Protein AF-A0AAV8VQE3-F1 (afdb_monomer_lite)

Radius of gyration: 46.19 Å; chains: 1; bounding box: 130×56×116 Å

Structure (mmCIF, N/CA/C/O backbone):
data_AF-A0AAV8VQE3-F1
#
_entry.id   AF-A0AAV8VQE3-F1
#
loop_
_atom_site.group_PDB
_atom_site.id
_atom_site.type_symbol
_atom_site.label_atom_id
_atom_site.label_alt_id
_atom_site.label_comp_id
_atom_site.label_asym_id
_atom_site.label_entity_id
_atom_site.label_seq_id
_atom_site.pdbx_PDB_ins_code
_atom_site.Cartn_x
_atom_site.Cartn_y
_atom_site.Cartn_z
_atom_site.occupancy
_atom_site.B_iso_or_equiv
_atom_site.auth_seq_id
_atom_site.auth_comp_id
_atom_site.auth_asym_id
_atom_site.auth_atom_id
_atom_site.pdbx_PDB_model_num
ATOM 1 N N . MET A 1 1 ? -42.366 21.536 35.500 1.00 55.88 1 MET A N 1
ATOM 2 C CA . MET A 1 1 ? -41.153 21.062 34.798 1.00 55.88 1 MET A CA 1
ATOM 3 C C . MET A 1 1 ? -41.555 19.896 33.904 1.00 55.88 1 MET A C 1
ATOM 5 O O . MET A 1 1 ? -42.279 19.032 34.387 1.00 55.88 1 MET A O 1
ATOM 9 N N . PHE A 1 2 ? -41.189 19.896 32.620 1.00 70.75 2 PHE A N 1
ATOM 10 C CA . PHE A 1 2 ? -41.504 18.771 31.727 1.00 70.75 2 PHE A CA 1
ATOM 11 C C . PHE A 1 2 ? -40.604 17.559 32.038 1.00 70.75 2 PHE A C 1
ATOM 13 O O . PHE A 1 2 ? -39.452 17.772 32.425 1.00 70.75 2 PHE A O 1
ATOM 20 N N . PRO A 1 3 ? -41.083 16.311 31.865 1.00 71.50 3 PRO A N 1
ATOM 21 C CA . PRO A 1 3 ? -40.333 15.109 32.239 1.00 71.50 3 PRO A CA 1
ATOM 22 C C . PRO A 1 3 ? -38.982 14.968 31.525 1.00 71.50 3 PRO A C 1
ATOM 24 O O . PRO A 1 3 ? -38.063 14.401 32.105 1.00 71.50 3 PRO A O 1
ATOM 27 N N . GLN A 1 4 ? -38.816 15.533 30.321 1.00 72.00 4 GLN A N 1
ATOM 28 C CA . GLN A 1 4 ? -37.531 15.511 29.608 1.00 72.00 4 GLN A CA 1
ATOM 29 C C . GLN A 1 4 ? -36.402 16.318 30.280 1.00 72.00 4 GLN A C 1
ATOM 31 O O . GLN A 1 4 ? -35.246 16.158 29.906 1.00 72.00 4 GLN A O 1
ATOM 36 N N . TYR A 1 5 ? -36.716 17.177 31.257 1.00 79.00 5 TYR A N 1
ATOM 37 C CA . TYR A 1 5 ? -35.723 17.971 31.995 1.00 79.00 5 TYR A CA 1
ATOM 38 C C . TYR A 1 5 ? -35.449 17.433 33.406 1.00 79.00 5 TYR A C 1
ATOM 40 O O . TYR A 1 5 ? -34.651 18.018 34.132 1.00 79.00 5 TYR A O 1
ATOM 48 N N . ASP A 1 6 ? -36.113 16.349 33.817 1.00 86.00 6 ASP A N 1
ATOM 49 C CA . ASP A 1 6 ? -35.857 15.689 35.097 1.00 86.00 6 ASP A CA 1
ATOM 50 C C . ASP A 1 6 ? -34.790 14.595 34.890 1.00 86.00 6 ASP A C 1
ATOM 52 O O . ASP A 1 6 ? -35.073 13.593 34.223 1.00 86.00 6 ASP A O 1
ATOM 56 N N . PRO A 1 7 ? -33.572 14.738 35.450 1.00 85.94 7 PRO A N 1
ATOM 57 C CA . PRO A 1 7 ? -32.470 13.815 35.171 1.00 85.94 7 PRO A CA 1
ATOM 58 C C . PRO A 1 7 ? -32.774 12.362 35.555 1.00 85.94 7 PRO A C 1
ATOM 60 O O . PRO A 1 7 ? -32.278 11.432 34.918 1.00 85.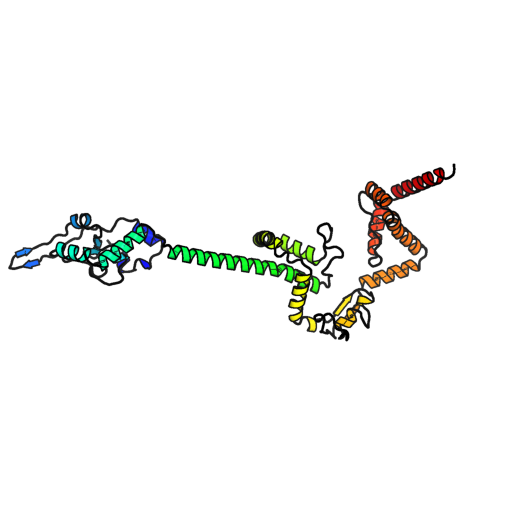94 7 PRO A O 1
ATOM 63 N N . VAL A 1 8 ? -33.619 12.146 36.570 1.00 89.69 8 VAL A N 1
ATOM 64 C CA . VAL A 1 8 ? -34.040 10.800 36.976 1.00 89.69 8 VAL A CA 1
ATOM 65 C C . VAL A 1 8 ? -34.989 10.203 35.939 1.00 89.69 8 VAL A C 1
ATOM 67 O O . VAL A 1 8 ? -34.871 9.025 35.613 1.00 89.69 8 VAL A O 1
ATOM 70 N N . CYS A 1 9 ? -35.896 11.000 35.370 1.00 89.44 9 CYS A N 1
ATOM 71 C CA . CYS A 1 9 ? -36.793 10.532 34.310 1.00 89.44 9 CYS A CA 1
ATOM 72 C C . CYS A 1 9 ? -36.021 10.136 33.045 1.00 89.44 9 CYS A C 1
ATOM 74 O O . CYS A 1 9 ? -36.326 9.102 32.449 1.00 89.44 9 CYS A O 1
ATOM 76 N N . VAL A 1 10 ? -34.991 10.903 32.673 1.00 88.62 10 VAL A N 1
ATOM 77 C CA . VAL A 1 10 ? -34.130 10.581 31.522 1.00 88.62 10 VAL A CA 1
ATOM 78 C C . VAL A 1 10 ? -33.382 9.260 31.750 1.00 88.62 10 VAL A C 1
ATOM 80 O O . VAL A 1 10 ? -33.376 8.402 30.867 1.00 88.62 10 VAL A O 1
ATOM 83 N N . LEU A 1 11 ? -32.827 9.049 32.950 1.00 88.31 11 LEU A N 1
ATOM 84 C CA . LEU A 1 11 ? -32.164 7.791 33.327 1.00 88.31 11 LEU A CA 1
ATOM 85 C C . LEU A 1 11 ? -33.104 6.577 33.318 1.00 88.31 11 LEU A C 1
ATOM 87 O O . LEU A 1 11 ? -32.688 5.477 32.957 1.00 88.31 11 LEU A O 1
ATOM 91 N N . LEU A 1 12 ? -34.365 6.763 33.716 1.00 88.94 12 LEU A N 1
ATOM 92 C CA . LEU A 1 12 ? -35.371 5.697 33.704 1.00 88.94 12 LEU A CA 1
ATOM 93 C C . LEU A 1 12 ? -35.804 5.316 32.281 1.00 88.94 12 LEU A C 1
ATOM 95 O O . LEU A 1 12 ? -36.109 4.151 32.031 1.00 88.94 12 LEU A O 1
ATOM 99 N N . GLN A 1 13 ? -35.839 6.279 31.355 1.00 88.50 13 GLN A N 1
ATOM 100 C CA . GLN A 1 13 ? -36.184 6.039 29.950 1.00 88.50 13 GLN A CA 1
ATOM 101 C C . GLN A 1 13 ? -35.036 5.380 29.184 1.00 88.50 13 GLN A C 1
ATOM 103 O O . GLN A 1 13 ? -35.244 4.400 28.466 1.00 88.50 13 GLN A O 1
ATOM 108 N N . THR A 1 14 ? -33.822 5.901 29.360 1.00 86.62 14 THR A N 1
ATOM 109 C CA . THR A 1 14 ? -32.624 5.403 28.689 1.00 86.62 14 THR A CA 1
ATOM 110 C C . THR A 1 14 ? -31.578 5.062 29.745 1.00 86.62 14 THR A C 1
ATOM 112 O O . THR A 1 14 ? -31.036 5.978 30.363 1.00 86.62 14 THR A O 1
ATOM 115 N N . PRO A 1 15 ? -31.241 3.772 29.940 1.00 86.31 15 PRO A N 1
ATOM 116 C CA . PRO A 1 15 ? -30.216 3.369 30.896 1.00 86.31 15 PRO A CA 1
ATOM 117 C C . PRO A 1 15 ? -28.890 4.092 30.652 1.00 86.31 15 PRO A C 1
ATOM 119 O O . PRO A 1 15 ? -28.464 4.221 29.502 1.00 86.31 15 PRO A O 1
ATOM 122 N N . PHE A 1 16 ? -28.209 4.487 31.730 1.00 86.62 16 PHE A N 1
ATOM 123 C CA . PHE A 1 16 ? -26.956 5.252 31.686 1.00 86.62 16 PHE A CA 1
ATOM 124 C C . PHE A 1 16 ? -25.900 4.643 30.748 1.00 86.62 16 PHE A C 1
ATOM 126 O O . PHE A 1 16 ? -25.221 5.354 30.015 1.00 86.62 16 PHE A O 1
ATOM 133 N N . THR A 1 17 ? -25.808 3.312 30.693 1.00 81.56 17 THR A N 1
ATOM 134 C CA . THR A 1 17 ? -24.862 2.576 29.835 1.00 81.56 17 THR A CA 1
ATOM 135 C C . THR A 1 17 ? -25.061 2.793 28.334 1.00 81.56 17 THR A C 1
ATOM 137 O O . THR A 1 17 ? -24.139 2.530 27.567 1.00 81.56 17 THR A O 1
ATOM 140 N N . ARG A 1 18 ? -26.238 3.261 27.904 1.00 85.00 18 ARG A N 1
ATOM 141 C CA . ARG A 1 18 ? -26.559 3.533 26.493 1.00 85.00 18 ARG A CA 1
ATOM 142 C C . ARG A 1 18 ? -26.276 4.973 26.065 1.00 85.00 18 ARG A C 1
ATOM 144 O O . ARG A 1 18 ? -26.446 5.286 24.892 1.00 85.00 18 ARG A O 1
ATOM 151 N N . TRP A 1 19 ? -25.899 5.843 26.996 1.00 84.38 19 TRP A N 1
ATOM 152 C CA . TRP A 1 19 ? -25.613 7.247 26.705 1.00 84.38 19 TRP A CA 1
ATOM 153 C C . TRP A 1 19 ? -24.250 7.389 26.023 1.00 84.38 19 TRP A C 1
ATOM 155 O O . TRP A 1 19 ? -23.397 6.500 26.124 1.00 84.38 19 TRP A O 1
ATOM 165 N N . THR A 1 20 ? -24.032 8.509 25.330 1.00 84.62 20 THR A N 1
ATOM 166 C CA . THR A 1 20 ? -22.712 8.807 24.764 1.00 84.62 20 THR A CA 1
ATOM 167 C C . THR A 1 20 ? -21.692 9.020 25.886 1.00 84.62 20 THR A C 1
ATOM 169 O O 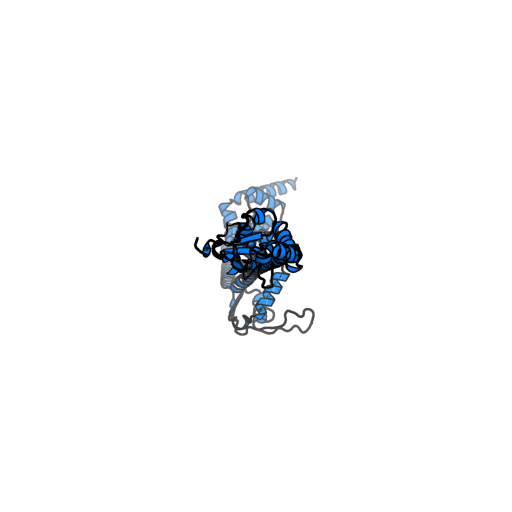. THR A 1 20 ? -22.046 9.352 27.019 1.00 84.62 20 THR A O 1
ATOM 172 N N . LYS A 1 21 ? -20.402 8.819 25.593 1.00 80.31 21 LYS A N 1
ATOM 173 C CA . LYS A 1 21 ? -19.338 8.999 26.594 1.00 80.31 21 LYS A CA 1
ATOM 174 C C . LYS A 1 21 ? -19.272 10.438 27.118 1.00 80.31 21 LYS A C 1
ATOM 176 O O . LYS A 1 21 ? -18.992 10.627 28.301 1.00 80.31 21 LYS A O 1
ATOM 181 N N . ASP A 1 22 ? -19.580 11.415 26.270 1.00 79.62 22 ASP A N 1
ATOM 182 C CA . ASP A 1 22 ? -19.608 12.829 26.643 1.00 79.62 22 ASP A CA 1
ATOM 183 C C . ASP A 1 22 ? -20.798 13.142 27.561 1.00 79.62 22 ASP A C 1
ATOM 185 O O . ASP A 1 22 ? -20.600 13.742 28.618 1.00 79.62 22 ASP A O 1
ATOM 189 N N . ASP A 1 23 ? -21.995 12.631 27.249 1.00 82.69 23 ASP A N 1
ATOM 190 C CA . ASP A 1 23 ? -23.186 12.802 28.099 1.00 82.69 23 ASP A CA 1
ATOM 191 C C . ASP A 1 23 ? -23.024 12.107 29.458 1.00 82.69 23 ASP A C 1
ATOM 193 O O . ASP A 1 23 ? -23.407 12.648 30.496 1.00 82.69 23 ASP A O 1
ATOM 197 N N . GLN A 1 24 ? -22.421 10.910 29.475 1.00 84.56 24 GLN A N 1
ATOM 198 C CA . GLN A 1 24 ? -22.086 10.202 30.714 1.00 84.56 24 GLN A CA 1
ATOM 199 C C . GLN A 1 24 ? -21.148 11.041 31.580 1.00 84.56 24 GLN A C 1
ATOM 201 O O . GLN A 1 24 ? -21.381 11.188 32.779 1.00 84.56 24 GLN A O 1
ATOM 206 N N . LYS A 1 25 ? -20.099 11.611 30.978 1.00 81.38 25 LYS A N 1
ATOM 207 C CA . LYS A 1 25 ? -19.132 12.451 31.684 1.00 81.38 25 LYS A CA 1
ATOM 208 C C . LYS A 1 25 ? -19.796 13.711 32.233 1.00 81.38 25 LYS A C 1
ATOM 210 O O . LYS A 1 25 ? -19.609 14.012 33.407 1.00 81.38 25 LYS A O 1
ATOM 215 N N . GLN A 1 26 ? -20.610 14.385 31.421 1.00 83.19 26 GLN A N 1
ATOM 216 C CA . GLN A 1 26 ? -21.336 15.591 31.813 1.00 83.19 26 GLN A CA 1
ATOM 217 C C . GLN A 1 26 ? -22.311 15.322 32.968 1.00 83.19 26 GLN A C 1
ATOM 219 O O . GLN A 1 26 ? -22.352 16.082 33.936 1.00 83.19 26 GLN A O 1
ATOM 224 N N . PHE A 1 27 ? -23.062 14.220 32.904 1.00 85.31 27 PHE A N 1
ATOM 225 C CA . PHE A 1 27 ? -23.974 13.812 33.970 1.00 85.31 27 PHE A CA 1
ATOM 226 C C . PHE A 1 27 ? -23.242 13.527 35.285 1.00 85.31 27 PHE A C 1
ATOM 228 O O . PHE A 1 27 ? -23.699 13.951 36.341 1.00 85.31 27 PHE A O 1
ATOM 235 N N . LEU A 1 28 ? -22.100 12.837 35.225 1.00 81.38 28 LEU A N 1
ATOM 236 C CA . LEU A 1 28 ? -21.298 12.511 36.407 1.00 81.38 28 LEU A CA 1
ATOM 237 C C . LEU A 1 28 ? -20.621 13.736 37.040 1.00 81.38 28 LEU A C 1
ATOM 239 O O . LEU A 1 28 ? -20.346 13.711 38.237 1.00 81.38 28 LEU A O 1
ATOM 243 N N . THR A 1 29 ? -20.354 14.793 36.266 1.00 76.38 29 THR A N 1
ATOM 244 C CA . THR A 1 29 ? -19.845 16.074 36.788 1.00 76.38 29 THR A CA 1
ATOM 245 C C . THR A 1 29 ? -20.926 16.981 37.372 1.00 76.38 29 THR A C 1
ATOM 247 O O . THR A 1 29 ? -20.598 17.869 38.154 1.00 76.38 29 THR A O 1
ATOM 250 N N . ASN A 1 30 ? -22.194 16.788 37.003 1.00 77.00 30 ASN A N 1
ATOM 251 C CA . ASN A 1 30 ? -23.292 17.607 37.508 1.00 77.00 30 ASN A CA 1
ATOM 252 C C . ASN A 1 30 ? -23.670 17.223 38.946 1.00 77.00 30 ASN A C 1
ATOM 254 O O . ASN A 1 30 ? -23.521 16.077 39.374 1.00 77.00 30 ASN A O 1
ATOM 258 N N . GLU A 1 31 ? -24.219 18.186 39.689 1.00 73.50 31 GLU A N 1
ATOM 259 C CA . GLU A 1 31 ? -24.756 17.915 41.020 1.00 73.50 31 GLU A CA 1
ATOM 260 C C . GLU A 1 31 ? -25.931 16.929 40.959 1.00 73.50 31 GLU A C 1
ATOM 262 O O . GLU A 1 31 ? -26.753 16.918 40.037 1.00 73.50 31 GLU A O 1
ATOM 267 N N . LYS A 1 32 ? -26.011 16.074 41.980 1.00 86.38 32 LYS A N 1
ATOM 268 C CA . LYS A 1 32 ? -27.067 15.072 42.124 1.00 86.38 32 LYS A CA 1
ATOM 269 C C . LYS A 1 32 ? -28.447 15.748 42.169 1.00 86.38 32 LYS A C 1
ATOM 271 O O . LYS A 1 32 ? -28.617 16.701 42.926 1.00 86.38 32 LYS A O 1
ATOM 276 N N . PRO A 1 33 ? -29.475 15.208 41.487 1.00 87.00 33 PRO A N 1
ATOM 277 C CA . PRO A 1 33 ? -30.811 15.790 41.524 1.00 87.00 33 PRO A CA 1
ATOM 278 C C . PRO A 1 33 ? -31.427 15.670 42.927 1.00 87.00 33 PRO A C 1
ATOM 280 O O . PRO A 1 33 ? -31.738 14.572 43.400 1.00 87.00 33 PRO A O 1
ATOM 283 N N . GLN A 1 34 ? -31.607 16.814 43.590 1.00 90.00 34 GLN A N 1
ATOM 284 C CA . GLN A 1 34 ? -32.147 16.928 44.950 1.00 90.00 34 GLN A CA 1
ATOM 285 C C . GLN A 1 34 ? -33.372 17.864 45.000 1.00 90.00 34 GLN A C 1
ATOM 287 O O . GLN A 1 34 ? -33.356 18.882 45.685 1.00 90.00 34 GLN A O 1
ATOM 292 N N . PRO A 1 35 ? -34.460 17.555 44.270 1.00 89.38 35 PRO A N 1
ATOM 293 C CA . PRO A 1 35 ? -35.648 18.398 44.269 1.00 89.38 35 PRO A CA 1
ATOM 294 C C . PRO A 1 35 ? -36.408 18.320 45.598 1.00 89.38 35 PRO A C 1
ATOM 296 O O . PRO A 1 35 ? -36.468 17.263 46.238 1.00 89.38 35 PRO A O 1
ATOM 299 N N . ILE A 1 36 ? -37.074 19.416 45.963 1.00 85.75 36 ILE A N 1
ATOM 300 C CA . ILE A 1 36 ? -38.065 19.434 47.044 1.00 85.75 36 ILE A CA 1
ATOM 301 C C . ILE A 1 36 ? -39.321 18.693 46.563 1.00 85.75 36 ILE A C 1
ATOM 303 O O . ILE A 1 36 ? -39.883 19.013 45.511 1.00 85.75 36 ILE A O 1
ATOM 307 N N . LEU A 1 37 ? -39.755 17.691 47.334 1.00 86.06 37 LEU A N 1
ATOM 308 C CA . LEU A 1 37 ? -40.929 16.872 47.027 1.00 86.06 37 LEU A CA 1
ATOM 309 C C . LEU A 1 37 ? -42.175 17.403 47.746 1.00 86.06 37 LEU A C 1
ATOM 311 O O . LEU A 1 37 ? -42.148 17.666 48.950 1.00 86.06 37 LEU A O 1
ATOM 315 N N . ILE A 1 38 ? -43.286 17.520 47.017 1.00 80.19 38 ILE A N 1
ATOM 316 C CA . ILE A 1 38 ? -44.552 18.061 47.533 1.00 80.19 38 ILE A CA 1
ATOM 317 C C . ILE A 1 38 ? -45.437 16.901 47.995 1.00 80.19 38 ILE A C 1
ATOM 319 O O . ILE A 1 38 ? -45.942 16.128 47.183 1.00 80.19 38 ILE A O 1
ATOM 323 N N . VAL A 1 39 ? -45.657 16.756 49.304 1.00 71.62 39 VAL A N 1
ATOM 324 C CA . VAL A 1 39 ? -46.439 15.632 49.848 1.00 71.62 39 VAL A CA 1
ATOM 325 C C . VAL A 1 39 ? -47.878 16.048 50.143 1.00 71.62 39 VAL A C 1
ATOM 327 O O . VAL A 1 39 ? -48.149 16.677 51.159 1.00 71.62 39 VAL A O 1
ATOM 330 N N . ASN A 1 40 ? -48.813 15.617 49.293 1.00 62.72 40 ASN A N 1
ATOM 331 C CA . ASN A 1 40 ? -50.246 15.916 49.449 1.00 62.72 40 ASN A CA 1
ATOM 332 C C . ASN A 1 40 ? -51.054 14.770 50.089 1.00 62.72 40 ASN A C 1
ATOM 334 O O . ASN A 1 40 ? -52.278 14.841 50.174 1.00 62.72 40 ASN A O 1
ATOM 338 N N . LYS A 1 41 ? -50.401 13.678 50.512 1.00 62.38 41 LYS A N 1
ATOM 339 C CA . LYS A 1 41 ? -51.093 12.491 51.037 1.00 62.38 41 LYS A CA 1
ATOM 340 C C . LYS A 1 41 ? -51.248 12.569 52.555 1.00 62.38 41 LYS A C 1
ATOM 342 O O . LYS A 1 41 ? -50.263 12.583 53.292 1.00 62.38 41 LYS A O 1
ATOM 347 N N . SER A 1 42 ? -52.498 12.573 53.012 1.00 60.44 42 SER A N 1
ATOM 348 C CA . SER A 1 42 ? -52.864 12.461 54.421 1.00 60.44 42 SER A CA 1
ATOM 349 C C . SER A 1 42 ? -53.255 11.021 54.758 1.00 60.44 42 SER A C 1
ATOM 351 O O . SER A 1 42 ? -53.912 10.336 53.977 1.00 60.44 42 SER A O 1
ATOM 353 N N . THR A 1 43 ? -52.821 10.535 55.921 1.00 61.56 43 THR A N 1
ATOM 354 C CA . THR A 1 43 ? -53.124 9.169 56.379 1.00 61.56 43 THR A CA 1
ATOM 355 C C . THR A 1 43 ? -54.045 9.252 57.588 1.00 61.56 43 THR A C 1
ATOM 357 O O . THR A 1 43 ? -53.706 9.918 58.566 1.00 61.56 43 THR A O 1
ATOM 360 N N . LYS A 1 44 ? -55.205 8.588 57.546 1.00 58.62 44 LYS A N 1
ATOM 361 C CA . LYS A 1 44 ? -56.132 8.519 58.686 1.00 58.62 44 LYS A CA 1
ATOM 362 C C . LYS A 1 44 ? -55.903 7.225 59.459 1.00 58.62 44 LYS A C 1
ATOM 364 O O . LYS A 1 44 ? -56.095 6.143 58.917 1.00 58.62 44 LYS A O 1
ATOM 369 N N . VAL A 1 45 ? -55.517 7.333 60.728 1.00 63.16 45 VAL A N 1
ATOM 370 C CA . VAL A 1 45 ? -55.365 6.185 61.637 1.00 63.16 45 VAL A CA 1
ATOM 371 C C . VAL A 1 45 ? -56.153 6.478 62.908 1.00 63.16 45 VAL A C 1
ATOM 373 O O . VAL A 1 45 ? -55.918 7.500 63.550 1.00 63.16 45 VAL A O 1
ATOM 376 N N . LYS A 1 46 ? -57.104 5.601 63.263 1.00 68.19 46 LYS A N 1
ATOM 377 C CA . LYS A 1 46 ? -57.971 5.736 64.455 1.00 68.19 46 LYS A CA 1
ATOM 378 C C . LYS A 1 46 ? -58.592 7.142 64.607 1.00 68.19 46 LYS A C 1
ATOM 380 O O . LYS A 1 46 ? -58.534 7.740 65.675 1.00 68.19 46 LYS A O 1
ATOM 385 N N . GLY A 1 47 ? -59.116 7.708 63.516 1.00 69.50 47 GLY A N 1
ATOM 386 C CA . GLY A 1 47 ? -59.771 9.026 63.512 1.00 69.50 47 GLY A CA 1
ATOM 387 C C . GLY A 1 47 ? -58.837 10.247 63.499 1.00 69.50 47 GLY A C 1
ATOM 388 O O . GLY A 1 47 ? -59.317 11.358 63.301 1.00 69.50 47 GLY A O 1
ATOM 389 N N . LYS A 1 48 ? -57.514 10.074 63.633 1.00 63.38 48 LYS A N 1
ATOM 390 C CA . LYS A 1 48 ? -56.534 11.170 63.537 1.00 63.38 48 LYS A CA 1
ATOM 391 C C . LYS A 1 48 ? -55.913 11.235 62.141 1.00 63.38 48 LYS A C 1
ATOM 393 O O . LYS A 1 48 ? -55.524 10.211 61.576 1.00 63.38 48 LYS A O 1
ATOM 398 N N . CYS A 1 49 ? -55.838 12.445 61.589 1.00 64.06 49 CYS A N 1
ATOM 399 C CA . CYS A 1 49 ? -55.229 12.731 60.294 1.00 64.06 49 CYS A CA 1
ATOM 400 C C . CYS A 1 49 ? -53.746 13.071 60.487 1.00 64.06 49 CYS A C 1
ATOM 402 O O . CYS A 1 49 ? -53.417 14.037 61.171 1.00 64.06 49 CYS A O 1
ATOM 404 N N . TYR A 1 50 ? -52.856 12.279 59.895 1.00 66.50 50 TYR A N 1
ATOM 405 C CA . TYR A 1 50 ? -51.420 12.525 59.907 1.00 66.50 50 TYR A CA 1
ATOM 406 C C . TYR A 1 50 ? -50.969 12.940 58.511 1.00 66.50 50 TYR A C 1
ATOM 408 O O . TYR A 1 50 ? -51.066 12.159 57.560 1.00 66.50 50 TYR A O 1
ATOM 416 N N . VAL A 1 51 ? -50.442 14.157 58.400 1.00 63.62 51 VAL A N 1
ATOM 417 C CA . VAL A 1 51 ? -49.706 14.608 57.218 1.00 63.62 51 VAL A CA 1
ATOM 418 C C . VAL A 1 51 ? -48.231 14.324 57.474 1.00 63.62 51 VAL A C 1
ATOM 420 O O . VAL A 1 51 ? -47.674 14.704 58.505 1.00 63.62 51 VAL A O 1
ATOM 423 N N . ARG A 1 52 ? -47.606 13.562 56.579 1.00 70.38 52 ARG A N 1
ATOM 424 C CA . ARG A 1 52 ? -46.169 13.286 56.639 1.00 70.38 52 ARG A CA 1
ATOM 425 C C . ARG A 1 52 ? -45.489 14.175 55.613 1.00 70.38 52 ARG A C 1
ATOM 427 O O . ARG A 1 52 ? -45.903 14.198 54.462 1.00 70.38 52 ARG A O 1
ATOM 434 N N . HIS A 1 53 ? -44.459 14.893 56.040 1.00 75.25 53 HIS A N 1
ATOM 435 C CA . HIS A 1 53 ? -43.724 15.814 55.183 1.00 75.25 53 HIS A CA 1
ATOM 436 C C . HIS A 1 53 ? -42.413 15.182 54.722 1.00 75.25 53 HIS A C 1
ATOM 438 O O . HIS A 1 53 ? -41.752 14.469 55.484 1.00 75.25 53 HIS A O 1
ATOM 444 N N . PHE A 1 54 ? -42.046 15.468 53.475 1.00 85.62 54 PHE A N 1
ATOM 445 C CA . PHE A 1 54 ? -40.683 15.293 52.999 1.00 85.62 54 PHE A CA 1
ATOM 446 C C . PHE A 1 54 ? -39.740 16.150 53.857 1.00 85.62 54 PHE A C 1
ATOM 448 O O . PHE A 1 54 ? -40.091 17.267 54.240 1.00 85.62 54 PHE A O 1
ATOM 455 N N . LYS A 1 55 ? -38.559 15.619 54.184 1.00 87.12 55 LYS A N 1
ATOM 456 C CA . LYS A 1 55 ? -37.531 16.350 54.930 1.00 87.12 55 LYS A CA 1
ATOM 457 C C . LYS A 1 55 ? -36.306 16.526 54.049 1.00 87.12 55 LYS A C 1
ATOM 459 O O . LYS A 1 55 ? -35.635 15.548 53.738 1.00 87.12 55 LYS A O 1
ATOM 464 N N . GLU A 1 56 ? -35.982 17.771 53.725 1.00 87.00 56 GLU A N 1
ATOM 465 C CA . GLU A 1 56 ? -34.813 18.114 52.906 1.00 87.00 56 GLU A CA 1
ATOM 466 C C . GLU A 1 56 ? -33.495 17.631 53.529 1.00 87.00 56 GLU A C 1
ATOM 468 O O . GLU A 1 56 ? -32.620 17.129 52.830 1.00 87.00 56 GLU A O 1
ATOM 473 N N . LEU A 1 57 ? -33.419 17.623 54.866 1.00 89.44 57 LEU A N 1
ATOM 474 C CA . LEU A 1 57 ? -32.295 17.083 55.641 1.00 89.44 57 LEU A CA 1
ATOM 475 C C . LEU A 1 57 ? -31.931 15.625 55.294 1.00 89.44 57 LEU A C 1
ATOM 477 O O . LEU A 1 57 ? -30.826 15.177 55.601 1.00 89.44 57 LEU A O 1
ATOM 481 N N . TRP A 1 58 ? -32.832 14.855 54.670 1.00 92.31 58 TRP A N 1
ATOM 482 C CA . TRP A 1 58 ? -32.509 13.509 54.196 1.00 92.31 58 TRP A CA 1
ATOM 483 C C . TRP A 1 58 ? -31.438 13.506 53.109 1.00 92.31 58 TRP A C 1
ATOM 485 O O . TRP A 1 58 ? -30.613 12.597 53.100 1.00 92.31 58 TRP A O 1
ATOM 495 N N . TYR A 1 59 ? -31.407 14.514 52.239 1.00 92.19 59 TYR A N 1
ATOM 496 C CA . TYR A 1 59 ? -30.391 14.620 51.195 1.00 92.19 59 TYR A CA 1
ATOM 497 C C . TYR A 1 59 ? -28.989 14.849 51.760 1.00 92.19 59 TYR A C 1
ATOM 499 O O . TYR A 1 59 ? -28.026 14.300 51.228 1.00 92.19 59 TYR A O 1
ATOM 507 N N . SER A 1 60 ? -28.881 15.608 52.853 1.00 88.31 60 SER A N 1
ATOM 508 C CA . SER A 1 60 ? -27.615 15.824 53.561 1.00 88.31 60 SER A CA 1
ATOM 509 C C . SER A 1 60 ? -27.191 14.590 54.357 1.00 88.31 60 SER A C 1
ATOM 511 O O . SER A 1 60 ? -26.007 14.283 54.437 1.00 88.31 60 SER A O 1
ATOM 513 N N . ARG A 1 61 ? -28.152 13.858 54.935 1.00 91.31 61 ARG A N 1
ATOM 514 C CA . ARG A 1 61 ? -27.871 12.647 55.719 1.00 91.31 61 ARG A CA 1
ATOM 515 C C . ARG A 1 61 ? -27.470 11.452 54.853 1.00 91.31 61 ARG A C 1
ATOM 517 O O . ARG A 1 61 ? -26.628 10.668 55.271 1.00 91.31 61 ARG A O 1
ATOM 524 N N . TYR A 1 62 ? -28.087 11.295 53.684 1.00 92.31 62 TYR A N 1
ATOM 525 C CA . TYR A 1 62 ? -27.887 10.147 52.804 1.00 92.31 62 TYR A CA 1
ATOM 526 C C . TYR A 1 62 ? -27.269 10.597 51.481 1.00 92.31 62 TYR A C 1
ATOM 528 O O . TYR A 1 62 ? -27.962 10.999 50.545 1.00 92.31 62 TYR A O 1
ATOM 536 N N . ALA A 1 63 ? -25.944 10.479 51.382 1.00 89.50 63 ALA A N 1
ATOM 537 C CA . ALA A 1 63 ? -25.176 10.940 50.224 1.00 89.50 63 ALA A CA 1
ATOM 538 C C . ALA A 1 63 ? -25.573 10.262 48.898 1.00 89.50 63 ALA A C 1
ATOM 540 O O . ALA A 1 63 ? -25.333 10.821 47.834 1.00 89.50 63 ALA A O 1
ATOM 541 N N . TRP A 1 64 ? -26.215 9.096 48.925 1.00 92.81 64 TRP A N 1
ATOM 542 C CA . TRP A 1 64 ? -26.697 8.386 47.735 1.00 92.81 64 TRP A CA 1
ATOM 543 C C . TRP A 1 64 ? -28.112 8.788 47.289 1.00 92.81 64 TRP A C 1
ATOM 545 O O . TRP A 1 64 ? -28.531 8.422 46.188 1.00 92.81 64 TRP A O 1
ATOM 555 N N . LEU A 1 65 ? -28.863 9.495 48.139 1.00 94.44 65 LEU A N 1
ATOM 556 C CA . LEU A 1 65 ? -30.282 9.780 47.940 1.00 94.44 65 LEU A CA 1
ATOM 557 C C . LEU A 1 65 ? -30.475 10.908 46.926 1.00 94.44 65 LEU A C 1
ATOM 559 O O . LEU A 1 65 ? -29.925 11.998 47.096 1.00 94.44 65 LEU A O 1
ATOM 563 N N . CYS A 1 66 ? -31.288 10.650 45.907 1.00 93.75 66 CYS A N 1
ATOM 564 C CA . CYS A 1 66 ? -31.730 11.631 44.921 1.00 93.75 66 CYS A CA 1
ATOM 565 C C . CYS A 1 66 ? -33.257 11.593 44.771 1.00 93.75 66 CYS A C 1
ATOM 567 O O . CYS A 1 66 ? -33.925 10.699 45.298 1.00 93.75 66 CYS A O 1
ATOM 569 N N . GLY A 1 67 ? -33.826 12.573 44.078 1.00 92.56 67 GLY A N 1
ATOM 570 C CA . GLY A 1 67 ? -35.268 12.659 43.864 1.00 92.56 67 GLY A CA 1
ATOM 571 C C . GLY A 1 67 ? -35.628 13.064 42.444 1.00 92.56 67 GLY A C 1
ATOM 572 O O . GLY A 1 67 ? -34.831 13.674 41.738 1.00 92.56 67 GLY A O 1
ATOM 573 N N . SER A 1 68 ? -36.857 12.740 42.053 1.00 92.25 68 SER A N 1
ATOM 574 C CA . SER A 1 68 ? -37.495 13.259 40.843 1.00 92.25 68 SER A CA 1
ATOM 575 C C . SER A 1 68 ? -38.617 14.203 41.248 1.00 92.25 68 SER A C 1
ATOM 577 O O . SER A 1 68 ? -39.520 13.810 41.993 1.00 92.25 68 SER A O 1
ATOM 579 N N . HIS A 1 69 ? -38.576 15.436 40.742 1.00 89.38 69 HIS A N 1
ATOM 580 C CA . HIS A 1 69 ? -39.647 16.404 40.959 1.00 89.38 69 HIS A CA 1
ATOM 581 C C . HIS A 1 69 ? -40.904 15.974 40.200 1.00 89.38 69 HIS A C 1
ATOM 583 O O . HIS A 1 69 ? -42.004 16.032 40.744 1.00 89.38 69 HIS A O 1
ATOM 589 N N . TYR A 1 70 ? -40.736 15.483 38.966 1.00 88.19 70 TYR A N 1
ATOM 590 C CA . TYR A 1 70 ? -41.851 15.085 38.110 1.00 88.19 70 TYR A CA 1
ATOM 591 C C . TYR A 1 70 ? -42.596 13.858 38.653 1.00 88.19 70 TYR A C 1
ATOM 593 O O . TYR A 1 70 ? -43.821 13.866 38.753 1.00 88.19 70 TYR A O 1
ATOM 601 N N . LEU A 1 71 ? -41.864 12.814 39.059 1.00 89.12 71 LEU A N 1
ATOM 602 C CA . LEU A 1 71 ? -42.464 11.608 39.645 1.00 89.12 71 LEU A CA 1
ATOM 603 C C . LEU A 1 71 ? -42.841 11.788 41.119 1.00 89.12 71 LEU A C 1
ATOM 605 O O . LEU A 1 71 ? -43.534 10.936 41.677 1.00 89.12 71 LEU A O 1
ATOM 609 N N . ASN A 1 72 ? -42.372 12.870 41.744 1.00 90.00 72 ASN A N 1
ATOM 610 C CA . ASN A 1 72 ? -42.554 13.188 43.153 1.00 90.00 72 ASN A CA 1
ATOM 611 C C . ASN A 1 72 ? -42.159 12.024 44.090 1.00 90.00 72 ASN A C 1
ATOM 613 O O . ASN A 1 72 ? -42.896 11.634 45.001 1.00 90.00 72 ASN A O 1
ATOM 617 N N . LYS A 1 73 ? -41.003 11.414 43.806 1.00 92.88 73 LYS A N 1
ATOM 618 C CA . LYS A 1 73 ? -40.500 10.182 44.436 1.00 92.88 73 LYS A CA 1
ATOM 619 C C . LYS A 1 73 ? -38.992 10.252 44.669 1.00 92.88 73 LYS A C 1
ATOM 621 O O . LYS A 1 73 ? -38.280 10.969 43.965 1.00 92.88 73 LYS A O 1
ATOM 626 N N . LEU A 1 74 ? -38.516 9.471 45.638 1.00 94.25 74 LEU A N 1
ATOM 627 C CA . LEU A 1 74 ? -37.098 9.332 45.977 1.00 94.25 74 LEU A CA 1
ATOM 628 C C . LEU A 1 74 ? -36.472 8.091 45.340 1.00 94.25 74 LEU A C 1
ATOM 630 O O . LEU A 1 74 ? -37.118 7.055 45.196 1.00 94.25 74 LEU A O 1
ATOM 634 N N . PHE A 1 75 ? -35.190 8.193 45.011 1.00 95.44 75 PHE A N 1
ATOM 635 C CA . PHE A 1 75 ? -34.400 7.158 44.357 1.00 95.44 75 PHE A CA 1
ATOM 636 C C . PHE A 1 75 ? -32.977 7.113 44.931 1.00 95.44 75 PHE A C 1
ATOM 638 O O . PHE A 1 75 ? -32.564 7.968 45.717 1.00 95.44 75 PHE A O 1
ATOM 645 N N . CYS A 1 76 ? -32.214 6.096 44.539 1.00 94.94 76 CYS A N 1
ATOM 646 C CA . CYS A 1 76 ? -30.796 5.975 44.851 1.00 94.94 76 CYS A CA 1
ATOM 647 C C . CYS A 1 76 ? -29.978 6.186 43.577 1.00 94.94 76 CYS A C 1
ATOM 649 O O . CYS A 1 76 ? -30.082 5.382 42.650 1.00 94.94 76 CYS A O 1
ATOM 651 N N . LEU A 1 77 ? -29.138 7.226 43.540 1.00 92.75 77 LEU A N 1
ATOM 652 C CA . LEU A 1 77 ? -28.338 7.550 42.356 1.00 92.75 77 LEU A CA 1
ATOM 653 C C . LEU A 1 77 ? -27.391 6.397 41.958 1.00 92.75 77 LEU A C 1
ATOM 655 O O . LEU A 1 77 ? -27.449 5.978 40.803 1.00 92.75 77 LEU A O 1
ATOM 659 N N . PRO A 1 78 ? -26.586 5.808 42.871 1.00 92.88 78 PRO A N 1
ATOM 660 C CA . PRO A 1 78 ? -25.783 4.633 42.539 1.00 92.88 78 PRO A CA 1
ATOM 661 C C . PRO A 1 78 ? -26.588 3.489 41.926 1.00 92.88 78 PRO A C 1
ATOM 663 O O . PRO A 1 78 ? -26.171 2.905 40.929 1.00 92.88 78 PRO A O 1
ATOM 666 N N . CYS A 1 79 ? -27.758 3.180 42.491 1.00 93.75 79 CYS A N 1
ATOM 667 C CA . CYS A 1 79 ? -28.584 2.084 41.992 1.00 93.75 79 CYS A CA 1
ATOM 668 C C . CYS A 1 79 ? -29.255 2.419 40.655 1.00 93.75 79 CYS A C 1
ATOM 670 O O . CYS A 1 79 ? -29.437 1.516 39.850 1.00 93.75 79 CYS A O 1
ATOM 672 N N . LEU A 1 80 ? -29.612 3.680 40.402 1.00 92.25 80 LEU A N 1
ATOM 673 C CA . LEU A 1 80 ? -30.126 4.128 39.104 1.00 92.25 80 LEU A CA 1
ATOM 674 C C . LEU A 1 80 ? -29.087 3.957 37.989 1.00 92.25 80 LEU A C 1
ATOM 676 O O . LEU A 1 80 ? -29.439 3.590 36.874 1.00 92.25 80 LEU A O 1
ATOM 680 N N . VAL A 1 81 ? -27.815 4.215 38.297 1.00 90.19 81 VAL A N 1
ATOM 681 C CA . VAL A 1 81 ? -26.731 4.211 37.306 1.00 90.19 81 VAL A CA 1
ATOM 682 C C . VAL A 1 81 ? -26.137 2.812 37.097 1.00 90.19 81 VAL A C 1
ATOM 684 O O . VAL A 1 81 ? -25.857 2.430 35.963 1.00 90.19 81 VAL A O 1
ATOM 687 N N . MET A 1 82 ? -25.947 2.038 38.174 1.00 90.00 82 MET A N 1
ATOM 688 C CA . MET A 1 82 ? -25.129 0.810 38.162 1.00 90.00 82 MET A CA 1
ATOM 689 C C . MET A 1 82 ? -25.909 -0.493 38.389 1.00 90.00 82 MET A C 1
ATOM 691 O O . MET A 1 82 ? -25.354 -1.584 38.201 1.00 90.00 82 MET A O 1
ATOM 695 N N . SER A 1 83 ? -27.161 -0.424 38.849 1.00 87.44 83 SER A N 1
ATOM 696 C CA . SER A 1 83 ? -27.912 -1.637 39.175 1.00 87.44 83 SER A CA 1
ATOM 697 C C . SER A 1 83 ? -28.432 -2.326 37.918 1.00 87.44 83 SER A C 1
ATOM 699 O O . SER A 1 83 ? -28.907 -1.692 36.982 1.00 87.44 83 SER A O 1
ATOM 701 N N . THR A 1 84 ? -28.386 -3.655 37.922 1.00 82.25 84 THR A N 1
ATOM 702 C CA . THR A 1 84 ? -28.955 -4.502 36.863 1.00 82.25 84 THR A CA 1
ATOM 703 C C . THR A 1 84 ? -30.296 -5.113 37.264 1.00 82.25 84 THR A C 1
ATOM 705 O O . THR A 1 84 ? -30.969 -5.724 36.436 1.00 82.25 84 THR A O 1
ATOM 708 N N . LYS A 1 85 ? -30.701 -4.961 38.533 1.00 86.69 85 LYS A N 1
ATOM 709 C CA . LYS A 1 85 ? -31.938 -5.519 39.087 1.00 86.69 85 LYS A CA 1
ATOM 710 C C . LYS A 1 85 ? -32.930 -4.402 39.366 1.00 86.69 85 LYS A C 1
ATOM 712 O O . LYS A 1 85 ? -32.581 -3.404 39.989 1.00 86.69 85 LYS A O 1
ATOM 717 N N . SER A 1 86 ? -34.185 -4.585 38.972 1.00 88.56 86 SER A N 1
ATOM 718 C CA . SER A 1 86 ? -35.238 -3.621 39.289 1.00 88.56 86 SER A CA 1
ATOM 719 C C . SER A 1 86 ? -35.548 -3.609 40.784 1.00 88.56 86 SER A C 1
ATOM 721 O O . SER A 1 86 ? -35.750 -4.659 41.394 1.00 88.56 86 SER A O 1
ATOM 723 N N . SER A 1 87 ? -35.632 -2.416 41.360 1.00 92.06 87 SER A N 1
ATOM 724 C CA . SER A 1 87 ? -36.030 -2.190 42.743 1.00 92.06 87 SER A CA 1
ATOM 725 C C . SER A 1 87 ? -36.782 -0.868 42.891 1.00 92.06 87 SER A C 1
ATOM 727 O O . SER A 1 87 ? -36.747 -0.001 42.012 1.00 92.06 87 SER A O 1
ATOM 729 N N . VAL A 1 88 ? -37.380 -0.666 44.067 1.00 93.88 88 VAL A N 1
ATOM 730 C CA . VAL A 1 88 ? -38.023 0.604 44.439 1.00 93.88 88 VAL A CA 1
ATOM 731 C C . VAL A 1 88 ? -37.061 1.793 44.300 1.00 93.88 88 VAL A C 1
ATOM 733 O O . VAL A 1 88 ? -37.493 2.901 44.010 1.00 93.88 88 VAL A O 1
ATOM 736 N N . TRP A 1 89 ? -35.753 1.577 44.448 1.00 94.25 89 TRP A N 1
ATOM 737 C CA . TRP A 1 89 ? -34.750 2.644 44.461 1.00 94.25 89 TRP A CA 1
ATOM 738 C C . TRP A 1 89 ? -34.192 3.015 43.086 1.00 94.25 89 TRP A C 1
ATOM 740 O O . TRP A 1 89 ? -33.481 4.011 42.991 1.00 94.25 89 TRP A O 1
ATOM 750 N N . ASN A 1 90 ? -34.489 2.241 42.037 1.00 91.00 90 ASN A N 1
ATOM 751 C CA . ASN A 1 90 ? -33.965 2.476 40.685 1.00 91.00 90 ASN A CA 1
ATOM 752 C C . ASN A 1 90 ? -35.009 2.384 39.564 1.00 91.00 90 ASN A C 1
ATOM 754 O O . ASN A 1 90 ? -34.683 2.710 38.430 1.00 91.00 90 ASN A O 1
ATOM 758 N N . LYS A 1 91 ? -36.240 1.946 39.857 1.00 91.25 91 LYS A N 1
ATOM 759 C CA . LYS A 1 91 ? -37.308 1.818 38.860 1.00 91.25 91 LYS A CA 1
ATOM 760 C C . LYS A 1 91 ? -38.614 2.446 39.335 1.00 91.25 91 LYS A C 1
ATOM 762 O O . LYS A 1 91 ? -39.101 3.378 38.706 1.00 91.25 91 LYS A O 1
ATOM 767 N N . ASP A 1 92 ? -39.156 1.978 40.461 1.00 91.69 92 ASP A N 1
ATOM 768 C CA . ASP A 1 92 ? -40.524 2.349 40.870 1.00 91.69 92 ASP A CA 1
ATOM 769 C C . ASP A 1 92 ? -40.600 3.684 41.631 1.00 91.69 92 ASP A C 1
ATOM 771 O O . ASP A 1 92 ? -41.614 4.388 41.564 1.00 91.69 92 ASP A O 1
ATOM 775 N N . GLY A 1 93 ? -39.533 4.031 42.353 1.00 92.62 93 GLY A N 1
ATOM 776 C CA . GLY A 1 93 ? -39.407 5.213 43.202 1.00 92.62 93 GLY A CA 1
ATOM 777 C C . GLY A 1 93 ? -40.104 5.078 44.559 1.00 92.62 93 GLY A C 1
ATOM 778 O O . GLY A 1 93 ? -41.221 4.571 44.682 1.00 92.62 93 GLY A O 1
ATOM 779 N N . PHE A 1 94 ? -39.445 5.573 45.603 1.00 93.06 94 PHE A N 1
ATOM 780 C CA . PHE A 1 94 ? -39.909 5.513 46.983 1.00 93.06 94 PHE A CA 1
ATOM 781 C C . PHE A 1 94 ? -40.800 6.711 47.341 1.00 93.06 94 PHE A C 1
ATOM 783 O O . PHE A 1 94 ? -40.412 7.865 47.153 1.00 93.06 94 PHE A O 1
ATOM 790 N N . SER A 1 95 ? -41.980 6.440 47.910 1.00 89.25 95 SER A N 1
ATOM 791 C CA . SER A 1 95 ? -42.940 7.469 48.353 1.00 89.25 95 SER A CA 1
ATOM 792 C C . SER A 1 95 ? -43.518 7.246 49.757 1.00 89.25 95 SER A C 1
ATOM 794 O O . SER A 1 95 ? -44.370 8.020 50.191 1.00 89.25 95 SER A O 1
ATOM 796 N N . ASP A 1 96 ? -43.112 6.191 50.475 1.00 87.75 96 ASP A N 1
ATOM 797 C CA . ASP A 1 96 ? -43.601 5.918 51.836 1.00 87.75 96 ASP A CA 1
ATOM 798 C C . ASP A 1 96 ? -42.788 6.694 52.883 1.00 87.75 96 ASP A C 1
ATOM 800 O O . ASP A 1 96 ? -41.952 6.161 53.615 1.00 87.75 96 ASP A O 1
ATOM 804 N N . PHE A 1 97 ? -43.046 7.998 52.965 1.00 87.31 97 PHE A N 1
ATOM 805 C CA . PHE A 1 97 ? -42.322 8.887 53.873 1.00 87.31 97 PHE A CA 1
ATOM 806 C C . PHE A 1 97 ? -42.538 8.570 55.362 1.00 87.31 97 PHE A C 1
ATOM 808 O O . PHE A 1 97 ? -41.733 8.985 56.195 1.00 87.31 97 PHE A O 1
ATOM 815 N N . GLY A 1 98 ? -43.585 7.811 55.713 1.00 82.56 98 GLY A N 1
ATOM 816 C CA . GLY A 1 98 ? -43.832 7.368 57.086 1.00 82.56 98 GLY A CA 1
ATOM 817 C C . GLY A 1 98 ? -42.793 6.357 57.573 1.00 82.56 98 GLY A C 1
ATOM 818 O O . GLY A 1 98 ? -42.370 6.419 58.726 1.00 82.56 98 GLY A O 1
ATOM 819 N N . ASN A 1 99 ? -42.329 5.482 56.677 1.00 87.06 99 ASN A N 1
ATOM 820 C CA . ASN A 1 99 ? -41.330 4.452 56.967 1.00 87.06 99 ASN A CA 1
ATOM 821 C C . ASN A 1 99 ? -39.933 4.780 56.413 1.00 87.06 99 ASN A C 1
ATOM 823 O O . ASN A 1 99 ? -39.053 3.916 56.415 1.00 87.06 99 ASN A O 1
ATOM 827 N N . ALA A 1 100 ? -39.715 6.028 55.987 1.00 88.62 100 ALA A N 1
ATOM 828 C CA . ALA A 1 100 ? -38.498 6.503 55.329 1.00 88.62 100 ALA A CA 1
ATOM 829 C C . ALA A 1 100 ? -37.210 6.067 56.039 1.00 88.62 100 ALA A C 1
ATOM 831 O O . ALA A 1 100 ? -36.412 5.351 55.450 1.00 88.62 100 ALA A O 1
ATOM 832 N N . ASN A 1 101 ? -37.033 6.394 57.324 1.00 89.12 101 ASN A N 1
ATOM 833 C CA . ASN A 1 101 ? -35.792 6.072 58.047 1.00 89.12 101 ASN A CA 1
ATOM 834 C C . ASN A 1 101 ? -35.483 4.564 58.071 1.00 89.12 101 ASN A C 1
ATOM 836 O O . ASN A 1 101 ? -34.336 4.164 57.886 1.00 89.12 101 ASN A O 1
ATOM 840 N N . ARG A 1 102 ? -36.505 3.716 58.271 1.00 92.38 102 ARG A N 1
ATOM 841 C CA . ARG A 1 102 ? -36.342 2.254 58.263 1.00 92.38 102 ARG A CA 1
ATOM 842 C C . ARG A 1 102 ? -35.979 1.760 56.863 1.00 92.38 102 ARG A C 1
ATOM 844 O O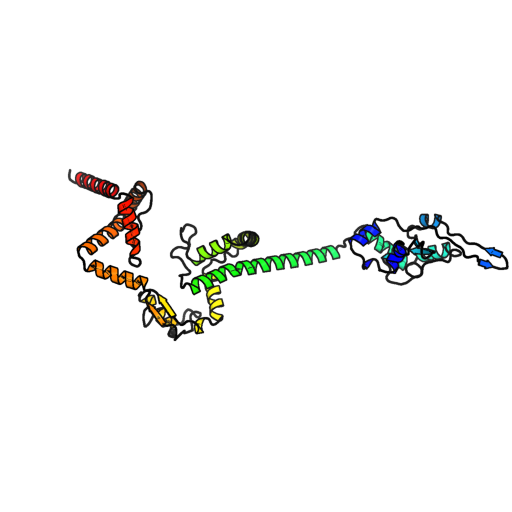 . ARG A 1 102 ? -35.098 0.917 56.720 1.00 92.38 102 ARG A O 1
ATOM 851 N N . ALA A 1 103 ? -36.662 2.276 55.842 1.00 93.38 103 ALA A N 1
ATOM 852 C CA . ALA A 1 103 ? -36.434 1.906 54.452 1.00 93.38 103 ALA A CA 1
ATOM 853 C C . ALA A 1 103 ? -35.045 2.345 53.960 1.00 93.38 103 ALA A C 1
ATOM 855 O O . ALA A 1 103 ? -34.357 1.548 53.326 1.00 93.38 103 ALA A O 1
ATOM 856 N N . PHE A 1 104 ? -34.612 3.561 54.309 1.00 94.69 104 PHE A N 1
ATOM 857 C CA . PHE A 1 104 ? -33.293 4.103 53.978 1.00 94.69 104 PHE A CA 1
ATOM 858 C C . PHE A 1 104 ? -32.182 3.271 54.604 1.00 94.69 104 PHE A C 1
ATOM 860 O O . PHE A 1 104 ? -31.317 2.791 53.882 1.00 94.69 104 PHE A O 1
ATOM 867 N N . HIS A 1 105 ? -32.261 3.004 55.911 1.00 93.62 105 HIS A N 1
ATOM 868 C CA . HIS A 1 105 ? -31.266 2.177 56.593 1.00 93.62 105 HIS A CA 1
ATOM 869 C C . HIS A 1 105 ? -31.198 0.762 55.999 1.00 93.62 105 HIS A C 1
ATOM 871 O O . HIS A 1 105 ? -30.122 0.236 55.732 1.00 93.62 105 HIS A O 1
ATOM 877 N N . LYS A 1 106 ? -32.352 0.133 55.736 1.00 94.56 106 LYS A N 1
ATOM 878 C CA . LYS A 1 106 ? -32.388 -1.200 55.115 1.00 94.56 106 LYS A CA 1
ATOM 879 C C . LYS A 1 106 ? -31.775 -1.201 53.709 1.00 94.56 106 LYS A C 1
ATOM 881 O O . LYS A 1 106 ? -31.129 -2.176 53.336 1.00 94.56 106 LYS A O 1
ATOM 886 N N . HIS A 1 107 ? -32.003 -0.150 52.923 1.00 94.56 107 HIS A N 1
ATOM 887 C CA . HIS A 1 107 ? -31.443 -0.030 51.579 1.00 94.56 107 HIS A CA 1
ATOM 888 C C . HIS A 1 107 ? -29.932 0.196 51.599 1.00 94.56 107 HIS A C 1
ATOM 890 O O . HIS A 1 107 ? -29.216 -0.485 50.872 1.00 94.56 107 HIS A O 1
ATOM 896 N N . GLU A 1 108 ? -29.457 1.106 52.442 1.00 94.12 108 GLU A N 1
ATOM 897 C CA . GLU A 1 108 ? -28.042 1.458 52.566 1.00 94.12 108 GLU A CA 1
ATOM 898 C C . GLU A 1 108 ? -27.181 0.249 52.958 1.00 94.12 108 GLU A C 1
ATOM 900 O O . GLU A 1 108 ? -26.105 0.044 52.404 1.00 94.12 108 GLU A O 1
ATOM 905 N N . CYS A 1 109 ? -27.703 -0.632 53.818 1.00 92.56 109 CYS A N 1
ATOM 906 C CA . CYS A 1 109 ? -27.041 -1.889 54.175 1.00 92.56 109 CYS A CA 1
ATOM 907 C C . CYS A 1 109 ? -27.231 -3.022 53.146 1.00 92.56 109 CYS A C 1
ATOM 909 O O . CYS A 1 109 ? -26.752 -4.134 53.365 1.00 92.56 109 CYS A O 1
ATOM 911 N N . SER A 1 110 ? -27.965 -2.805 52.050 1.00 94.94 110 SER A N 1
ATOM 912 C CA . SER A 1 110 ? -28.226 -3.866 51.074 1.00 94.94 110 SER A CA 1
ATOM 913 C C . SER A 1 110 ? -27.009 -4.133 50.184 1.00 94.94 110 SER A C 1
ATOM 915 O O . SER A 1 110 ? -26.335 -3.210 49.729 1.00 94.94 110 SER A O 1
ATOM 917 N N . ALA A 1 111 ? -26.763 -5.407 49.863 1.00 93.00 111 ALA A N 1
ATOM 918 C CA . ALA A 1 111 ? -25.6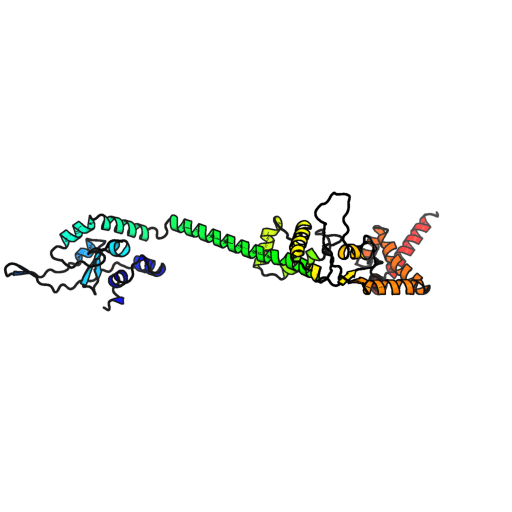54 -5.801 48.990 1.00 93.00 111 ALA A CA 1
ATOM 919 C C . ALA A 1 111 ? -25.715 -5.119 47.610 1.00 93.00 111 ALA A C 1
ATOM 921 O O . ALA A 1 111 ? -24.684 -4.758 47.047 1.00 93.00 111 ALA A O 1
ATOM 922 N N . GLU A 1 112 ? -26.923 -4.901 47.081 1.00 91.69 112 GLU A N 1
ATOM 923 C CA . GLU A 1 112 ? -27.113 -4.238 45.789 1.00 91.69 112 GLU A CA 1
ATOM 924 C C . GLU A 1 112 ? -26.723 -2.758 45.835 1.00 91.69 112 GLU A C 1
ATOM 926 O O . GLU A 1 112 ? -26.055 -2.275 44.918 1.00 91.69 112 GLU A O 1
ATOM 931 N N . HIS A 1 113 ? -27.087 -2.059 46.915 1.00 93.81 113 HIS A N 1
ATOM 932 C CA . HIS A 1 113 ? -26.657 -0.686 47.151 1.00 93.81 113 HIS A CA 1
ATOM 933 C C . HIS A 1 113 ? -25.134 -0.605 47.246 1.00 93.81 113 HIS A C 1
ATOM 935 O O . HIS A 1 113 ? -24.518 0.143 46.496 1.00 93.81 113 HIS A O 1
ATOM 941 N N . ILE A 1 114 ? -24.521 -1.421 48.109 1.00 92.19 114 ILE A N 1
ATOM 942 C CA . ILE A 1 114 ? -23.070 -1.416 48.339 1.00 92.19 114 ILE A CA 1
ATOM 943 C C . ILE A 1 114 ? -22.316 -1.670 47.026 1.00 92.19 114 ILE A C 1
ATOM 945 O O . ILE A 1 114 ? -21.411 -0.915 46.672 1.00 92.19 114 ILE A O 1
ATOM 949 N N . ARG A 1 115 ? -22.729 -2.683 46.254 1.00 91.81 115 ARG A N 1
ATOM 950 C CA . ARG A 1 115 ? -22.137 -3.003 44.946 1.00 91.81 115 ARG A CA 1
ATOM 951 C C . ARG A 1 115 ? -22.271 -1.843 43.957 1.00 91.81 115 ARG A C 1
ATOM 953 O O . ARG A 1 115 ? -21.307 -1.519 43.268 1.00 91.81 115 ARG A O 1
ATOM 960 N N . SER A 1 116 ? -23.448 -1.222 43.891 1.00 91.88 116 SER A N 1
ATOM 961 C CA . SER A 1 116 ? -23.721 -0.101 42.985 1.00 91.88 116 SER A CA 1
ATOM 962 C C . SER A 1 116 ? -22.930 1.152 43.370 1.00 91.88 116 SER A C 1
ATOM 964 O O . SER A 1 116 ? -22.356 1.802 42.500 1.00 91.88 116 SER A O 1
ATOM 966 N N . SER A 1 117 ? -22.828 1.452 44.666 1.00 91.19 117 SER A N 1
ATOM 967 C CA . SER A 1 117 ? -22.049 2.568 45.214 1.00 91.19 117 SER A CA 1
ATOM 968 C C . SER A 1 117 ? -20.551 2.401 44.959 1.00 91.19 117 SER A C 1
ATOM 970 O O . SER A 1 117 ? -19.905 3.346 44.512 1.00 91.19 117 SER A O 1
ATOM 972 N N . LEU A 1 118 ? -20.008 1.192 45.145 1.00 88.56 118 LEU A N 1
ATOM 973 C CA . LEU A 1 118 ? -18.617 0.877 44.795 1.00 88.56 118 LEU A CA 1
ATOM 974 C C . LEU A 1 118 ? -18.365 0.925 43.281 1.00 88.56 118 LEU A C 1
ATOM 976 O O . LEU A 1 118 ? -17.288 1.314 42.838 1.00 88.56 118 LEU A O 1
ATOM 980 N N . GLY A 1 119 ? -19.339 0.506 42.472 1.00 86.94 119 GLY A N 1
ATOM 981 C CA . GLY A 1 119 ? -19.248 0.585 41.016 1.00 86.94 119 GLY A CA 1
ATOM 982 C C . GLY A 1 119 ? -19.212 2.031 40.520 1.00 86.94 119 GLY A C 1
ATOM 983 O O . GLY A 1 119 ? -18.361 2.378 39.704 1.00 86.94 119 GLY A O 1
ATOM 984 N N . LEU A 1 120 ? -20.094 2.879 41.054 1.00 87.75 120 LEU A N 1
ATOM 985 C CA . LEU A 1 120 ? -20.150 4.293 40.700 1.00 87.75 120 LEU A CA 1
ATOM 986 C C . LEU A 1 120 ? -18.899 5.041 41.177 1.00 87.75 120 LEU A C 1
ATOM 988 O O . LEU A 1 120 ? -18.364 5.854 40.432 1.00 87.75 120 LEU A O 1
ATOM 992 N N . SER A 1 121 ? -18.384 4.744 42.376 1.00 85.25 121 SER A N 1
ATOM 993 C CA . SER A 1 121 ? -17.148 5.372 42.859 1.00 85.25 121 SER A CA 1
ATOM 994 C C . SER A 1 121 ? -15.940 5.008 41.994 1.00 85.25 121 SER A C 1
ATOM 996 O O . SER A 1 121 ? -15.150 5.886 41.656 1.00 85.25 121 SER A O 1
ATOM 998 N N . LYS A 1 122 ? -15.826 3.747 41.553 1.00 81.75 122 LYS A N 1
ATOM 999 C CA . LYS A 1 122 ? -14.796 3.332 40.587 1.00 81.75 122 LYS A CA 1
ATOM 1000 C C . LYS A 1 122 ? -14.908 4.098 39.271 1.00 81.75 122 LYS A C 1
ATOM 1002 O O . LYS A 1 122 ? -13.890 4.559 38.771 1.00 81.75 122 LYS A O 1
ATOM 1007 N N . LEU A 1 123 ? -16.126 4.262 38.753 1.00 81.25 123 LEU A N 1
ATOM 1008 C CA . LEU A 1 123 ? -16.386 4.997 37.514 1.00 81.25 123 LEU A CA 1
ATOM 1009 C C . LEU A 1 123 ? -16.001 6.483 37.622 1.00 81.25 123 LEU A C 1
ATOM 1011 O O . LEU A 1 123 ? -15.465 7.042 36.670 1.00 81.25 123 LEU A O 1
ATOM 1015 N N . LEU A 1 124 ? -16.257 7.107 38.777 1.00 80.44 124 LEU A N 1
ATOM 1016 C CA . LEU A 1 124 ? -15.921 8.510 39.045 1.00 80.44 124 LEU A CA 1
ATOM 1017 C C . LEU A 1 124 ? -14.412 8.742 39.213 1.00 80.44 124 LEU A C 1
ATOM 1019 O O . LEU A 1 124 ? -13.915 9.788 38.807 1.00 80.44 124 LEU A O 1
ATOM 1023 N N . ILE A 1 125 ? -13.689 7.787 39.808 1.00 75.06 125 ILE A N 1
ATOM 1024 C CA . ILE A 1 125 ? -12.243 7.906 40.060 1.00 75.06 125 ILE A CA 1
ATOM 1025 C C . ILE A 1 125 ? -11.430 7.547 38.810 1.00 75.06 125 ILE A C 1
ATOM 1027 O O . ILE A 1 125 ? -10.494 8.262 38.472 1.00 75.06 125 ILE A O 1
ATOM 1031 N N . ASN A 1 126 ? -11.785 6.455 38.123 1.00 69.44 126 ASN A N 1
ATOM 1032 C CA . ASN A 1 126 ? -11.094 5.963 36.930 1.00 69.44 126 ASN A CA 1
ATOM 1033 C C . ASN A 1 126 ? -12.118 5.557 35.853 1.00 69.44 126 ASN A C 1
ATOM 1035 O O . ASN A 1 126 ? -12.579 4.413 35.841 1.00 69.44 126 ASN A O 1
ATOM 1039 N N . PRO A 1 127 ? -12.465 6.461 34.917 1.00 64.75 127 PRO A N 1
ATOM 1040 C CA . PRO A 1 127 ? -13.436 6.177 33.858 1.00 64.75 127 PRO A CA 1
ATOM 1041 C C . PRO A 1 127 ? -12.913 5.198 32.793 1.00 64.75 127 PRO A C 1
ATOM 1043 O O . PRO A 1 127 ? -13.693 4.710 31.976 1.00 64.75 127 PRO A O 1
ATOM 1046 N N . THR A 1 128 ? -11.609 4.912 32.789 1.00 61.62 128 THR A N 1
ATOM 1047 C CA . THR A 1 128 ? -10.959 3.927 31.922 1.00 61.62 128 THR A CA 1
ATOM 1048 C C . THR A 1 128 ? -10.403 2.790 32.768 1.00 61.62 128 THR A C 1
ATOM 1050 O O . THR A 1 128 ? -9.557 2.987 33.642 1.00 61.62 128 THR A O 1
ATOM 1053 N N . THR A 1 129 ? -10.880 1.570 32.528 1.00 65.62 129 THR A N 1
ATOM 1054 C CA . THR A 1 129 ? -10.292 0.397 33.178 1.00 65.62 129 THR A CA 1
ATOM 1055 C C . THR A 1 129 ? -9.002 -0.024 32.466 1.00 65.62 129 THR A C 1
ATOM 1057 O O . THR A 1 129 ? -8.747 0.337 31.312 1.00 65.62 129 THR A O 1
ATOM 1060 N N . ILE A 1 130 ? -8.168 -0.819 33.146 1.00 63.84 130 ILE A N 1
ATOM 1061 C CA . ILE A 1 130 ? -6.987 -1.451 32.529 1.00 63.84 130 ILE A CA 1
ATOM 1062 C C . ILE A 1 130 ? -7.417 -2.306 31.326 1.00 63.84 130 ILE A C 1
ATOM 1064 O O . ILE A 1 130 ? -6.744 -2.318 30.300 1.00 63.84 130 ILE A O 1
ATOM 1068 N N . GLU A 1 131 ? -8.572 -2.966 31.421 1.00 64.25 131 GLU A N 1
ATOM 1069 C CA . GLU A 1 131 ? -9.135 -3.776 30.342 1.00 64.25 131 GLU A CA 1
ATOM 1070 C C . GLU A 1 131 ? -9.538 -2.931 29.122 1.00 64.25 131 GLU A C 1
ATOM 1072 O O . GLU A 1 131 ? -9.273 -3.336 27.990 1.00 64.25 131 GLU A O 1
ATOM 1077 N N . ASP A 1 132 ? -10.109 -1.742 29.333 1.00 66.44 132 ASP A N 1
ATOM 1078 C CA . ASP A 1 132 ? -10.448 -0.814 28.244 1.00 66.44 132 ASP A CA 1
ATOM 1079 C C . ASP A 1 132 ? -9.184 -0.315 27.528 1.00 66.44 132 ASP A C 1
ATOM 1081 O O . ASP A 1 132 ? -9.104 -0.363 26.302 1.00 66.44 132 ASP A O 1
ATOM 1085 N N . SER A 1 133 ? -8.145 0.050 28.287 1.00 66.25 133 SER A N 1
ATOM 1086 C CA . SER A 1 133 ? -6.845 0.462 27.734 1.00 66.25 133 SER A CA 1
ATOM 1087 C C . SER A 1 133 ? -6.152 -0.666 26.948 1.00 66.25 133 SER A C 1
ATOM 1089 O O . SER A 1 133 ? -5.528 -0.431 25.909 1.00 66.25 133 SER A O 1
ATOM 1091 N N . LEU A 1 134 ? -6.276 -1.917 27.406 1.00 69.06 134 LEU A N 1
ATOM 1092 C CA . LEU A 1 134 ? -5.744 -3.087 26.701 1.00 69.06 134 LEU A CA 1
ATOM 1093 C C . LEU A 1 134 ? -6.510 -3.364 25.399 1.00 69.06 134 LEU A C 1
ATOM 1095 O O . LEU A 1 134 ? -5.895 -3.647 24.371 1.00 69.06 134 LEU A O 1
ATOM 1099 N N . LYS A 1 135 ? -7.839 -3.219 25.401 1.00 74.44 135 LYS A N 1
ATOM 1100 C CA . LYS A 1 135 ? -8.660 -3.340 24.183 1.00 74.44 135 LYS A CA 1
ATOM 1101 C C . LYS A 1 135 ? -8.340 -2.241 23.171 1.00 74.44 135 LYS A C 1
ATOM 1103 O O . LYS A 1 135 ? -8.215 -2.530 21.980 1.00 74.44 135 LYS A O 1
ATOM 1108 N N . ASP A 1 136 ? -8.145 -1.009 23.633 1.00 76.12 136 ASP A N 1
ATOM 1109 C CA . ASP A 1 136 ? -7.781 0.112 22.768 1.00 76.12 136 ASP A CA 1
ATOM 1110 C C . ASP A 1 136 ? -6.378 -0.043 22.175 1.00 76.12 136 ASP A C 1
ATOM 1112 O O . ASP A 1 136 ? -6.195 0.165 20.975 1.00 76.12 136 ASP A O 1
ATOM 1116 N N . SER A 1 137 ? -5.394 -0.491 22.958 1.00 74.38 137 SER A N 1
ATOM 1117 C CA . SER A 1 137 ? -4.043 -0.749 22.438 1.00 74.38 137 SER A CA 1
ATOM 1118 C C . SER A 1 137 ? -4.019 -1.883 21.403 1.00 74.38 137 SER A C 1
ATOM 1120 O O . SER A 1 137 ? -3.402 -1.728 20.346 1.00 74.38 137 SER A O 1
ATOM 1122 N N . ALA A 1 138 ? -4.764 -2.974 21.626 1.00 75.94 138 ALA A N 1
ATOM 1123 C CA . ALA A 1 138 ? -4.931 -4.041 20.637 1.00 75.94 138 ALA A CA 1
ATOM 1124 C C . ALA A 1 138 ? -5.595 -3.531 19.343 1.00 75.94 138 ALA A C 1
ATOM 1126 O O . ALA A 1 138 ? -5.145 -3.840 18.236 1.00 75.94 138 ALA A O 1
ATOM 1127 N N . ARG A 1 139 ? -6.634 -2.695 19.461 1.00 81.75 139 ARG A N 1
ATOM 1128 C CA . ARG A 1 139 ? -7.314 -2.085 18.310 1.00 81.75 139 ARG A CA 1
ATOM 1129 C C . ARG A 1 139 ? -6.391 -1.154 17.523 1.00 81.75 139 ARG A C 1
ATOM 1131 O O . ARG A 1 139 ? -6.386 -1.199 16.292 1.00 81.75 139 ARG A O 1
ATOM 1138 N N . LEU A 1 140 ? -5.617 -0.318 18.213 1.00 83.94 140 LEU A N 1
ATOM 1139 C CA . LEU A 1 140 ? -4.650 0.590 17.594 1.00 83.94 140 LEU A CA 1
ATOM 1140 C C . LEU A 1 140 ? -3.549 -0.180 16.864 1.00 83.94 140 LEU A C 1
ATOM 1142 O O . LEU A 1 140 ? -3.216 0.178 15.736 1.00 83.94 140 LEU A O 1
ATOM 1146 N N . TYR A 1 141 ? -3.054 -1.271 17.452 1.00 86.38 141 TYR A N 1
ATOM 1147 C CA . TYR A 1 141 ? -2.081 -2.146 16.802 1.00 86.38 141 TYR A CA 1
ATOM 1148 C C . TYR A 1 141 ? -2.621 -2.720 15.486 1.00 86.38 141 TYR A C 1
ATOM 1150 O O . TYR A 1 141 ? -1.969 -2.609 14.449 1.00 86.38 141 TYR A O 1
ATOM 1158 N N . ILE A 1 142 ? -3.842 -3.272 15.496 1.00 85.75 142 ILE A N 1
ATOM 1159 C CA . ILE A 1 142 ? -4.486 -3.810 14.285 1.00 85.75 142 ILE A CA 1
ATOM 1160 C C . ILE A 1 142 ? -4.641 -2.715 13.224 1.00 85.75 142 ILE A C 1
ATOM 1162 O O . ILE A 1 142 ? -4.377 -2.949 12.043 1.00 85.75 142 ILE A O 1
ATOM 1166 N N . LYS A 1 143 ? -5.039 -1.506 13.633 1.00 86.69 143 LYS A N 1
ATOM 1167 C CA . LYS A 1 143 ? -5.179 -0.365 12.724 1.00 86.69 143 LYS A CA 1
ATOM 1168 C C . LYS A 1 143 ? -3.842 -0.004 12.066 1.00 86.69 143 LYS A C 1
ATOM 1170 O O . LYS A 1 143 ? -3.774 0.046 10.841 1.00 86.69 143 LYS A O 1
ATOM 1175 N N . GLN A 1 144 ? -2.783 0.164 12.857 1.00 86.62 144 GLN A N 1
ATOM 1176 C CA . GLN A 1 144 ? -1.439 0.478 12.359 1.00 86.62 144 GLN A CA 1
ATOM 1177 C C . GLN A 1 144 ? -0.887 -0.625 11.449 1.00 86.62 144 GLN A C 1
ATOM 1179 O O . GLN A 1 144 ? -0.282 -0.347 10.413 1.00 86.62 144 GLN A O 1
ATOM 1184 N N . PHE A 1 145 ? -1.121 -1.890 11.806 1.00 86.38 145 PHE A N 1
ATOM 1185 C CA . PHE A 1 145 ? -0.741 -3.028 10.978 1.00 86.38 145 PHE A CA 1
ATOM 1186 C C . PHE A 1 145 ? -1.440 -2.981 9.614 1.00 86.38 145 PHE A C 1
ATOM 1188 O O . PHE A 1 145 ? -0.782 -3.096 8.579 1.00 86.38 145 PHE A O 1
ATOM 1195 N N . ASN A 1 146 ? -2.753 -2.745 9.592 1.00 88.38 146 ASN A N 1
ATOM 1196 C CA . ASN A 1 146 ? -3.530 -2.657 8.356 1.00 88.38 146 ASN A CA 1
ATOM 1197 C C . ASN A 1 146 ? -3.114 -1.465 7.481 1.00 88.38 146 ASN A C 1
ATOM 1199 O O . ASN A 1 146 ? -2.997 -1.619 6.264 1.00 88.38 146 ASN A O 1
ATOM 1203 N N . GLU A 1 147 ? -2.830 -0.307 8.081 1.00 89.75 147 GLU A N 1
ATOM 1204 C CA . GLU A 1 147 ? -2.285 0.861 7.374 1.00 89.75 147 GLU A CA 1
ATOM 1205 C C . GLU A 1 147 ? -0.932 0.531 6.725 1.00 89.75 147 GLU A C 1
ATOM 1207 O O . GLU A 1 147 ? -0.723 0.790 5.536 1.00 89.75 147 GLU A O 1
ATOM 1212 N N . LYS A 1 148 ? -0.035 -0.146 7.455 1.00 88.50 148 LYS A N 1
ATOM 1213 C CA . LYS A 1 148 ? 1.252 -0.609 6.915 1.00 88.50 148 LYS A CA 1
ATOM 1214 C C . LYS A 1 148 ? 1.069 -1.601 5.764 1.00 88.50 148 LYS A C 1
ATOM 1216 O O . LYS A 1 148 ? 1.751 -1.492 4.745 1.00 88.50 148 LYS A O 1
ATOM 1221 N N . VAL A 1 149 ? 0.138 -2.550 5.888 1.00 88.69 149 VAL A N 1
ATOM 1222 C CA . VAL A 1 149 ? -0.203 -3.498 4.812 1.00 88.69 149 VAL A CA 1
ATOM 1223 C C . VAL A 1 149 ? -0.724 -2.760 3.579 1.00 88.69 149 VAL A C 1
ATOM 1225 O O . VAL A 1 149 ? -0.338 -3.092 2.456 1.00 88.69 149 VAL A O 1
ATOM 1228 N N . GLN A 1 150 ? -1.565 -1.742 3.760 1.00 90.00 150 GLN A N 1
ATOM 1229 C CA . GLN A 1 150 ? -2.090 -0.940 2.659 1.00 90.00 150 GLN A CA 1
ATOM 1230 C C . GLN A 1 150 ? -0.970 -0.195 1.920 1.00 90.00 150 GLN A C 1
ATOM 1232 O O . GLN A 1 150 ? -0.918 -0.239 0.688 1.00 90.00 150 GLN A O 1
ATOM 1237 N N . LEU A 1 151 ? -0.051 0.442 2.651 1.00 91.44 151 LEU A N 1
ATOM 1238 C CA . LEU A 1 151 ? 1.101 1.134 2.068 1.00 91.44 151 LEU A CA 1
ATOM 1239 C C . LEU A 1 151 ? 2.049 0.167 1.349 1.00 91.44 151 LEU A C 1
ATOM 1241 O O . LEU A 1 151 ? 2.447 0.440 0.217 1.00 91.44 151 LEU A O 1
ATOM 1245 N N . ASN A 1 152 ? 2.325 -1.004 1.933 1.00 90.12 152 ASN A N 1
ATOM 1246 C CA . ASN A 1 152 ? 3.109 -2.061 1.285 1.00 90.12 152 ASN A CA 1
ATOM 1247 C C . ASN A 1 152 ? 2.497 -2.486 -0.058 1.00 90.12 152 ASN A C 1
ATOM 1249 O O . ASN A 1 152 ? 3.207 -2.584 -1.057 1.00 90.12 152 ASN A O 1
ATOM 1253 N N . ARG A 1 153 ? 1.175 -2.699 -0.110 1.00 89.75 153 ARG A N 1
ATOM 1254 C CA . ARG A 1 153 ? 0.473 -3.066 -1.353 1.00 89.75 153 ARG A CA 1
ATOM 1255 C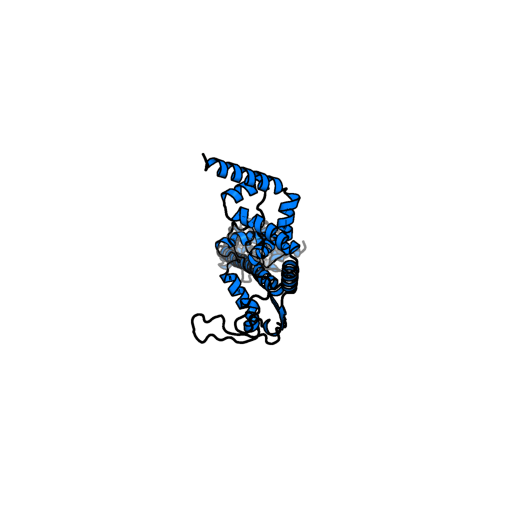 C . ARG A 1 153 ? 0.562 -1.965 -2.407 1.00 89.75 153 ARG A C 1
ATOM 1257 O O . ARG A 1 153 ? 0.798 -2.264 -3.575 1.00 89.75 153 ARG A O 1
ATOM 1264 N N . ARG A 1 154 ? 0.397 -0.700 -2.004 1.00 91.38 154 ARG A N 1
ATOM 1265 C CA . ARG A 1 154 ? 0.544 0.450 -2.911 1.00 91.38 154 ARG A CA 1
ATOM 1266 C C . ARG A 1 154 ? 1.961 0.535 -3.472 1.00 91.38 154 ARG A C 1
ATOM 1268 O O . ARG A 1 154 ? 2.108 0.707 -4.679 1.00 91.38 154 ARG A O 1
ATOM 1275 N N . PHE A 1 155 ? 2.973 0.355 -2.623 1.00 92.81 155 PHE A N 1
ATOM 1276 C CA . PHE A 1 155 ? 4.372 0.356 -3.037 1.00 92.81 155 PHE A CA 1
ATOM 1277 C C . PHE A 1 155 ? 4.684 -0.779 -4.016 1.00 92.81 155 PHE A C 1
ATOM 1279 O O . PHE A 1 155 ? 5.213 -0.501 -5.082 1.00 92.81 155 PHE A O 1
ATOM 1286 N N . ILE A 1 156 ? 4.294 -2.027 -3.718 1.00 90.50 156 ILE A N 1
ATOM 1287 C CA . ILE A 1 156 ? 4.506 -3.194 -4.602 1.00 90.50 156 ILE A CA 1
ATOM 1288 C C . ILE A 1 156 ? 3.836 -3.022 -5.975 1.00 90.50 156 ILE A C 1
ATOM 1290 O O . ILE A 1 156 ? 4.322 -3.542 -6.979 1.00 90.50 156 ILE A O 1
ATOM 1294 N N . GLY A 1 157 ? 2.766 -2.231 -6.060 1.00 89.81 157 GLY A N 1
ATOM 1295 C CA . GLY A 1 157 ? 2.171 -1.858 -7.341 1.00 89.81 157 GLY A CA 1
ATOM 1296 C C . GLY A 1 157 ? 3.123 -1.098 -8.276 1.00 89.81 157 GLY A C 1
ATOM 1297 O O . GLY A 1 157 ? 2.965 -1.187 -9.492 1.00 89.81 157 GLY A O 1
ATOM 1298 N N . LEU A 1 158 ? 4.117 -0.372 -7.751 1.00 93.25 158 LEU A N 1
ATOM 1299 C CA . LEU A 1 158 ? 5.077 0.403 -8.546 1.00 93.25 158 LEU A CA 1
ATOM 1300 C C . LEU A 1 158 ? 6.058 -0.477 -9.345 1.00 93.25 158 LEU A C 1
ATOM 1302 O O . LEU A 1 158 ? 6.079 -0.336 -10.570 1.00 93.25 158 LEU A O 1
ATOM 1306 N N . PRO A 1 159 ? 6.824 -1.411 -8.738 1.00 90.69 159 PRO A N 1
ATOM 1307 C CA . PRO A 1 159 ? 7.707 -2.291 -9.496 1.00 90.69 159 PRO A CA 1
ATOM 1308 C C . PRO A 1 159 ? 6.923 -3.204 -10.447 1.00 90.69 159 PRO A C 1
ATOM 1310 O O . PRO A 1 159 ? 7.375 -3.426 -11.566 1.00 90.69 159 PRO A O 1
ATOM 1313 N N . ILE A 1 160 ? 5.708 -3.647 -10.088 1.00 87.81 160 ILE A N 1
ATOM 1314 C CA . ILE A 1 160 ? 4.832 -4.391 -11.014 1.00 87.81 160 ILE A CA 1
ATOM 1315 C C . ILE A 1 160 ? 4.505 -3.553 -12.255 1.00 87.81 160 ILE A C 1
ATOM 1317 O O . ILE A 1 160 ? 4.621 -4.038 -13.381 1.00 87.81 160 ILE A O 1
ATOM 1321 N N . ARG A 1 161 ? 4.120 -2.282 -12.077 1.00 89.94 161 ARG A N 1
ATOM 1322 C CA . ARG A 1 161 ? 3.862 -1.370 -13.203 1.00 89.94 161 ARG A CA 1
ATOM 1323 C C . ARG A 1 161 ? 5.105 -1.155 -14.054 1.00 89.94 161 ARG A C 1
ATOM 1325 O O . ARG A 1 161 ? 4.973 -1.127 -15.273 1.00 89.94 161 ARG A O 1
ATOM 1332 N N . ALA A 1 162 ? 6.282 -1.050 -13.440 1.00 90.62 162 ALA A N 1
ATOM 1333 C CA . ALA A 1 162 ? 7.540 -0.925 -14.168 1.00 90.62 162 ALA A CA 1
ATOM 1334 C C . ALA A 1 162 ? 7.814 -2.172 -15.023 1.00 90.62 162 ALA A C 1
ATOM 1336 O O . ALA A 1 162 ? 8.117 -2.033 -16.206 1.00 90.62 162 ALA A O 1
ATOM 1337 N N . VAL A 1 163 ? 7.611 -3.382 -14.479 1.00 86.19 163 VAL A N 1
ATOM 1338 C CA . VAL A 1 163 ? 7.739 -4.632 -15.252 1.00 86.19 163 VAL A CA 1
ATOM 1339 C C . VAL A 1 163 ? 6.762 -4.666 -16.424 1.00 86.19 163 VAL A C 1
ATOM 1341 O O . VAL A 1 163 ? 7.163 -4.940 -17.553 1.00 86.19 163 VAL A O 1
ATOM 1344 N N . ILE A 1 164 ? 5.488 -4.345 -16.181 1.00 82.31 164 ILE A N 1
ATOM 1345 C CA . ILE A 1 164 ? 4.461 -4.326 -17.230 1.00 82.31 164 ILE A CA 1
ATOM 1346 C C . ILE A 1 164 ? 4.801 -3.293 -18.307 1.00 82.31 164 ILE A C 1
ATOM 1348 O O . ILE A 1 164 ? 4.649 -3.576 -19.492 1.00 82.31 164 ILE A O 1
ATOM 1352 N N . TYR A 1 165 ? 5.243 -2.098 -17.914 1.00 85.94 165 TYR A N 1
ATOM 1353 C CA . TYR A 1 165 ? 5.606 -1.040 -18.850 1.00 85.94 165 TYR A CA 1
ATOM 1354 C C . TYR A 1 165 ? 6.775 -1.468 -19.738 1.00 85.94 165 TYR A C 1
ATOM 1356 O O . TYR A 1 165 ? 6.654 -1.421 -20.959 1.00 85.94 165 TYR A O 1
ATOM 1364 N N . LEU A 1 166 ? 7.874 -1.941 -19.146 1.00 83.69 166 LEU A N 1
ATOM 1365 C CA . LEU A 1 166 ? 9.053 -2.359 -19.905 1.00 83.69 166 LEU A CA 1
ATOM 1366 C C . LEU A 1 166 ? 8.759 -3.562 -20.798 1.00 83.69 166 LEU A C 1
ATOM 1368 O O . LEU A 1 166 ? 9.186 -3.569 -21.949 1.00 83.69 166 LEU A O 1
ATOM 1372 N N . GLY A 1 167 ? 7.960 -4.517 -20.312 1.00 74.75 167 GLY A N 1
ATOM 1373 C CA . GLY A 1 167 ? 7.484 -5.641 -21.114 1.00 74.75 167 GLY A CA 1
ATOM 1374 C C . GLY A 1 167 ? 6.649 -5.192 -22.316 1.00 74.75 167 GLY A C 1
ATOM 1375 O O . GLY A 1 167 ? 6.895 -5.642 -23.428 1.00 74.75 167 GLY A O 1
ATOM 1376 N N . LYS A 1 168 ? 5.712 -4.251 -22.127 1.00 71.25 168 LYS A N 1
ATOM 1377 C CA . LYS A 1 168 ? 4.885 -3.695 -23.216 1.00 71.25 168 LYS A CA 1
ATOM 1378 C C . LYS A 1 168 ? 5.685 -2.906 -24.250 1.00 71.25 168 LYS A C 1
ATOM 1380 O O . LYS A 1 168 ? 5.286 -2.866 -25.405 1.00 71.25 168 LYS A O 1
ATOM 1385 N N . GLN A 1 169 ? 6.745 -2.227 -23.820 1.00 76.69 169 GLN A N 1
ATOM 1386 C CA . GLN A 1 169 ? 7.598 -1.419 -24.695 1.00 76.69 169 GLN A CA 1
ATOM 1387 C C . GLN A 1 169 ? 8.770 -2.218 -25.285 1.00 76.69 169 GLN A C 1
ATOM 1389 O O . GLN A 1 169 ? 9.599 -1.637 -25.979 1.00 76.69 169 GLN A O 1
ATOM 1394 N N . GLU A 1 170 ? 8.872 -3.518 -24.980 1.00 71.38 170 GLU A N 1
ATOM 1395 C CA . GLU A 1 170 ? 9.983 -4.390 -25.388 1.00 71.38 170 GLU A CA 1
ATOM 1396 C C . GLU A 1 170 ? 11.366 -3.831 -24.990 1.00 71.38 170 GLU A C 1
ATOM 1398 O O . GLU A 1 170 ? 12.381 -4.049 -25.655 1.00 71.38 170 GLU A O 1
ATOM 1403 N N . LEU A 1 171 ? 11.422 -3.089 -23.879 1.00 76.94 171 LEU A N 1
ATOM 1404 C CA . LEU A 1 171 ? 12.649 -2.470 -23.391 1.00 76.94 171 LEU A CA 1
ATOM 1405 C C . LEU A 1 171 ? 13.427 -3.437 -22.502 1.00 76.94 171 LEU A C 1
ATOM 1407 O O . LEU A 1 171 ? 12.867 -4.138 -21.658 1.00 76.94 171 LEU A O 1
ATOM 1411 N N . ALA A 1 172 ? 14.754 -3.415 -22.637 1.00 78.38 172 ALA A N 1
ATOM 1412 C CA . ALA A 1 172 ? 15.630 -4.153 -21.738 1.00 78.38 172 ALA A CA 1
ATOM 1413 C C . ALA A 1 172 ? 15.400 -3.698 -20.290 1.00 78.38 172 ALA A C 1
ATOM 1415 O O . ALA A 1 172 ? 15.421 -2.504 -19.998 1.00 78.38 172 ALA A O 1
ATOM 1416 N N . PHE A 1 173 ? 15.213 -4.650 -19.381 1.00 78.88 173 PHE A N 1
ATOM 1417 C CA . PHE A 1 173 ? 14.985 -4.360 -17.966 1.00 78.88 173 PHE A CA 1
ATOM 1418 C C . PHE A 1 173 ? 16.258 -3.850 -17.286 1.00 78.88 173 PHE A C 1
ATOM 1420 O O . PHE A 1 173 ? 16.218 -2.910 -16.491 1.00 78.88 173 PHE A O 1
ATOM 1427 N N . ARG A 1 174 ? 17.391 -4.459 -17.649 1.00 81.44 174 ARG A N 1
ATOM 1428 C CA . ARG A 1 174 ? 18.690 -4.284 -16.998 1.00 81.44 174 ARG A CA 1
ATOM 1429 C C . ARG A 1 174 ? 19.610 -3.365 -17.790 1.00 81.44 174 ARG A C 1
ATOM 1431 O O . ARG A 1 174 ? 19.600 -3.369 -19.022 1.00 81.44 174 ARG A O 1
ATOM 1438 N N . GLY A 1 175 ? 20.426 -2.608 -17.064 1.00 73.00 175 GLY A N 1
ATOM 1439 C CA . GLY A 1 175 ? 21.521 -1.815 -17.626 1.00 73.00 175 GLY A CA 1
ATOM 1440 C C . GLY A 1 175 ? 22.822 -2.615 -17.732 1.00 73.00 175 GLY A C 1
ATOM 1441 O O . GLY A 1 175 ? 22.972 -3.663 -17.108 1.00 73.00 175 GLY A O 1
ATOM 1442 N N . HIS A 1 176 ? 23.792 -2.115 -18.506 1.00 70.88 176 HIS A N 1
ATOM 1443 C CA . HIS A 1 176 ? 25.160 -2.659 -18.482 1.00 70.88 176 HIS A CA 1
ATOM 1444 C C . HIS A 1 176 ? 25.871 -2.376 -17.152 1.00 70.88 176 HIS A C 1
ATOM 1446 O O . HIS A 1 176 ? 26.666 -3.197 -16.708 1.00 70.88 176 HIS A O 1
ATOM 1452 N N . ASN A 1 177 ? 25.563 -1.242 -16.516 1.00 73.62 177 ASN A N 1
ATOM 1453 C CA . ASN A 1 177 ? 26.054 -0.877 -15.193 1.00 73.62 177 ASN A CA 1
ATOM 1454 C C . ASN A 1 177 ? 24.885 -0.361 -14.334 1.00 73.62 177 ASN A C 1
ATOM 1456 O O . ASN A 1 177 ? 24.237 0.613 -14.711 1.00 73.62 177 ASN A O 1
ATOM 1460 N N . GLU A 1 178 ? 24.607 -1.019 -13.206 1.00 78.69 178 GLU A N 1
ATOM 1461 C CA . GLU A 1 178 ? 23.506 -0.679 -12.285 1.00 78.69 178 GLU A CA 1
ATOM 1462 C C . GLU A 1 178 ? 23.996 -0.122 -10.933 1.00 78.69 178 GLU A C 1
ATOM 1464 O O . GLU A 1 178 ? 23.197 0.032 -9.990 1.00 78.69 178 GLU A O 1
ATOM 1469 N N . ASP A 1 179 ? 25.299 0.163 -10.844 1.00 78.31 179 ASP A N 1
ATOM 1470 C CA . ASP A 1 179 ? 25.957 0.734 -9.672 1.00 78.31 179 ASP A CA 1
ATOM 1471 C C . ASP A 1 179 ? 25.410 2.129 -9.360 1.00 78.31 179 ASP A C 1
ATOM 1473 O O . ASP A 1 179 ? 24.906 2.834 -10.235 1.00 78.31 179 ASP A O 1
ATOM 1477 N N . GLU A 1 180 ? 25.500 2.547 -8.096 1.00 74.25 180 GLU A N 1
ATOM 1478 C CA . GLU A 1 180 ? 25.001 3.860 -7.657 1.00 74.25 180 GLU A CA 1
ATOM 1479 C C . GLU A 1 180 ? 25.733 5.039 -8.307 1.00 74.25 180 GLU A C 1
ATOM 1481 O O . GLU A 1 180 ? 25.155 6.111 -8.444 1.00 74.25 180 GLU A O 1
ATOM 1486 N N . SER A 1 181 ? 26.975 4.835 -8.751 1.00 74.75 181 SER A N 1
ATOM 1487 C CA . SER A 1 181 ? 27.781 5.840 -9.450 1.00 74.75 181 SER A CA 1
ATOM 1488 C C . SER A 1 181 ? 27.482 5.940 -10.951 1.00 74.75 181 SER A C 1
ATOM 1490 O O . SER A 1 181 ? 28.014 6.825 -11.624 1.00 74.75 181 SER A O 1
ATOM 1492 N N . SER A 1 182 ? 26.657 5.042 -11.503 1.00 77.12 182 SER A N 1
ATOM 1493 C CA . SER A 1 182 ? 26.307 5.063 -12.922 1.00 77.12 182 SER A CA 1
ATOM 1494 C C . SER A 1 182 ? 25.296 6.171 -13.217 1.00 77.12 182 SER A C 1
ATOM 1496 O O . SER A 1 182 ? 24.257 6.263 -12.571 1.00 77.12 182 SER A O 1
ATOM 1498 N N . ALA A 1 183 ? 25.555 6.961 -14.263 1.00 72.25 183 ALA A N 1
ATOM 1499 C CA . ALA A 1 183 ? 24.624 7.980 -14.757 1.00 72.25 183 ALA A CA 1
ATOM 1500 C C . ALA A 1 183 ? 23.330 7.391 -15.359 1.00 72.25 183 ALA A C 1
ATOM 1502 O O . ALA A 1 183 ? 22.371 8.119 -15.594 1.00 72.25 183 ALA A O 1
ATOM 1503 N N . ASN A 1 184 ? 23.314 6.091 -15.664 1.00 78.50 184 ASN A N 1
ATOM 1504 C CA . ASN A 1 184 ? 22.123 5.363 -16.090 1.00 78.50 184 ASN A CA 1
ATOM 1505 C C . ASN A 1 184 ? 22.190 3.954 -15.504 1.00 78.50 184 ASN A C 1
ATOM 1507 O O . ASN A 1 184 ? 23.008 3.140 -15.942 1.00 78.50 184 ASN A O 1
ATOM 1511 N N . ARG A 1 185 ? 21.332 3.672 -14.521 1.00 80.38 185 ARG A N 1
ATOM 1512 C CA . ARG A 1 185 ? 21.354 2.418 -13.758 1.00 80.38 185 ARG A CA 1
ATOM 1513 C C . ARG A 1 185 ? 20.492 1.315 -14.375 1.00 80.38 185 ARG A C 1
ATOM 1515 O O . ARG A 1 185 ? 20.240 0.300 -13.729 1.00 80.38 185 ARG A O 1
ATOM 1522 N N . GLY A 1 186 ? 20.045 1.504 -15.616 1.00 84.81 186 GLY A N 1
ATOM 1523 C CA . GLY A 1 186 ? 19.143 0.600 -16.324 1.00 84.81 186 GLY A CA 1
ATOM 1524 C C . GLY A 1 186 ? 17.681 1.035 -16.247 1.00 84.81 186 GLY A C 1
ATOM 1525 O O . GLY A 1 186 ? 17.247 1.692 -15.302 1.00 84.81 186 GLY A O 1
ATOM 1526 N N . ASN A 1 187 ? 16.901 0.638 -17.256 1.00 87.50 187 ASN A N 1
ATOM 1527 C CA . ASN A 1 187 ? 15.544 1.150 -17.453 1.00 87.50 187 ASN A CA 1
ATOM 1528 C C . ASN A 1 187 ? 14.609 0.837 -16.277 1.00 87.50 187 ASN A C 1
ATOM 1530 O O . ASN A 1 187 ? 13.786 1.677 -15.930 1.00 87.50 187 ASN A O 1
ATOM 1534 N N . PHE A 1 188 ? 14.731 -0.339 -15.646 1.00 88.31 188 PHE A N 1
ATOM 1535 C CA . PHE A 1 188 ? 13.889 -0.696 -14.501 1.00 88.31 188 PHE A CA 1
ATOM 1536 C C . PHE A 1 188 ? 14.130 0.207 -13.292 1.00 88.31 188 PHE A C 1
ATOM 1538 O O . PHE A 1 188 ? 13.174 0.723 -12.717 1.00 88.31 188 PHE A O 1
ATOM 1545 N N . LYS A 1 189 ? 15.398 0.419 -12.923 1.00 89.00 189 LYS A N 1
ATOM 1546 C CA . LYS A 1 189 ? 15.759 1.218 -11.747 1.00 89.00 189 LYS A CA 1
ATOM 1547 C C . LYS A 1 189 ? 15.366 2.679 -11.918 1.00 89.00 189 LYS A C 1
ATOM 1549 O O . LYS A 1 189 ? 14.742 3.241 -11.023 1.00 89.00 189 LYS A O 1
ATOM 1554 N N . GLU A 1 190 ? 15.674 3.265 -13.074 1.00 90.00 190 GLU A N 1
ATOM 1555 C CA . GLU A 1 190 ? 15.319 4.659 -13.360 1.00 90.00 190 GLU A CA 1
ATOM 1556 C C . GLU A 1 190 ? 13.800 4.853 -13.383 1.00 90.00 190 GLU A C 1
ATOM 1558 O O . GLU A 1 190 ? 13.280 5.764 -12.742 1.00 90.00 190 GLU A O 1
ATOM 1563 N N . LEU A 1 191 ? 13.062 3.946 -14.031 1.00 92.12 191 LEU A N 1
ATOM 1564 C CA . LEU A 1 191 ? 11.605 4.031 -14.099 1.00 92.12 191 LEU A CA 1
ATOM 1565 C C . LEU A 1 191 ? 10.950 3.872 -12.722 1.00 92.12 191 LEU A C 1
ATOM 1567 O O . LEU A 1 191 ? 10.018 4.606 -12.391 1.00 92.12 191 LEU A O 1
ATOM 1571 N N . LEU A 1 192 ? 11.437 2.931 -11.908 1.00 92.31 192 LEU A N 1
ATOM 1572 C CA . LEU A 1 192 ? 10.946 2.739 -10.546 1.00 92.31 192 LEU A CA 1
ATOM 1573 C C . LEU A 1 192 ? 11.212 3.981 -9.684 1.00 92.31 192 LEU A C 1
ATOM 1575 O O . LEU A 1 192 ? 10.309 4.422 -8.972 1.00 92.31 192 LEU A O 1
ATOM 1579 N N . ASN A 1 193 ? 12.403 4.577 -9.789 1.00 91.62 193 ASN A N 1
ATOM 1580 C CA . ASN A 1 193 ? 12.732 5.822 -9.097 1.00 91.62 193 ASN A CA 1
ATOM 1581 C C . ASN A 1 193 ? 11.799 6.961 -9.526 1.00 91.62 193 ASN A C 1
ATOM 1583 O O . ASN A 1 193 ? 11.213 7.607 -8.660 1.00 91.62 193 ASN A O 1
ATOM 1587 N N . SER A 1 194 ? 11.554 7.142 -10.828 1.00 92.69 194 SER A N 1
ATOM 1588 C CA . SER A 1 194 ? 10.598 8.146 -11.316 1.00 92.69 194 SER A CA 1
ATOM 1589 C C . SER A 1 194 ? 9.180 7.918 -10.778 1.00 92.69 194 SER A C 1
ATOM 1591 O O . SER A 1 194 ? 8.493 8.865 -10.396 1.00 92.69 194 SER A O 1
ATOM 1593 N N . TYR A 1 195 ? 8.721 6.665 -10.691 1.00 94.62 195 TYR A N 1
ATOM 1594 C CA . TYR A 1 195 ? 7.417 6.356 -10.094 1.00 94.62 195 TYR A CA 1
ATOM 1595 C C . TYR A 1 195 ? 7.350 6.701 -8.607 1.00 94.62 195 TYR A C 1
ATOM 1597 O O . TYR A 1 195 ? 6.323 7.198 -8.143 1.00 94.62 195 TYR A O 1
ATOM 1605 N N . ILE A 1 196 ? 8.425 6.470 -7.856 1.00 93.38 196 ILE A N 1
ATOM 1606 C CA . ILE A 1 196 ? 8.509 6.848 -6.441 1.00 93.38 196 ILE A CA 1
ATOM 1607 C C . ILE A 1 196 ? 8.527 8.377 -6.297 1.00 93.38 196 ILE A C 1
ATOM 1609 O O . ILE A 1 196 ? 7.825 8.921 -5.446 1.00 93.38 196 ILE A O 1
ATOM 1613 N N . GLU A 1 197 ? 9.261 9.085 -7.155 1.00 92.56 197 GLU A N 1
ATOM 1614 C CA . GLU A 1 197 ? 9.344 10.550 -7.153 1.00 92.56 197 GLU A CA 1
ATOM 1615 C C . GLU A 1 197 ? 8.008 11.236 -7.458 1.00 92.56 197 GLU A C 1
ATOM 1617 O O . GLU A 1 197 ? 7.713 12.283 -6.883 1.00 92.56 197 GLU A O 1
ATOM 1622 N N . ILE A 1 198 ? 7.169 10.640 -8.305 1.00 93.56 198 ILE A N 1
ATOM 1623 C CA . ILE A 1 198 ? 5.841 11.179 -8.646 1.00 93.56 198 ILE A CA 1
ATOM 1624 C C . ILE A 1 198 ? 4.765 10.730 -7.635 1.00 93.56 198 ILE A C 1
ATOM 1626 O O . ILE A 1 198 ? 3.679 11.305 -7.574 1.00 93.56 198 ILE A O 1
ATOM 1630 N N . SER A 1 199 ? 5.050 9.719 -6.810 1.00 92.94 199 SER A N 1
ATOM 1631 C CA . SER A 1 199 ? 4.099 9.198 -5.821 1.00 92.94 199 SER A CA 1
ATOM 1632 C C . SER A 1 199 ? 3.814 10.184 -4.679 1.00 92.94 199 SER A C 1
ATOM 1634 O O . SER A 1 199 ? 4.549 11.148 -4.445 1.00 92.94 199 SER A O 1
ATOM 1636 N N . SER A 1 200 ? 2.732 9.921 -3.941 1.00 92.88 200 SER A N 1
ATOM 1637 C CA . SER A 1 200 ? 2.331 10.728 -2.787 1.00 92.88 200 SER A CA 1
ATOM 1638 C C . SER A 1 200 ? 3.385 10.710 -1.672 1.00 92.88 200 SER A C 1
ATOM 1640 O O . SER A 1 200 ? 4.217 9.797 -1.595 1.00 92.88 200 SER A O 1
ATOM 1642 N N . LEU A 1 201 ? 3.349 11.721 -0.798 1.00 93.38 201 LEU A N 1
ATOM 1643 C CA . LEU A 1 201 ? 4.316 11.858 0.294 1.00 93.38 201 LEU A CA 1
ATOM 1644 C C . LEU A 1 201 ? 4.322 10.618 1.200 1.00 93.38 201 LEU A C 1
ATOM 1646 O O . LEU A 1 201 ? 5.392 10.141 1.568 1.00 93.38 201 LEU A O 1
ATOM 1650 N N . GLU A 1 202 ? 3.155 10.022 1.458 1.00 92.88 202 GLU A N 1
ATOM 1651 C CA . GLU A 1 202 ? 3.046 8.830 2.301 1.00 92.88 202 GLU A CA 1
ATOM 1652 C C . GLU A 1 202 ? 3.806 7.635 1.711 1.00 92.88 202 GLU A C 1
ATOM 1654 O O . GLU A 1 202 ? 4.438 6.878 2.446 1.00 92.88 202 GLU A O 1
ATOM 1659 N N . ILE A 1 203 ? 3.786 7.458 0.383 1.00 92.62 203 ILE A N 1
ATOM 1660 C CA . ILE A 1 203 ? 4.530 6.377 -0.282 1.00 92.62 203 ILE A CA 1
ATOM 1661 C C . ILE A 1 203 ? 6.033 6.649 -0.239 1.00 92.62 203 ILE A C 1
ATOM 1663 O O . ILE A 1 203 ? 6.804 5.712 -0.039 1.00 92.62 203 ILE A O 1
ATOM 1667 N N . LYS A 1 204 ? 6.461 7.906 -0.397 1.00 93.75 204 LYS A N 1
ATOM 1668 C CA . LYS A 1 204 ? 7.881 8.284 -0.329 1.00 93.75 204 LYS A CA 1
ATOM 1669 C C . LYS A 1 204 ? 8.464 8.025 1.056 1.00 93.75 204 LYS A C 1
ATOM 1671 O O . LYS A 1 204 ? 9.501 7.375 1.172 1.00 93.75 204 LYS A O 1
ATOM 1676 N N . GLU A 1 205 ? 7.780 8.479 2.102 1.00 93.75 205 GLU A N 1
ATOM 1677 C CA . GLU A 1 205 ? 8.189 8.242 3.489 1.00 93.75 205 GLU A CA 1
ATOM 1678 C C . GLU A 1 205 ? 8.171 6.752 3.835 1.00 93.75 205 GLU A C 1
ATOM 1680 O O . GLU A 1 205 ? 9.089 6.237 4.478 1.00 93.75 205 GLU A O 1
ATOM 1685 N N . HIS A 1 206 ? 7.140 6.033 3.382 1.00 93.81 206 HIS A N 1
ATOM 1686 C CA . HIS A 1 206 ? 7.064 4.587 3.554 1.00 93.81 206 HIS A CA 1
ATOM 1687 C C . HIS A 1 206 ? 8.224 3.875 2.853 1.00 93.81 206 HIS A C 1
ATOM 1689 O O . HIS A 1 206 ? 8.864 3.023 3.467 1.00 93.81 206 HIS A O 1
ATOM 1695 N N . TYR A 1 207 ? 8.551 4.264 1.615 1.00 93.00 207 TYR A N 1
ATOM 1696 C CA . TYR A 1 207 ? 9.685 3.722 0.867 1.00 93.00 207 TYR A CA 1
ATOM 1697 C C . TYR A 1 207 ? 11.005 3.931 1.612 1.00 93.00 207 TYR A C 1
ATOM 1699 O O . TYR A 1 207 ? 11.755 2.977 1.786 1.00 93.00 207 TYR A O 1
ATOM 1707 N N . GLN A 1 208 ? 11.267 5.135 2.128 1.00 92.00 208 GLN A N 1
ATOM 1708 C CA . GLN A 1 208 ? 12.477 5.412 2.910 1.00 92.00 208 GLN A CA 1
ATOM 1709 C C . GLN A 1 208 ? 12.604 4.501 4.139 1.00 92.00 208 GLN A C 1
ATOM 1711 O O . GLN A 1 208 ? 13.699 4.023 4.432 1.00 92.00 208 GLN A O 1
ATOM 1716 N N . LYS A 1 209 ? 11.488 4.208 4.821 1.00 91.44 209 LYS A N 1
ATOM 1717 C CA . LYS A 1 209 ? 11.462 3.301 5.980 1.00 91.44 209 LYS A CA 1
ATOM 1718 C C . LYS A 1 209 ? 11.733 1.844 5.600 1.00 91.44 209 LYS A C 1
ATOM 1720 O O . LYS A 1 209 ? 12.388 1.139 6.363 1.00 91.44 209 LYS A O 1
ATOM 1725 N N . ILE A 1 210 ? 11.223 1.372 4.459 1.00 90.75 210 ILE A N 1
ATOM 1726 C CA . ILE A 1 210 ? 11.376 -0.034 4.042 1.00 90.75 210 ILE A CA 1
ATOM 1727 C C . ILE A 1 210 ? 12.640 -0.298 3.223 1.00 90.75 210 ILE A C 1
ATOM 1729 O O . ILE A 1 210 ? 13.102 -1.435 3.220 1.00 90.75 210 ILE A O 1
ATOM 1733 N N . LYS A 1 211 ? 13.218 0.716 2.566 1.00 88.56 211 LYS A N 1
ATOM 1734 C CA . LYS A 1 211 ? 14.365 0.595 1.651 1.00 88.56 211 LYS A CA 1
ATOM 1735 C C . LYS A 1 211 ? 15.535 -0.236 2.206 1.00 88.56 211 LYS A C 1
ATOM 1737 O O . LYS A 1 211 ? 16.068 -1.027 1.431 1.00 88.56 211 LYS A O 1
ATOM 1742 N N . PRO A 1 212 ? 15.924 -0.133 3.497 1.00 87.44 212 PRO A N 1
ATOM 1743 C CA . PRO A 1 212 ? 17.009 -0.952 4.050 1.00 87.44 212 PRO A CA 1
ATOM 1744 C C . PRO A 1 212 ? 16.722 -2.459 4.038 1.00 87.44 212 PRO A C 1
ATOM 1746 O O . PRO A 1 212 ? 17.648 -3.261 4.026 1.00 87.44 212 PRO A O 1
ATOM 1749 N N . VAL A 1 213 ? 15.444 -2.842 4.060 1.00 84.94 213 VAL A N 1
ATOM 1750 C CA . VAL A 1 213 ? 14.988 -4.238 4.084 1.00 84.94 213 VAL A CA 1
ATOM 1751 C C . VAL A 1 213 ? 14.549 -4.697 2.693 1.00 84.94 213 VAL A C 1
ATOM 1753 O O . VAL A 1 213 ? 14.792 -5.835 2.305 1.00 84.94 213 VAL A O 1
ATOM 1756 N N . PHE A 1 214 ? 13.892 -3.819 1.934 1.00 85.56 214 PHE A N 1
ATOM 1757 C CA . PHE A 1 214 ? 13.340 -4.111 0.618 1.00 85.56 214 PHE A CA 1
ATOM 1758 C C . PHE A 1 214 ? 13.411 -2.874 -0.281 1.00 85.56 214 PHE A C 1
ATOM 1760 O O . PHE A 1 214 ? 12.635 -1.930 -0.129 1.00 85.56 214 PHE A O 1
ATOM 1767 N N . SER A 1 215 ? 14.321 -2.898 -1.253 1.00 81.06 215 SER A N 1
ATOM 1768 C CA . SER A 1 215 ? 14.482 -1.822 -2.235 1.00 81.06 215 SER A CA 1
ATOM 1769 C C . SER A 1 215 ? 13.502 -1.921 -3.409 1.00 81.06 215 SER A C 1
ATOM 1771 O O . SER A 1 215 ? 13.218 -0.923 -4.062 1.00 81.06 215 SER A O 1
ATOM 1773 N N . GLY A 1 216 ? 12.972 -3.117 -3.696 1.00 81.38 216 GLY A N 1
ATOM 1774 C CA . GLY A 1 216 ? 12.089 -3.352 -4.844 1.00 81.38 216 GLY A CA 1
ATOM 1775 C C . GLY A 1 216 ? 12.794 -3.360 -6.208 1.00 81.38 216 GLY A C 1
ATOM 1776 O O . GLY A 1 216 ? 12.135 -3.594 -7.217 1.00 81.38 216 GLY A O 1
ATOM 1777 N N . ASP A 1 217 ? 14.110 -3.129 -6.247 1.00 82.38 217 ASP A N 1
ATOM 1778 C CA . ASP A 1 217 ? 14.897 -2.953 -7.475 1.00 82.38 217 ASP A CA 1
ATOM 1779 C C . ASP A 1 217 ? 15.913 -4.073 -7.748 1.00 82.38 217 ASP A C 1
ATOM 1781 O O . ASP A 1 217 ? 16.625 -4.038 -8.756 1.00 82.38 217 ASP A O 1
ATOM 1785 N N . SER A 1 218 ? 15.970 -5.087 -6.879 1.00 81.94 218 SER A N 1
ATOM 1786 C CA . SER A 1 218 ? 16.926 -6.185 -7.003 1.00 81.94 218 SER A CA 1
ATOM 1787 C C . SER A 1 218 ? 16.622 -7.081 -8.207 1.00 81.94 218 SER A C 1
ATOM 1789 O O . SER A 1 218 ? 15.469 -7.282 -8.596 1.00 81.94 218 SER A O 1
ATOM 1791 N N . LYS A 1 219 ? 17.672 -7.683 -8.778 1.00 79.12 219 LYS A N 1
ATOM 1792 C CA . LYS A 1 219 ? 17.551 -8.629 -9.901 1.00 79.12 219 LYS A CA 1
ATOM 1793 C C . LYS A 1 219 ? 16.643 -9.816 -9.565 1.00 79.12 219 LYS A C 1
ATOM 1795 O O . LYS A 1 219 ? 15.927 -10.290 -10.441 1.00 79.12 219 LYS A O 1
ATOM 1800 N N . THR A 1 220 ? 16.662 -10.268 -8.311 1.00 76.81 220 THR A N 1
ATOM 1801 C CA . THR A 1 220 ? 15.807 -11.353 -7.814 1.00 76.81 220 THR A CA 1
ATOM 1802 C C . THR A 1 220 ? 14.338 -10.950 -7.842 1.00 76.81 220 THR A C 1
ATOM 1804 O O . THR A 1 220 ? 13.534 -11.661 -8.431 1.00 76.81 220 THR A O 1
ATOM 1807 N N . ILE A 1 221 ? 14.002 -9.768 -7.314 1.00 77.19 221 ILE A N 1
ATOM 1808 C CA . ILE A 1 221 ? 12.622 -9.256 -7.302 1.00 77.19 221 ILE A CA 1
ATOM 1809 C C . ILE A 1 221 ? 12.115 -9.049 -8.730 1.00 77.19 221 ILE A C 1
ATOM 1811 O O . ILE A 1 221 ? 10.988 -9.419 -9.043 1.00 77.19 221 ILE A O 1
ATOM 1815 N N . GLN A 1 222 ? 12.945 -8.491 -9.615 1.00 78.06 222 GLN A N 1
ATOM 1816 C CA . GLN A 1 222 ? 12.590 -8.334 -11.026 1.00 78.06 222 GLN A CA 1
ATOM 1817 C C . GLN A 1 222 ? 12.222 -9.683 -11.660 1.00 78.06 222 GLN A C 1
ATOM 1819 O O . GLN A 1 222 ? 11.179 -9.784 -12.301 1.00 78.06 222 GLN A O 1
ATOM 1824 N N . ASN A 1 223 ? 13.044 -10.716 -11.449 1.00 79.19 223 ASN A N 1
ATOM 1825 C CA . ASN A 1 223 ? 12.788 -12.057 -11.974 1.00 79.19 223 ASN A CA 1
ATOM 1826 C C . ASN A 1 223 ? 11.506 -12.666 -11.384 1.00 79.19 223 ASN A C 1
ATOM 1828 O O . ASN A 1 223 ? 10.654 -13.119 -12.138 1.00 79.19 223 ASN A O 1
ATOM 1832 N N . GLU A 1 224 ? 11.317 -12.601 -10.063 1.00 76.50 224 GLU A N 1
ATOM 1833 C CA . GLU A 1 224 ? 10.111 -13.118 -9.404 1.00 76.50 224 GLU A CA 1
ATOM 1834 C C . GLU A 1 224 ? 8.831 -12.444 -9.914 1.00 76.50 224 GLU A C 1
ATOM 1836 O O . GLU A 1 224 ? 7.818 -13.108 -10.140 1.00 76.50 224 GLU A O 1
ATOM 1841 N N . LEU A 1 225 ? 8.865 -11.123 -10.122 1.00 77.75 225 LEU A N 1
ATOM 1842 C CA . LEU A 1 225 ? 7.737 -10.380 -10.682 1.00 77.75 225 LEU A CA 1
ATOM 1843 C C . LEU A 1 225 ? 7.448 -10.789 -12.130 1.00 77.75 225 LEU A C 1
ATOM 1845 O O . LEU A 1 225 ? 6.280 -10.942 -12.490 1.00 77.75 225 LEU A O 1
ATOM 1849 N N . ILE A 1 226 ? 8.486 -10.987 -12.946 1.00 78.00 226 ILE A N 1
ATOM 1850 C CA . ILE A 1 226 ? 8.347 -11.490 -14.319 1.00 78.00 226 ILE A CA 1
ATOM 1851 C C . ILE A 1 226 ? 7.710 -12.885 -14.306 1.00 78.00 226 ILE A C 1
ATOM 1853 O O . ILE A 1 226 ? 6.733 -13.109 -15.020 1.00 78.00 226 ILE A O 1
ATOM 1857 N N . ASP A 1 227 ? 8.187 -13.785 -13.446 1.00 77.81 227 ASP A N 1
ATOM 1858 C CA . ASP A 1 227 ? 7.673 -15.152 -13.318 1.00 77.81 227 ASP A CA 1
ATOM 1859 C C . ASP A 1 227 ? 6.219 -15.169 -12.835 1.00 77.81 227 ASP A C 1
ATOM 1861 O O . ASP A 1 227 ? 5.391 -15.942 -13.320 1.00 77.81 227 ASP A O 1
ATOM 1865 N N . CYS A 1 228 ? 5.865 -14.283 -11.902 1.00 75.00 228 CYS A N 1
ATOM 1866 C CA . CYS A 1 228 ? 4.488 -14.135 -11.441 1.00 75.00 228 CYS A CA 1
ATOM 1867 C C . CYS A 1 228 ? 3.569 -13.642 -12.559 1.00 75.00 228 CYS A C 1
ATOM 1869 O O . CYS A 1 228 ? 2.457 -14.147 -12.694 1.00 75.00 228 CYS A O 1
ATOM 1871 N N . LEU A 1 229 ? 4.022 -12.686 -13.372 1.00 70.00 229 LEU A N 1
ATOM 1872 C CA . LEU A 1 229 ? 3.254 -12.167 -14.504 1.00 70.00 229 LEU A CA 1
ATOM 1873 C C . LEU A 1 229 ? 3.153 -13.179 -15.654 1.00 70.00 229 LEU A C 1
ATOM 1875 O O . LEU A 1 229 ? 2.131 -13.216 -16.337 1.00 70.00 229 LEU A O 1
ATOM 1879 N N . ALA A 1 230 ? 4.154 -14.046 -15.830 1.00 69.94 230 ALA A N 1
ATOM 1880 C CA . ALA A 1 230 ? 4.140 -15.139 -16.805 1.00 69.94 230 ALA A CA 1
ATOM 1881 C C . ALA A 1 230 ? 3.005 -16.149 -16.585 1.00 69.94 230 ALA A C 1
ATOM 1883 O O . ALA A 1 230 ? 2.542 -16.744 -17.557 1.00 69.94 230 ALA A O 1
ATOM 1884 N N . LYS A 1 231 ? 2.513 -16.289 -15.345 1.00 68.81 231 LYS A N 1
ATOM 1885 C CA . LYS A 1 231 ? 1.387 -17.172 -14.989 1.00 68.81 231 LYS A CA 1
ATOM 1886 C C . LYS A 1 231 ? 0.027 -16.685 -15.497 1.00 68.81 231 LYS A C 1
ATOM 1888 O O . LYS A 1 231 ? -0.905 -17.473 -15.554 1.00 68.81 231 LYS A O 1
ATOM 1893 N N . TYR A 1 232 ? -0.105 -15.412 -15.873 1.00 65.31 232 TYR A N 1
ATOM 1894 C CA . TYR A 1 232 ? -1.378 -14.820 -16.314 1.00 65.31 232 TYR A CA 1
ATOM 1895 C C . TYR A 1 232 ? -1.603 -14.917 -17.839 1.00 65.31 232 TYR A C 1
ATOM 1897 O O . TYR A 1 232 ? -2.267 -14.062 -18.421 1.00 65.31 232 TYR A O 1
ATOM 1905 N N . GLU A 1 233 ? -1.030 -15.936 -18.490 1.00 60.66 233 GLU A N 1
ATOM 1906 C CA . GLU A 1 233 ? -1.269 -16.320 -19.895 1.00 60.66 233 GLU A CA 1
ATOM 1907 C C . GLU A 1 233 ? -1.243 -15.176 -20.935 1.00 60.66 233 GLU A C 1
ATOM 1909 O O . GLU A 1 233 ? -1.971 -15.197 -21.927 1.00 60.66 233 GLU A O 1
ATOM 1914 N N . TYR A 1 234 ? -0.358 -14.181 -20.802 1.00 61.22 234 TYR A N 1
ATOM 1915 C CA . TYR A 1 234 ? -0.167 -13.196 -21.886 1.00 61.22 234 TYR A CA 1
ATOM 1916 C C . TYR A 1 234 ? 0.401 -13.833 -23.172 1.00 61.22 234 TYR A C 1
ATOM 1918 O O . TYR A 1 234 ? 0.331 -13.242 -24.250 1.00 61.22 234 TYR A O 1
ATOM 1926 N N . LYS A 1 235 ? 0.952 -15.047 -23.053 1.00 60.19 235 LYS A N 1
ATOM 1927 C CA . LYS A 1 235 ? 1.649 -15.809 -24.098 1.00 60.19 235 LYS A CA 1
ATOM 1928 C C . LYS A 1 235 ? 0.742 -16.163 -25.282 1.00 60.19 235 LYS A C 1
ATOM 1930 O O . LYS A 1 235 ? 1.179 -16.089 -26.425 1.00 60.19 235 LYS A O 1
ATOM 1935 N N . THR A 1 236 ? -0.541 -16.449 -25.038 1.00 58.72 236 THR A N 1
ATOM 1936 C CA . THR A 1 236 ? -1.526 -16.735 -26.103 1.00 58.72 236 THR A CA 1
ATOM 1937 C C . THR A 1 236 ? -1.836 -15.508 -26.966 1.00 58.72 236 THR A C 1
ATOM 1939 O O . THR A 1 236 ? -2.283 -15.647 -28.101 1.00 58.72 236 THR A O 1
ATOM 1942 N N . LYS A 1 237 ? -1.551 -14.298 -26.466 1.00 64.12 237 LYS A N 1
ATOM 1943 C CA . LYS A 1 237 ? -1.803 -13.025 -27.158 1.00 64.12 237 LYS A CA 1
ATOM 1944 C C . LYS A 1 237 ? -0.571 -12.455 -27.867 1.00 64.12 237 LYS A C 1
ATOM 1946 O O . LYS A 1 237 ? -0.681 -11.414 -28.513 1.00 64.12 237 LYS A O 1
ATOM 1951 N N . LEU A 1 238 ? 0.594 -13.096 -27.753 1.00 66.69 238 LEU A N 1
ATOM 1952 C CA . LEU A 1 238 ? 1.823 -12.624 -28.389 1.00 66.69 238 LEU A CA 1
ATOM 1953 C C . LEU A 1 238 ? 1.818 -12.982 -29.882 1.00 66.69 238 LEU A C 1
ATOM 1955 O O . LEU A 1 238 ? 2.013 -14.137 -30.241 1.00 66.69 238 LEU A O 1
ATOM 1959 N N . VAL A 1 239 ? 1.592 -11.989 -30.745 1.00 74.31 239 VAL A N 1
ATOM 1960 C CA . VAL A 1 239 ? 1.486 -12.150 -32.214 1.00 74.31 239 VAL A CA 1
ATOM 1961 C C . VAL A 1 239 ? 2.690 -11.603 -32.987 1.00 74.31 239 VAL A C 1
ATOM 1963 O O . VAL A 1 239 ? 2.783 -11.768 -34.200 1.00 74.31 239 VAL A O 1
ATOM 1966 N N . GLY A 1 240 ? 3.648 -10.979 -32.300 1.00 74.75 240 GLY A N 1
ATOM 1967 C CA . GLY A 1 240 ? 4.820 -10.375 -32.926 1.00 74.75 240 GLY A CA 1
ATOM 1968 C C . GLY A 1 240 ? 6.014 -10.294 -31.983 1.00 74.75 240 GLY A C 1
ATOM 1969 O O . GLY A 1 240 ? 5.847 -10.311 -30.768 1.00 74.75 240 GLY A O 1
ATOM 1970 N N . GLN A 1 241 ? 7.209 -10.229 -32.563 1.00 77.31 241 GLN A N 1
ATOM 1971 C CA . GLN A 1 241 ? 8.476 -10.001 -31.867 1.00 77.31 241 GLN A CA 1
ATOM 1972 C C . GLN A 1 241 ? 9.417 -9.174 -32.763 1.00 77.31 241 GLN A C 1
ATOM 1974 O O . GLN A 1 241 ? 9.527 -9.461 -33.960 1.00 77.31 241 GLN A O 1
ATOM 1979 N N . CYS A 1 242 ? 10.085 -8.147 -32.220 1.00 81.25 242 CYS A N 1
ATOM 1980 C CA . CYS A 1 242 ? 10.903 -7.221 -33.012 1.00 81.25 242 CYS A CA 1
ATOM 1981 C C . CYS A 1 242 ? 12.242 -6.871 -32.346 1.00 81.25 242 CYS A C 1
ATOM 1983 O O . CYS A 1 242 ? 12.305 -6.060 -31.429 1.00 81.25 242 CYS A O 1
ATOM 1985 N N . TYR A 1 243 ? 13.348 -7.424 -32.854 1.00 82.25 243 TYR A N 1
ATOM 1986 C CA . TYR A 1 243 ? 14.695 -7.160 -32.325 1.00 82.25 243 TYR A CA 1
ATOM 1987 C C . TYR A 1 243 ? 15.730 -6.975 -33.448 1.00 82.25 243 TYR A C 1
ATOM 1989 O O . TYR A 1 243 ? 15.397 -7.003 -34.640 1.00 82.25 243 TYR A O 1
ATOM 1997 N N . ASP A 1 244 ? 16.991 -6.719 -33.084 1.00 78.31 244 ASP A N 1
ATOM 1998 C CA . ASP A 1 244 ? 18.083 -6.606 -34.054 1.00 78.31 244 ASP A CA 1
ATOM 1999 C C . ASP A 1 244 ? 18.440 -7.957 -34.707 1.00 78.31 244 ASP A C 1
ATOM 2001 O O . ASP A 1 244 ? 17.901 -9.013 -34.377 1.00 78.31 244 ASP A O 1
ATOM 2005 N N . GLY A 1 245 ? 19.307 -7.908 -35.720 1.00 78.44 245 GLY A N 1
ATOM 2006 C CA . GLY A 1 245 ? 19.715 -9.089 -36.481 1.00 78.44 245 GLY A CA 1
ATOM 2007 C C . GLY A 1 245 ? 20.811 -9.921 -35.815 1.00 78.44 245 GLY A C 1
ATOM 2008 O O . GLY A 1 245 ? 21.389 -10.768 -36.493 1.00 78.44 245 GLY A O 1
ATOM 2009 N N . ALA A 1 246 ? 21.156 -9.677 -34.544 1.00 78.19 246 ALA A N 1
ATOM 2010 C CA . ALA A 1 246 ? 22.195 -10.450 -33.875 1.00 78.19 246 ALA A CA 1
ATOM 2011 C C . ALA A 1 246 ? 21.797 -11.931 -33.818 1.00 78.19 246 ALA A C 1
ATOM 2013 O O . ALA A 1 246 ? 20.640 -12.260 -33.566 1.00 78.19 246 ALA A O 1
ATOM 2014 N N . SER A 1 247 ? 22.755 -12.841 -34.006 1.00 78.12 247 SER A N 1
ATOM 2015 C CA . SER A 1 247 ? 22.493 -14.290 -34.036 1.00 78.12 247 SER A CA 1
ATOM 2016 C C . SER A 1 247 ? 21.824 -14.809 -32.757 1.00 78.12 247 SER A C 1
ATOM 2018 O O . SER A 1 247 ? 20.988 -15.706 -32.818 1.00 78.12 247 SER A O 1
ATOM 2020 N N . VAL A 1 248 ? 22.130 -14.201 -31.608 1.00 72.25 248 VAL A N 1
ATOM 2021 C CA . VAL A 1 248 ? 21.497 -14.502 -30.312 1.00 72.25 248 VAL A CA 1
ATOM 2022 C C . VAL A 1 248 ? 20.014 -14.110 -30.289 1.00 72.25 248 VAL A C 1
ATOM 2024 O O . VAL A 1 248 ? 19.237 -14.727 -29.568 1.00 72.25 248 VAL A O 1
ATOM 2027 N N . MET A 1 249 ? 19.600 -13.123 -31.088 1.00 79.19 249 MET A N 1
ATOM 2028 C CA . MET A 1 249 ? 18.225 -12.620 -31.148 1.00 79.19 249 MET A CA 1
ATOM 2029 C C . MET A 1 249 ? 17.447 -13.241 -32.315 1.00 79.19 249 MET A C 1
ATOM 2031 O O . MET A 1 249 ? 16.412 -13.856 -32.089 1.00 79.19 249 MET A O 1
ATOM 2035 N N . ALA A 1 250 ? 17.966 -13.141 -33.541 1.00 80.50 250 ALA A N 1
ATOM 2036 C CA . ALA A 1 250 ? 17.302 -13.544 -34.788 1.00 80.50 250 ALA A CA 1
ATOM 2037 C C . ALA A 1 250 ? 17.691 -14.950 -35.295 1.00 80.50 250 ALA A C 1
ATOM 2039 O O . ALA A 1 250 ? 17.277 -15.371 -36.374 1.00 80.50 250 ALA A O 1
ATOM 2040 N N . GLY A 1 251 ? 18.549 -15.673 -34.567 1.00 78.38 251 GLY A N 1
ATOM 2041 C CA . GLY A 1 251 ? 19.021 -16.993 -34.981 1.00 78.38 251 GLY A CA 1
ATOM 2042 C C . GLY A 1 251 ? 17.890 -18.017 -35.071 1.00 78.38 251 GLY A C 1
ATOM 2043 O O . GLY A 1 251 ? 17.143 -18.205 -34.113 1.00 78.38 251 GLY A O 1
ATOM 2044 N N . GLN A 1 252 ? 17.816 -18.730 -36.195 1.00 74.75 252 GLN A N 1
ATOM 2045 C CA . GLN A 1 252 ? 16.764 -19.715 -36.496 1.00 74.75 252 GLN A CA 1
ATOM 2046 C C . GLN A 1 252 ? 16.814 -20.985 -35.634 1.00 74.75 252 GLN A C 1
ATOM 2048 O O . GLN A 1 252 ? 15.814 -21.673 -35.516 1.00 74.75 252 GLN A O 1
ATOM 2053 N N . LEU A 1 253 ? 17.970 -21.299 -35.041 1.00 68.31 253 LEU A N 1
ATOM 2054 C CA . LEU A 1 253 ? 18.132 -22.484 -34.194 1.00 68.31 253 LEU A CA 1
ATOM 2055 C C . LEU A 1 253 ? 18.150 -22.091 -32.716 1.00 68.31 253 LEU A C 1
ATOM 2057 O O . LEU A 1 253 ? 17.246 -22.438 -31.977 1.00 68.31 253 LEU A O 1
ATOM 2061 N N . ASN A 1 254 ? 19.132 -21.295 -32.283 1.00 69.38 254 ASN A N 1
ATOM 2062 C CA . ASN A 1 254 ? 19.337 -20.983 -30.858 1.00 69.38 254 ASN A CA 1
ATOM 2063 C C . ASN A 1 254 ? 19.052 -19.519 -30.490 1.00 69.38 254 ASN A C 1
ATOM 2065 O O . ASN A 1 254 ? 19.344 -19.094 -29.366 1.00 69.38 254 ASN A O 1
ATOM 2069 N N . GLY A 1 255 ? 18.521 -18.743 -31.436 1.00 68.94 255 GLY A N 1
ATOM 2070 C CA . GLY A 1 255 ? 18.172 -17.346 -31.215 1.00 68.94 255 GLY A CA 1
ATOM 2071 C C . GLY A 1 255 ? 16.903 -17.200 -30.381 1.00 68.94 255 GLY A C 1
ATOM 2072 O O . GLY A 1 255 ? 16.045 -18.085 -30.368 1.00 68.94 255 GLY A O 1
ATOM 2073 N N . LEU A 1 256 ? 16.769 -16.063 -29.699 1.00 73.94 256 LEU A N 1
ATOM 2074 C CA . LEU A 1 256 ? 15.587 -15.708 -28.916 1.00 73.94 256 LEU A CA 1
ATOM 2075 C C . LEU A 1 256 ? 14.299 -15.847 -29.740 1.00 73.94 256 LEU A C 1
ATOM 2077 O O . LEU A 1 256 ? 13.334 -16.417 -29.244 1.00 73.94 256 LEU A O 1
ATOM 2081 N N . GLN A 1 257 ? 14.320 -15.424 -31.009 1.00 78.62 257 GLN A N 1
ATOM 2082 C CA . GLN A 1 257 ? 13.214 -15.569 -31.958 1.00 78.62 257 GLN A CA 1
ATOM 2083 C C . GLN A 1 257 ? 12.667 -16.993 -32.013 1.00 78.62 257 GLN A C 1
ATOM 2085 O O . GLN A 1 257 ? 11.452 -17.202 -32.027 1.00 78.62 257 GLN A O 1
ATOM 2090 N N . SER A 1 258 ? 13.579 -17.954 -32.099 1.00 73.56 258 SER A N 1
ATOM 2091 C CA . SER A 1 258 ? 13.256 -19.366 -32.262 1.00 73.56 258 SER A CA 1
ATOM 2092 C C . SER A 1 258 ? 12.840 -19.955 -30.927 1.00 73.56 258 SER A C 1
ATOM 2094 O O . SER A 1 258 ? 11.863 -20.674 -30.878 1.00 73.56 258 SER A O 1
ATOM 2096 N N . LYS A 1 259 ? 13.448 -19.533 -29.814 1.00 73.38 259 LYS A N 1
ATOM 2097 C CA . LYS A 1 259 ? 13.029 -19.940 -28.459 1.00 73.38 259 LYS A CA 1
ATOM 2098 C C . LYS A 1 259 ? 11.634 -19.445 -28.064 1.00 73.38 259 LYS A C 1
ATOM 2100 O O . LYS A 1 259 ? 10.949 -20.102 -27.292 1.00 73.38 259 LYS A O 1
ATOM 2105 N N . VAL A 1 260 ? 11.211 -18.290 -28.576 1.00 73.50 260 VAL A N 1
ATOM 2106 C CA . VAL A 1 260 ? 9.849 -17.760 -28.379 1.00 73.50 260 VAL A CA 1
ATOM 2107 C C . VAL A 1 260 ? 8.821 -18.538 -29.220 1.00 73.50 260 VAL A C 1
ATOM 2109 O O . VAL A 1 260 ? 7.666 -18.677 -28.814 1.00 73.50 260 VAL A O 1
ATOM 2112 N N . ARG A 1 261 ? 9.239 -19.064 -30.381 1.00 71.31 261 ARG A N 1
ATOM 2113 C CA . ARG A 1 261 ? 8.398 -19.781 -31.361 1.00 71.31 261 ARG A CA 1
ATOM 2114 C C . ARG A 1 261 ? 8.447 -21.303 -31.284 1.00 71.31 261 ARG A C 1
ATOM 2116 O O . ARG A 1 261 ? 7.547 -21.945 -31.813 1.00 71.31 261 ARG A O 1
ATOM 2123 N N . GLU A 1 262 ? 9.474 -21.873 -30.676 1.00 64.31 262 GLU A N 1
ATOM 2124 C CA . GLU A 1 262 ? 9.763 -23.302 -30.670 1.00 64.31 262 GLU A CA 1
ATOM 2125 C C . GLU A 1 262 ? 10.251 -23.751 -29.295 1.00 64.31 262 GLU A C 1
ATOM 2127 O O . GLU A 1 262 ? 10.899 -23.025 -28.538 1.00 64.31 262 GLU A O 1
ATOM 2132 N N . HIS A 1 263 ? 9.942 -25.001 -28.980 1.00 55.59 263 HIS A N 1
ATOM 2133 C CA . HIS A 1 263 ? 10.322 -25.634 -27.733 1.00 55.59 263 HIS A CA 1
ATOM 2134 C C . HIS A 1 263 ? 11.775 -26.124 -27.837 1.00 55.59 263 HIS A C 1
ATOM 2136 O O . HIS A 1 263 ? 12.035 -27.136 -28.480 1.00 55.59 263 HIS A O 1
ATOM 2142 N N . GLN A 1 264 ? 12.734 -25.461 -27.186 1.00 45.88 264 GLN A N 1
ATOM 2143 C CA . GLN A 1 264 ? 14.064 -26.049 -26.982 1.00 45.88 264 GLN A CA 1
ATOM 2144 C C . GLN A 1 264 ? 14.179 -26.605 -25.561 1.00 45.88 264 GLN A C 1
ATOM 2146 O O . GLN A 1 264 ? 14.323 -25.860 -24.593 1.00 45.88 264 GLN A O 1
ATOM 2151 N N . GLY A 1 265 ? 14.083 -27.929 -25.433 1.00 41.75 265 GLY A N 1
ATOM 2152 C CA . GLY A 1 265 ? 14.495 -28.651 -24.233 1.00 41.75 265 GLY A CA 1
ATOM 2153 C C . GLY A 1 265 ? 15.976 -29.013 -24.327 1.00 41.75 265 GLY A C 1
ATOM 2154 O O . GLY A 1 265 ? 16.375 -29.701 -25.260 1.00 41.75 265 GLY A O 1
ATOM 2155 N N . ASP A 1 266 ? 16.781 -28.560 -23.369 1.00 37.25 266 ASP A N 1
ATOM 2156 C CA . ASP A 1 266 ? 18.146 -29.053 -23.161 1.00 37.25 266 ASP A CA 1
ATOM 2157 C C . ASP A 1 266 ? 18.097 -30.450 -22.491 1.00 37.25 266 ASP A C 1
ATOM 2159 O O . ASP A 1 266 ? 17.488 -30.572 -21.416 1.00 37.25 266 ASP A O 1
ATOM 2163 N N . PRO A 1 267 ? 18.702 -31.506 -23.080 1.00 40.28 267 PRO A N 1
ATOM 2164 C CA . PRO A 1 267 ? 18.803 -32.835 -22.469 1.00 40.28 267 PRO A CA 1
ATOM 2165 C C . PRO A 1 267 ? 19.764 -32.896 -21.271 1.00 40.28 267 PRO A C 1
ATOM 2167 O O . PRO A 1 267 ? 19.717 -33.850 -20.496 1.00 40.28 267 PRO A O 1
ATOM 2170 N N . SER A 1 268 ? 20.640 -31.904 -21.097 1.00 37.31 268 SER A N 1
ATOM 2171 C CA . SER A 1 268 ? 21.676 -31.892 -20.063 1.00 37.31 268 SER A CA 1
ATOM 2172 C C . SER A 1 268 ? 21.272 -30.996 -18.889 1.00 37.31 268 SER A C 1
ATOM 2174 O O . SER A 1 268 ? 21.489 -29.791 -18.844 1.00 37.31 268 SER A O 1
ATOM 2176 N N . GLY A 1 269 ? 20.584 -31.597 -17.918 1.00 45.25 269 GLY A N 1
ATOM 2177 C CA . GLY A 1 269 ? 20.066 -30.887 -16.756 1.00 45.25 269 GLY A CA 1
ATOM 2178 C C . GLY A 1 269 ? 21.155 -30.225 -15.908 1.00 45.25 269 GLY A C 1
ATOM 2179 O O . GLY A 1 269 ? 22.039 -30.912 -15.408 1.00 45.25 269 GLY A O 1
ATOM 2180 N N . GLN A 1 270 ? 21.009 -28.912 -15.682 1.00 30.70 270 GLN A N 1
ATOM 2181 C CA . GLN A 1 270 ? 21.403 -28.212 -14.447 1.00 30.70 270 GLN A CA 1
ATOM 2182 C C . GLN A 1 270 ? 20.859 -26.761 -14.373 1.00 30.70 270 GLN A C 1
ATOM 2184 O O . GLN A 1 270 ? 21.565 -25.824 -14.034 1.00 30.70 270 GLN A O 1
ATOM 2189 N N . SER A 1 271 ? 19.578 -26.538 -14.687 1.00 32.31 271 SER A N 1
ATOM 2190 C CA . SER A 1 271 ? 18.753 -25.486 -14.048 1.00 32.31 271 SER A CA 1
ATOM 2191 C C . SER A 1 271 ? 17.285 -25.668 -14.448 1.00 32.31 271 SER A C 1
ATOM 2193 O O . SER A 1 271 ? 16.916 -25.635 -15.617 1.00 32.31 271 SER A O 1
ATOM 2195 N N . ALA A 1 272 ? 16.435 -25.958 -13.468 1.00 34.53 272 ALA A N 1
ATOM 2196 C CA . ALA A 1 272 ? 15.107 -26.531 -13.685 1.00 34.53 272 ALA A CA 1
ATOM 2197 C C . ALA A 1 272 ? 13.964 -25.510 -13.884 1.00 34.53 272 ALA A C 1
ATOM 2199 O O . ALA A 1 272 ? 12.807 -25.913 -13.850 1.00 34.53 272 ALA A O 1
ATOM 2200 N N . SER A 1 273 ? 14.233 -24.216 -14.096 1.00 34.91 273 SER A N 1
ATOM 2201 C CA . SER A 1 273 ? 13.182 -23.175 -14.067 1.00 34.91 273 SER A CA 1
ATOM 2202 C C . SER A 1 273 ? 12.974 -22.374 -15.359 1.00 34.91 273 SER A C 1
ATOM 2204 O O . SER A 1 273 ? 12.076 -21.544 -15.405 1.00 34.91 273 SER A O 1
ATOM 2206 N N . LEU A 1 274 ? 13.712 -22.656 -16.437 1.00 39.62 274 LEU A N 1
ATOM 2207 C CA . LEU A 1 274 ? 13.479 -22.075 -17.775 1.00 39.62 274 LEU A CA 1
ATOM 2208 C C . LEU A 1 274 ? 12.931 -23.115 -18.767 1.00 39.62 274 LEU A C 1
ATOM 2210 O O . LEU A 1 274 ? 13.330 -23.162 -19.928 1.00 39.62 274 LEU A O 1
ATOM 2214 N N . ARG A 1 275 ? 12.028 -23.990 -18.310 1.00 43.59 275 ARG A N 1
ATOM 2215 C CA . ARG A 1 275 ? 11.323 -24.937 -19.183 1.00 43.59 275 ARG A CA 1
ATOM 2216 C C . ARG A 1 275 ? 9.901 -24.437 -19.462 1.00 43.59 275 ARG A C 1
ATOM 2218 O O . ARG A 1 275 ? 9.131 -24.267 -18.527 1.00 43.59 275 ARG A O 1
ATOM 2225 N N . ALA A 1 276 ? 9.606 -24.314 -20.760 1.00 41.72 276 ALA A N 1
ATOM 2226 C CA . ALA A 1 276 ? 8.298 -24.189 -21.416 1.00 41.72 276 ALA A CA 1
ATOM 2227 C C . ALA A 1 276 ? 7.662 -22.776 -21.516 1.00 41.72 276 ALA A C 1
ATOM 2229 O O . ALA A 1 276 ? 7.300 -22.153 -20.521 1.00 41.72 276 ALA A O 1
ATOM 2230 N N . GLU A 1 277 ? 7.476 -22.271 -22.750 1.00 53.91 277 GLU A N 1
ATOM 2231 C CA . GLU A 1 277 ? 6.146 -22.164 -23.404 1.00 53.91 277 GLU A CA 1
ATOM 2232 C C . GLU A 1 277 ? 6.131 -21.198 -24.605 1.00 53.91 277 GLU A C 1
ATOM 2234 O O . GLU A 1 277 ? 6.673 -20.095 -24.556 1.00 53.91 277 GLU A O 1
ATOM 2239 N N . VAL A 1 278 ? 5.472 -21.644 -25.680 1.00 64.44 278 VAL A N 1
ATOM 2240 C CA . VAL A 1 278 ? 5.647 -21.196 -27.067 1.00 64.44 278 VAL A CA 1
ATOM 2241 C C . VAL A 1 278 ? 4.488 -20.307 -27.532 1.00 64.44 278 VAL A C 1
ATOM 2243 O O . VAL A 1 278 ? 3.324 -20.659 -27.346 1.00 64.44 278 VAL A O 1
ATOM 2246 N N . ALA A 1 279 ? 4.804 -19.188 -28.191 1.00 67.81 279 ALA A N 1
ATOM 2247 C CA . ALA A 1 279 ? 3.856 -18.362 -28.941 1.00 67.81 279 ALA A CA 1
ATOM 2248 C C . ALA A 1 279 ? 4.086 -18.584 -30.450 1.00 67.81 279 ALA A C 1
ATOM 2250 O O . ALA A 1 279 ? 4.813 -17.811 -31.082 1.00 67.81 279 ALA A O 1
ATOM 2251 N N . PRO A 1 280 ? 3.512 -19.643 -31.057 1.00 69.94 280 PRO A N 1
ATOM 2252 C CA . PRO A 1 280 ? 3.811 -20.005 -32.447 1.00 69.94 280 PRO A CA 1
ATOM 2253 C C . PRO A 1 280 ? 3.380 -18.911 -33.436 1.00 69.94 280 PRO A C 1
ATOM 2255 O O . PRO A 1 280 ? 4.008 -18.715 -34.475 1.00 69.94 280 PRO A O 1
ATOM 2258 N N . GLN A 1 281 ? 2.357 -18.135 -33.074 1.00 72.38 281 GLN A N 1
ATOM 2259 C CA . GLN A 1 281 ? 1.882 -16.980 -33.831 1.00 72.38 281 GLN A CA 1
ATOM 2260 C C . GLN A 1 281 ? 2.763 -15.721 -33.705 1.00 72.38 281 GLN A C 1
ATOM 2262 O O . GLN A 1 281 ? 2.485 -14.738 -34.386 1.00 72.38 281 GLN A O 1
ATOM 2267 N N . ALA A 1 282 ? 3.819 -15.707 -32.879 1.00 78.38 282 ALA A N 1
ATOM 2268 C CA . ALA A 1 282 ? 4.672 -14.533 -32.688 1.00 78.38 282 ALA A CA 1
ATOM 2269 C C . ALA A 1 282 ? 5.577 -14.278 -33.909 1.00 78.38 282 ALA A C 1
ATOM 2271 O O . ALA A 1 282 ? 6.687 -14.821 -34.036 1.00 78.38 282 ALA A O 1
ATOM 2272 N N . VAL A 1 283 ? 5.110 -13.451 -34.852 1.00 80.56 283 VAL A N 1
ATOM 2273 C CA . VAL A 1 283 ? 5.848 -13.146 -36.082 1.00 80.56 283 VAL A CA 1
ATOM 2274 C C . VAL A 1 283 ? 7.113 -12.343 -35.783 1.00 80.56 283 VAL A C 1
ATOM 2276 O O . VAL A 1 283 ? 7.033 -11.257 -35.222 1.00 80.56 283 VAL A O 1
ATOM 2279 N N . PHE A 1 284 ? 8.286 -12.853 -36.166 1.00 83.25 284 PHE A N 1
ATOM 2280 C CA . PHE A 1 284 ? 9.519 -12.088 -36.057 1.00 83.25 284 PHE A CA 1
ATOM 2281 C C . PHE A 1 284 ? 9.667 -11.099 -37.196 1.00 83.25 284 PHE A C 1
ATOM 2283 O O . PHE A 1 284 ? 9.567 -11.462 -38.369 1.00 83.25 284 PHE A O 1
ATOM 2290 N N . VAL A 1 285 ? 9.963 -9.861 -36.821 1.00 84.06 285 VAL A N 1
ATOM 2291 C CA . VAL A 1 285 ? 10.274 -8.770 -37.729 1.00 84.06 285 VAL A CA 1
ATOM 2292 C C . VAL A 1 285 ? 11.601 -8.159 -37.299 1.00 84.06 285 VAL A C 1
ATOM 2294 O O . VAL A 1 285 ? 11.809 -7.831 -36.136 1.00 84.06 285 VAL A O 1
ATOM 2297 N N . HIS A 1 286 ? 12.521 -7.975 -38.242 1.00 83.56 286 HIS A N 1
ATOM 2298 C CA . HIS A 1 286 ? 13.761 -7.265 -37.947 1.00 83.56 286 HIS A CA 1
ATOM 2299 C C . HIS A 1 286 ? 13.493 -5.793 -37.624 1.00 83.56 286 HIS A C 1
ATOM 2301 O O . HIS A 1 286 ? 12.765 -5.112 -38.350 1.00 83.56 286 HIS A O 1
ATOM 2307 N N . CYS A 1 287 ? 14.191 -5.272 -36.615 1.00 85.56 287 CYS A N 1
ATOM 2308 C CA . CYS A 1 287 ? 14.165 -3.856 -36.273 1.00 85.56 287 CYS A CA 1
ATOM 2309 C C . CYS A 1 287 ? 14.508 -2.976 -37.491 1.00 85.56 287 CYS A C 1
ATOM 2311 O O . CYS A 1 287 ? 15.629 -3.004 -38.014 1.00 85.56 287 CYS A O 1
ATOM 2313 N N . LEU A 1 288 ? 13.548 -2.151 -37.925 1.00 81.75 288 LEU A N 1
ATOM 2314 C CA . LEU A 1 288 ? 13.701 -1.267 -39.086 1.00 81.75 288 LEU A CA 1
ATOM 2315 C C . LEU A 1 288 ? 14.829 -0.249 -38.898 1.00 81.75 288 LEU A C 1
ATOM 2317 O O . LEU A 1 288 ? 15.586 -0.001 -39.834 1.00 81.75 288 LEU A O 1
ATOM 2321 N N . ALA A 1 289 ? 14.992 0.286 -37.685 1.00 78.38 289 ALA A N 1
ATOM 2322 C CA . ALA A 1 289 ? 16.079 1.211 -37.375 1.00 78.38 289 ALA A CA 1
ATOM 2323 C C . ALA A 1 289 ? 17.455 0.550 -37.571 1.00 78.38 289 ALA A C 1
ATOM 2325 O O . ALA A 1 289 ? 18.360 1.162 -38.135 1.00 78.38 289 ALA A O 1
ATOM 2326 N N . HIS A 1 290 ? 17.600 -0.720 -37.175 1.00 78.00 290 HIS A N 1
ATOM 2327 C CA . HIS A 1 290 ? 18.835 -1.474 -37.381 1.00 78.00 290 HIS A CA 1
ATOM 2328 C C . HIS A 1 290 ? 19.069 -1.808 -38.864 1.00 78.00 290 HIS A C 1
ATOM 2330 O O . HIS A 1 290 ? 20.185 -1.661 -39.360 1.00 78.00 290 HIS A O 1
ATOM 2336 N N . ARG A 1 291 ? 18.023 -2.183 -39.614 1.00 83.06 291 ARG A N 1
ATOM 2337 C CA . ARG A 1 291 ? 18.134 -2.421 -41.066 1.00 83.06 291 ARG A CA 1
ATOM 2338 C C . ARG A 1 291 ? 18.525 -1.162 -41.835 1.00 83.06 291 ARG A C 1
ATOM 2340 O O . ARG A 1 291 ? 19.400 -1.228 -42.694 1.00 83.06 291 ARG A O 1
ATOM 2347 N N . LEU A 1 292 ? 17.915 -0.025 -41.507 1.00 82.44 292 LEU A N 1
ATOM 2348 C CA . LEU A 1 292 ? 18.264 1.265 -42.098 1.00 82.44 292 LEU A CA 1
ATOM 2349 C C . LEU A 1 292 ? 19.716 1.635 -41.778 1.00 82.44 292 LEU A C 1
ATOM 2351 O O . LEU A 1 292 ? 20.462 2.040 -42.664 1.00 82.44 292 LEU A O 1
ATOM 2355 N N . ASN A 1 293 ? 20.137 1.428 -40.529 1.00 83.12 293 ASN A N 1
ATOM 2356 C CA . ASN A 1 293 ? 21.514 1.633 -40.092 1.00 83.12 293 ASN A CA 1
ATOM 2357 C C . ASN A 1 293 ? 22.516 0.810 -40.919 1.00 83.12 293 ASN A C 1
ATOM 2359 O O . ASN A 1 293 ? 23.506 1.360 -41.396 1.00 83.12 293 ASN A O 1
ATOM 2363 N N . LEU A 1 294 ? 22.246 -0.483 -41.125 1.00 83.19 294 LEU A N 1
ATOM 2364 C CA . LEU A 1 294 ? 23.089 -1.355 -41.947 1.00 83.19 294 LEU A CA 1
ATOM 2365 C C . LEU A 1 294 ? 23.106 -0.926 -43.421 1.00 83.19 294 LEU A C 1
ATOM 2367 O O . LEU A 1 294 ? 24.171 -0.894 -44.034 1.00 83.19 294 LEU A O 1
ATOM 2371 N N . ALA A 1 295 ? 21.955 -0.552 -43.987 1.00 86.44 295 ALA A N 1
ATOM 2372 C CA . ALA A 1 295 ? 21.867 -0.081 -45.369 1.00 86.44 295 ALA A CA 1
ATOM 2373 C C . ALA A 1 295 ? 22.692 1.197 -45.591 1.00 86.44 295 ALA A C 1
ATOM 2375 O O . ALA A 1 295 ? 23.432 1.295 -46.572 1.00 86.44 295 ALA A O 1
ATOM 2376 N N . LEU A 1 296 ? 22.624 2.149 -44.655 1.00 83.19 296 LEU A N 1
ATOM 2377 C CA . LEU A 1 296 ? 23.436 3.367 -44.687 1.00 83.19 296 LEU A CA 1
ATOM 2378 C C . LEU A 1 296 ? 24.930 3.050 -44.546 1.00 83.19 296 LEU A C 1
ATOM 2380 O O . LEU A 1 296 ? 25.730 3.545 -45.336 1.00 83.19 296 LEU A O 1
ATOM 2384 N N . GLN A 1 297 ? 25.301 2.180 -43.599 1.00 82.06 297 GLN A N 1
ATOM 2385 C CA . GLN A 1 297 ? 26.682 1.724 -43.409 1.00 82.06 297 GLN A CA 1
ATOM 2386 C C . GLN A 1 297 ? 27.273 1.144 -44.696 1.00 82.06 297 GLN A C 1
ATOM 2388 O O . GLN A 1 297 ? 28.326 1.594 -45.149 1.00 82.06 297 GLN A O 1
ATOM 2393 N N . GLN A 1 298 ? 26.576 0.188 -45.312 1.00 85.19 298 GLN A N 1
ATOM 2394 C CA . GLN A 1 298 ? 27.032 -0.471 -46.536 1.00 85.19 298 GLN A CA 1
ATOM 2395 C C . GLN A 1 298 ? 27.111 0.501 -47.719 1.00 85.19 298 GLN A C 1
ATOM 2397 O O . GLN A 1 298 ? 28.108 0.518 -48.442 1.00 85.19 298 GLN A O 1
ATOM 2402 N N . SER A 1 299 ? 26.120 1.384 -47.864 1.00 85.19 299 SER A N 1
ATOM 2403 C CA . SER A 1 299 ? 26.120 2.413 -48.913 1.00 85.19 299 SER A CA 1
ATOM 2404 C C . SER A 1 299 ? 27.317 3.363 -48.777 1.00 85.19 299 SER A C 1
ATOM 2406 O O . SER A 1 299 ? 27.989 3.679 -49.758 1.00 85.19 299 SER A O 1
ATOM 2408 N N . CYS A 1 300 ? 27.644 3.781 -47.551 1.00 82.81 300 CYS A N 1
ATOM 2409 C CA . CYS A 1 300 ? 28.792 4.647 -47.288 1.00 82.81 300 CYS A CA 1
ATOM 2410 C C . CYS A 1 300 ? 30.143 3.941 -47.474 1.00 82.81 300 CYS A C 1
ATOM 2412 O O . CYS A 1 300 ? 31.109 4.605 -47.847 1.00 82.81 300 CYS A O 1
ATOM 2414 N N . ILE A 1 301 ? 30.231 2.624 -47.249 1.00 81.81 301 ILE A N 1
ATOM 2415 C CA . ILE A 1 301 ? 31.447 1.841 -47.529 1.00 81.81 301 ILE A CA 1
ATOM 2416 C C . ILE A 1 301 ? 31.736 1.804 -49.034 1.00 81.81 301 ILE A C 1
ATOM 2418 O O . ILE A 1 301 ? 32.905 1.877 -49.420 1.00 81.81 301 ILE A O 1
ATOM 2422 N N . GLY A 1 302 ? 30.699 1.753 -49.877 1.00 86.81 302 GLY A N 1
ATOM 2423 C CA . GLY A 1 302 ? 30.831 1.779 -51.338 1.00 86.81 302 GLY A CA 1
ATOM 2424 C C . GLY A 1 302 ? 31.395 3.093 -51.895 1.00 86.81 302 GLY A C 1
ATOM 2425 O O . GLY A 1 302 ? 32.032 3.095 -52.946 1.00 86.81 302 GLY A O 1
ATOM 2426 N N . ILE A 1 303 ? 31.238 4.209 -51.175 1.00 91.62 303 ILE A N 1
ATOM 2427 C CA . ILE A 1 303 ? 31.739 5.525 -51.589 1.00 91.62 303 ILE A CA 1
ATOM 2428 C C . ILE A 1 303 ? 33.061 5.818 -50.873 1.00 91.62 303 ILE A C 1
ATOM 2430 O O . ILE A 1 303 ? 33.081 6.123 -49.681 1.00 91.62 303 ILE A O 1
ATOM 2434 N N . SER A 1 304 ? 34.178 5.815 -51.608 1.00 89.44 304 SER A N 1
ATOM 2435 C CA . SER A 1 304 ? 35.530 6.013 -51.050 1.00 89.44 304 SER A CA 1
ATOM 2436 C C . SER A 1 304 ? 35.654 7.257 -50.161 1.00 89.44 304 SER A C 1
ATOM 2438 O O . SER A 1 304 ? 36.252 7.188 -49.089 1.00 89.44 304 SER A O 1
ATOM 2440 N N . LYS A 1 305 ? 35.037 8.380 -50.561 1.00 89.19 305 LYS A N 1
ATOM 2441 C CA . LYS A 1 305 ? 35.028 9.627 -49.776 1.00 89.19 305 LYS A CA 1
ATOM 2442 C C . LYS A 1 305 ? 34.307 9.458 -48.433 1.00 89.19 305 LYS A C 1
ATOM 2444 O O . LYS A 1 305 ? 34.847 9.852 -47.403 1.00 89.19 305 LYS A O 1
ATOM 2449 N N . CYS A 1 306 ? 33.123 8.841 -48.427 1.00 84.38 306 CYS A N 1
ATOM 2450 C CA . CYS A 1 306 ? 32.354 8.586 -47.207 1.00 84.38 306 CYS A CA 1
ATOM 2451 C C . CYS A 1 306 ? 33.073 7.590 -46.295 1.00 84.38 306 CYS A C 1
ATOM 2453 O O . CYS A 1 306 ? 33.148 7.815 -45.090 1.00 84.38 306 CYS A O 1
ATOM 2455 N N . ARG A 1 307 ? 33.657 6.528 -46.860 1.00 84.62 307 ARG A N 1
ATOM 2456 C CA . ARG A 1 307 ? 34.440 5.542 -46.109 1.00 84.62 307 ARG A CA 1
ATOM 2457 C C . ARG A 1 307 ? 35.610 6.191 -45.366 1.00 84.62 307 ARG A C 1
ATOM 2459 O O . ARG A 1 307 ? 35.749 5.973 -44.166 1.00 84.62 307 ARG A O 1
ATOM 2466 N N . ILE A 1 308 ? 36.406 7.020 -46.049 1.00 85.19 308 ILE A N 1
ATOM 2467 C CA . ILE A 1 308 ? 37.525 7.760 -45.435 1.00 85.19 308 ILE A CA 1
ATOM 2468 C C . ILE A 1 308 ? 37.008 8.725 -44.363 1.00 85.19 308 ILE A C 1
ATOM 2470 O O . ILE A 1 308 ? 37.532 8.756 -43.252 1.00 85.19 308 ILE A O 1
ATOM 2474 N N . PHE A 1 309 ? 35.951 9.478 -44.671 1.00 85.12 309 PHE A N 1
ATOM 2475 C CA . PHE A 1 309 ? 35.349 10.419 -43.732 1.00 85.12 309 PHE A CA 1
ATOM 2476 C C . PHE A 1 309 ? 34.898 9.736 -42.433 1.00 85.12 309 PHE A C 1
ATOM 2478 O O . PHE A 1 309 ? 35.334 10.128 -41.352 1.00 85.12 309 PHE A O 1
ATOM 2485 N N . PHE A 1 310 ? 34.081 8.683 -42.513 1.00 82.75 310 PHE A N 1
ATOM 2486 C CA . PHE A 1 310 ? 33.566 7.997 -41.323 1.00 82.75 310 PHE A CA 1
ATOM 2487 C C . PHE A 1 310 ? 34.646 7.217 -40.562 1.00 82.75 310 PHE A C 1
ATOM 2489 O O . PHE A 1 310 ? 34.565 7.125 -39.333 1.00 82.75 310 PHE A O 1
ATOM 2496 N N . ALA A 1 311 ? 35.677 6.711 -41.249 1.00 83.25 311 ALA A N 1
ATOM 2497 C CA . ALA A 1 311 ? 36.851 6.128 -40.603 1.00 83.25 311 ALA A CA 1
ATOM 2498 C C . ALA A 1 311 ? 37.605 7.174 -39.766 1.00 83.25 311 ALA A C 1
ATOM 2500 O O . ALA A 1 311 ? 37.910 6.921 -38.602 1.00 83.25 311 ALA A O 1
ATOM 2501 N N . ASN A 1 312 ? 37.821 8.375 -40.310 1.00 83.12 312 ASN A N 1
ATOM 2502 C CA . ASN A 1 312 ? 38.469 9.471 -39.587 1.00 83.12 312 ASN A CA 1
ATOM 2503 C C . ASN A 1 312 ? 37.628 9.938 -38.390 1.00 83.12 312 ASN A C 1
ATOM 2505 O O . ASN A 1 312 ? 38.150 10.066 -37.284 1.00 83.12 312 ASN A O 1
ATOM 2509 N N . VAL A 1 313 ? 36.317 10.125 -38.583 1.00 83.31 313 VAL A N 1
ATOM 2510 C CA . VAL A 1 313 ? 35.385 10.522 -37.511 1.00 83.31 313 VAL A CA 1
ATOM 2511 C C . VAL A 1 313 ? 35.394 9.509 -36.366 1.00 83.31 313 VAL A C 1
ATOM 2513 O O . VAL A 1 313 ? 35.452 9.903 -35.206 1.00 83.31 313 VAL A O 1
ATOM 2516 N N . SER A 1 314 ? 35.386 8.210 -36.672 1.00 81.50 314 SER A N 1
ATOM 2517 C CA . SER A 1 314 ? 35.418 7.150 -35.651 1.00 81.50 314 SER A CA 1
ATOM 2518 C C . SER A 1 314 ? 36.806 6.986 -35.014 1.00 81.50 314 SER A C 1
ATOM 2520 O O . SER A 1 314 ? 36.915 6.619 -33.843 1.00 81.50 314 SER A O 1
ATOM 2522 N N . GLY A 1 315 ? 37.870 7.289 -35.762 1.00 83.19 315 GLY A N 1
ATOM 2523 C CA . GLY A 1 315 ? 39.257 7.217 -35.304 1.00 83.19 315 GLY A CA 1
ATOM 2524 C C . GLY A 1 315 ? 39.619 8.281 -34.266 1.00 83.19 315 GLY A C 1
ATOM 2525 O O . GLY A 1 315 ? 40.422 8.006 -33.376 1.00 83.19 315 GLY A O 1
ATOM 2526 N N . VAL A 1 316 ? 38.998 9.465 -34.320 1.00 81.50 316 VAL A N 1
ATOM 2527 C CA . VAL A 1 316 ? 39.255 10.556 -33.363 1.00 81.50 316 VAL A CA 1
ATOM 2528 C C . VAL A 1 316 ? 38.944 10.129 -31.917 1.00 81.50 316 VAL A C 1
ATOM 2530 O O . VAL A 1 316 ? 39.862 10.152 -31.092 1.00 81.50 316 VAL A O 1
ATOM 2533 N N . PRO A 1 317 ? 37.728 9.659 -31.565 1.00 82.00 317 PRO A N 1
ATOM 2534 C CA . PRO A 1 317 ? 37.465 9.137 -30.227 1.00 82.00 317 PRO A CA 1
ATOM 2535 C C . PRO A 1 317 ? 38.382 7.974 -29.840 1.00 82.00 317 PRO A C 1
ATOM 2537 O O . PRO A 1 317 ? 38.826 7.926 -28.694 1.00 82.00 317 PRO A O 1
ATOM 2540 N N . ALA A 1 318 ? 38.682 7.050 -30.759 1.00 83.88 318 ALA A N 1
ATOM 2541 C CA . ALA A 1 318 ? 39.547 5.904 -30.472 1.00 83.88 318 ALA A CA 1
ATOM 2542 C C . ALA A 1 318 ? 40.966 6.351 -30.077 1.00 83.88 318 ALA A C 1
ATOM 2544 O O . ALA A 1 318 ? 41.502 5.914 -29.058 1.00 83.88 318 ALA A O 1
ATOM 2545 N N . PHE A 1 319 ? 41.541 7.307 -30.812 1.00 84.88 319 PHE A N 1
ATOM 2546 C CA . PHE A 1 319 ? 42.844 7.889 -30.503 1.00 84.88 319 PHE A CA 1
ATOM 2547 C C . PHE A 1 319 ? 42.887 8.452 -29.077 1.00 84.88 319 PHE A C 1
ATOM 2549 O O . PHE A 1 319 ? 43.769 8.095 -28.292 1.00 84.88 319 PHE A O 1
ATOM 2556 N N . PHE A 1 320 ? 41.912 9.276 -28.692 1.00 84.00 320 PHE A N 1
ATOM 2557 C CA . PHE A 1 320 ? 41.896 9.874 -27.357 1.00 84.00 320 PHE A CA 1
ATOM 2558 C C . PHE A 1 320 ? 41.647 8.847 -26.243 1.00 84.00 320 PHE A C 1
ATOM 2560 O O . PHE A 1 320 ? 42.335 8.894 -25.221 1.00 84.00 320 PHE A O 1
ATOM 2567 N N . HIS A 1 321 ? 40.739 7.886 -26.438 1.00 83.69 321 HIS A N 1
ATOM 2568 C CA . HIS A 1 321 ? 40.399 6.885 -25.416 1.00 83.69 321 HIS A CA 1
ATOM 2569 C C . HIS A 1 321 ? 41.473 5.819 -25.194 1.00 83.69 321 HIS A C 1
ATOM 2571 O O . HIS A 1 321 ? 41.576 5.294 -24.092 1.00 83.69 321 HIS A O 1
ATOM 2577 N N . HIS A 1 322 ? 42.324 5.538 -26.183 1.00 84.50 322 HIS A N 1
ATOM 2578 C CA . HIS A 1 322 ? 43.415 4.565 -26.029 1.00 84.50 322 HIS A CA 1
ATOM 2579 C C . HIS A 1 322 ? 44.526 5.025 -25.062 1.00 84.50 322 HIS A C 1
ATOM 2581 O O . HIS A 1 322 ? 45.474 4.286 -24.814 1.00 84.50 322 HIS A O 1
ATOM 2587 N N . SER A 1 323 ? 44.466 6.253 -24.536 1.00 86.94 323 SER A N 1
ATOM 2588 C CA . SER A 1 323 ? 45.411 6.741 -23.531 1.00 86.94 323 SER A CA 1
ATOM 2589 C C . SER A 1 323 ? 44.700 7.603 -22.499 1.00 86.94 323 SER A C 1
ATOM 2591 O O . SER A 1 323 ? 44.158 8.654 -22.839 1.00 86.94 323 SER A O 1
ATOM 2593 N N . ALA A 1 324 ? 44.791 7.214 -21.226 1.00 81.12 324 ALA A N 1
ATOM 2594 C CA . ALA A 1 324 ? 44.269 8.002 -20.110 1.00 81.12 324 ALA A CA 1
ATOM 2595 C C . ALA A 1 324 ? 44.827 9.440 -20.104 1.00 81.12 324 ALA A C 1
ATOM 2597 O O . ALA A 1 324 ? 44.090 10.388 -19.849 1.00 81.12 324 ALA A O 1
ATOM 2598 N N . LYS A 1 325 ? 46.101 9.622 -20.494 1.00 84.56 325 LYS A N 1
ATOM 2599 C CA . LYS A 1 325 ? 46.734 10.947 -20.616 1.00 84.56 325 LYS A CA 1
ATOM 2600 C C . LYS A 1 325 ? 46.086 11.792 -21.716 1.00 84.56 325 LYS A C 1
ATOM 2602 O O . LYS A 1 325 ? 45.721 12.935 -21.469 1.00 84.56 325 LYS A O 1
ATOM 2607 N N . ARG A 1 326 ? 45.898 11.232 -22.920 1.00 82.88 326 ARG A N 1
ATOM 2608 C CA . ARG A 1 326 ? 45.232 11.944 -24.033 1.00 82.88 326 ARG A CA 1
ATOM 2609 C C . ARG A 1 326 ? 43.774 12.244 -23.709 1.00 82.88 326 ARG A C 1
ATOM 2611 O O . ARG A 1 326 ? 43.280 13.314 -24.039 1.00 82.88 326 ARG A O 1
ATOM 2618 N N . THR A 1 327 ? 43.112 11.310 -23.037 1.00 83.19 327 THR A N 1
ATOM 2619 C CA . THR A 1 327 ? 41.750 11.468 -22.536 1.00 83.19 327 THR A CA 1
ATOM 2620 C C . THR A 1 327 ? 41.642 12.660 -21.593 1.00 83.19 327 THR A C 1
ATOM 2622 O O . THR A 1 327 ? 40.841 13.546 -21.867 1.00 83.19 327 THR A O 1
ATOM 2625 N N . HIS A 1 328 ? 42.495 12.736 -20.573 1.00 82.88 328 HIS A N 1
ATOM 2626 C CA . HIS A 1 328 ? 42.493 13.840 -19.617 1.00 82.88 328 HIS A CA 1
ATOM 2627 C C . HIS A 1 328 ? 42.753 15.198 -20.288 1.00 82.88 328 HIS A C 1
ATOM 2629 O O . HIS A 1 328 ? 42.083 16.181 -19.987 1.00 82.88 328 HIS A O 1
ATOM 2635 N N . VAL A 1 329 ? 43.703 15.261 -21.228 1.00 81.94 329 VAL A N 1
ATOM 2636 C CA . VAL A 1 329 ? 43.991 16.493 -21.986 1.00 81.94 329 VAL A CA 1
ATOM 2637 C C . VAL A 1 329 ? 42.786 16.924 -22.824 1.00 81.94 329 VAL A C 1
ATOM 2639 O O . VAL A 1 329 ? 42.425 18.097 -22.818 1.00 81.94 329 VAL A O 1
ATOM 2642 N N . ALA A 1 330 ? 42.133 15.987 -23.515 1.00 79.12 330 ALA A N 1
ATOM 2643 C CA . ALA A 1 330 ? 40.940 16.293 -24.296 1.00 79.12 330 ALA A CA 1
ATOM 2644 C C . ALA A 1 330 ? 39.784 16.790 -23.417 1.00 79.12 330 ALA A C 1
ATOM 2646 O O . ALA A 1 330 ? 39.111 17.738 -23.801 1.00 79.12 330 ALA A O 1
ATOM 2647 N N . ASP A 1 331 ? 39.583 16.208 -22.233 1.00 82.94 331 ASP A N 1
ATOM 2648 C CA . ASP A 1 331 ? 38.528 16.651 -21.311 1.00 82.94 331 ASP A CA 1
ATOM 2649 C C . ASP A 1 331 ? 38.787 18.044 -20.756 1.00 82.94 331 ASP A C 1
ATOM 2651 O O . ASP A 1 331 ? 37.859 18.844 -20.675 1.00 82.94 331 ASP A O 1
ATOM 2655 N N . ALA A 1 332 ? 40.045 18.356 -20.442 1.00 80.06 332 ALA A N 1
ATOM 2656 C CA . ALA A 1 332 ? 40.434 19.678 -19.968 1.00 80.06 332 ALA A CA 1
ATOM 2657 C C . ALA A 1 332 ? 40.209 20.774 -21.025 1.00 80.06 332 ALA A C 1
ATOM 2659 O O . ALA A 1 332 ? 39.844 21.890 -20.671 1.00 80.06 332 ALA A O 1
ATOM 2660 N N . ILE A 1 333 ? 40.406 20.464 -22.312 1.00 76.69 333 ILE A N 1
ATOM 2661 C CA . ILE A 1 333 ? 40.234 21.426 -23.414 1.00 76.69 333 ILE A CA 1
ATOM 2662 C C . ILE A 1 333 ? 38.761 21.547 -23.829 1.00 76.69 333 ILE A C 1
ATOM 2664 O O . ILE A 1 333 ? 38.262 22.645 -24.043 1.00 76.69 333 ILE A O 1
ATOM 2668 N N . ILE A 1 334 ? 38.064 20.417 -23.964 1.00 74.94 334 ILE A N 1
ATOM 2669 C CA . ILE A 1 334 ? 36.706 20.347 -24.529 1.00 74.94 334 ILE A CA 1
ATOM 2670 C C . ILE A 1 334 ? 35.639 20.594 -23.443 1.00 74.94 334 ILE A C 1
ATOM 2672 O O . ILE A 1 334 ? 34.486 20.892 -23.755 1.00 74.94 334 ILE A O 1
ATOM 2676 N N . GLY A 1 335 ? 35.991 20.435 -22.162 1.00 75.00 335 GLY A N 1
ATOM 2677 C CA . GLY A 1 335 ? 35.083 20.564 -21.016 1.00 75.00 335 GLY A CA 1
ATOM 2678 C C . GLY A 1 335 ? 34.068 19.422 -20.883 1.00 75.00 335 GLY A C 1
ATOM 2679 O O . GLY A 1 335 ? 33.236 19.428 -19.979 1.00 75.00 335 GLY A O 1
ATOM 2680 N N . LYS A 1 336 ? 34.105 18.437 -21.788 1.00 78.81 336 LYS A N 1
ATOM 2681 C CA . LYS A 1 336 ? 33.229 17.261 -21.791 1.00 78.81 336 LYS A CA 1
ATOM 2682 C C . LYS A 1 336 ? 33.898 16.082 -22.487 1.00 78.81 336 LYS A C 1
ATOM 2684 O O . LYS A 1 336 ? 34.683 16.257 -23.420 1.00 78.81 336 LYS A O 1
ATOM 2689 N N . ARG A 1 337 ? 33.507 14.872 -22.080 1.00 83.31 337 ARG A N 1
ATOM 2690 C CA . ARG A 1 337 ? 34.025 13.625 -22.647 1.00 83.31 337 ARG A CA 1
ATOM 2691 C C . ARG A 1 337 ? 33.619 13.460 -24.109 1.00 83.31 337 ARG A C 1
ATOM 2693 O O . ARG A 1 337 ? 32.442 13.590 -24.453 1.00 83.31 337 ARG A O 1
ATOM 2700 N N . ILE A 1 338 ? 34.588 13.133 -24.967 1.00 81.94 338 ILE A N 1
ATOM 2701 C CA . ILE A 1 338 ? 34.321 12.809 -26.374 1.00 81.94 338 ILE A CA 1
ATOM 2702 C C . ILE A 1 338 ? 33.470 11.525 -26.419 1.00 81.94 338 ILE A C 1
ATOM 2704 O O . ILE A 1 338 ? 33.862 10.521 -25.829 1.00 81.94 338 ILE A O 1
ATOM 2708 N N . PRO A 1 339 ? 32.318 11.507 -27.107 1.00 81.12 339 PRO A N 1
ATOM 2709 C CA . PRO A 1 339 ? 31.508 10.300 -27.229 1.00 81.12 339 PRO A CA 1
ATOM 2710 C C . PRO A 1 339 ? 32.209 9.242 -28.096 1.00 81.12 339 PRO A C 1
ATOM 2712 O O . PRO A 1 339 ? 32.878 9.571 -29.073 1.00 81.12 339 PRO A O 1
ATOM 2715 N N . GLN A 1 340 ? 32.043 7.961 -27.763 1.00 80.94 340 GLN A N 1
ATOM 2716 C CA . GLN A 1 340 ? 32.529 6.859 -28.598 1.00 80.94 340 GLN A CA 1
ATOM 2717 C C . GLN A 1 340 ? 31.548 6.528 -29.729 1.00 80.94 340 GLN A C 1
ATOM 2719 O O . GLN A 1 340 ? 30.332 6.686 -29.589 1.00 80.94 340 GLN A O 1
ATOM 2724 N N . ALA A 1 341 ? 32.088 6.047 -30.850 1.00 75.12 341 ALA A N 1
ATOM 2725 C CA . ALA A 1 341 ? 31.283 5.537 -31.951 1.00 75.12 341 ALA A CA 1
ATOM 2726 C C . ALA A 1 341 ? 30.703 4.174 -31.558 1.00 75.12 341 ALA A C 1
ATOM 2728 O O . ALA A 1 341 ? 31.429 3.295 -31.098 1.00 75.12 341 ALA A O 1
ATOM 2729 N N . VAL A 1 342 ? 29.397 3.993 -31.746 1.00 74.44 342 VAL A N 1
ATOM 2730 C CA . VAL A 1 342 ? 28.706 2.737 -31.451 1.00 74.44 342 VAL A CA 1
ATOM 2731 C C . VAL A 1 342 ? 28.269 2.123 -32.772 1.00 74.44 342 VAL A C 1
ATOM 2733 O O . VAL A 1 342 ? 27.386 2.649 -33.446 1.00 74.44 342 VAL A O 1
ATOM 2736 N N . ALA A 1 343 ? 28.867 0.989 -33.140 1.00 64.88 343 ALA A N 1
ATOM 2737 C CA . ALA A 1 343 ? 28.630 0.340 -34.432 1.00 64.88 343 ALA A CA 1
ATOM 2738 C C . ALA A 1 343 ? 27.145 0.009 -34.688 1.00 64.88 343 ALA A C 1
ATOM 2740 O O . ALA A 1 343 ? 26.672 0.085 -35.821 1.00 64.88 343 ALA A O 1
ATOM 2741 N N . THR A 1 344 ? 26.385 -0.295 -33.633 1.00 63.06 344 THR A N 1
ATOM 2742 C CA . THR A 1 344 ? 24.950 -0.610 -33.705 1.00 63.06 344 THR A CA 1
ATOM 2743 C C . THR A 1 344 ? 24.041 0.623 -33.788 1.00 63.06 344 THR A C 1
ATOM 2745 O O . THR A 1 344 ? 22.834 0.471 -33.971 1.00 63.06 344 THR A O 1
ATOM 2748 N N . ARG A 1 345 ? 24.583 1.845 -33.657 1.00 67.69 345 ARG A N 1
ATOM 2749 C CA . ARG A 1 345 ? 23.827 3.109 -33.647 1.00 67.69 345 ARG A CA 1
ATOM 2750 C C . ARG A 1 345 ? 24.577 4.208 -34.407 1.00 67.69 345 ARG A C 1
ATOM 2752 O O . ARG A 1 345 ? 25.195 5.068 -33.793 1.00 67.69 345 ARG A O 1
ATOM 2759 N N . TRP A 1 346 ? 24.458 4.247 -35.733 1.00 67.56 346 TRP A N 1
ATOM 2760 C CA . TRP A 1 346 ? 25.107 5.224 -36.630 1.00 67.56 346 TRP A CA 1
ATOM 2761 C C . TRP A 1 346 ? 24.850 6.692 -36.264 1.00 67.56 346 TRP A C 1
ATOM 2763 O O . TRP A 1 346 ? 25.691 7.552 -36.523 1.00 67.56 346 TRP A O 1
ATOM 2773 N N . SER A 1 347 ? 23.742 6.994 -35.582 1.00 67.81 347 SER A N 1
ATOM 2774 C CA . SER A 1 347 ? 23.482 8.324 -35.013 1.00 67.81 347 SER A CA 1
ATOM 2775 C C . SER A 1 347 ? 24.538 8.776 -33.989 1.00 67.81 347 SER A C 1
ATOM 2777 O O . SER A 1 347 ? 24.673 9.976 -33.749 1.00 67.81 347 SER A O 1
ATOM 2779 N N . SER A 1 348 ? 25.352 7.869 -33.428 1.00 73.06 348 SER A N 1
ATOM 2780 C CA . SER A 1 348 ? 26.506 8.227 -32.591 1.00 73.06 348 SER A CA 1
ATOM 2781 C C . SER A 1 348 ? 27.530 9.076 -33.343 1.00 73.06 348 SER A C 1
ATOM 2783 O O . SER A 1 348 ? 28.155 9.945 -32.739 1.00 73.06 348 SER A O 1
ATOM 2785 N N . ASN A 1 349 ? 27.662 8.888 -34.662 1.00 75.12 349 ASN A N 1
ATOM 2786 C CA . ASN A 1 349 ? 28.595 9.657 -35.489 1.00 75.12 349 ASN A CA 1
ATOM 2787 C C . ASN A 1 349 ? 28.206 11.137 -35.555 1.00 75.12 349 ASN A C 1
ATOM 2789 O O . ASN A 1 349 ? 29.084 11.991 -35.577 1.00 75.12 349 ASN A O 1
ATOM 2793 N N . SER A 1 350 ? 26.910 11.458 -35.493 1.00 78.75 350 SER A N 1
ATOM 2794 C CA . SER A 1 350 ? 26.442 12.848 -35.413 1.00 78.75 350 SER A CA 1
ATOM 2795 C C . SER A 1 350 ? 26.869 13.516 -34.103 1.00 78.75 350 SER A C 1
ATOM 2797 O O . SER A 1 350 ? 27.294 14.667 -34.112 1.00 78.75 350 SER A O 1
ATOM 2799 N N . LYS A 1 351 ? 26.851 12.786 -32.979 1.00 78.75 351 LYS A N 1
ATOM 2800 C CA . LYS A 1 351 ? 27.336 13.310 -31.691 1.00 78.75 351 LYS A CA 1
ATOM 2801 C C . LYS A 1 351 ? 28.835 13.593 -31.732 1.00 78.75 351 LYS A C 1
ATOM 2803 O O . LYS A 1 351 ? 29.260 14.631 -31.241 1.00 78.75 351 LYS A O 1
ATOM 2808 N N . ILE A 1 352 ? 29.618 12.699 -32.338 1.00 79.56 352 ILE A N 1
ATOM 2809 C CA . ILE A 1 352 ? 31.061 12.898 -32.526 1.00 79.56 352 ILE A CA 1
ATOM 2810 C C . ILE A 1 352 ? 31.314 14.108 -33.423 1.00 79.56 352 ILE A C 1
ATOM 2812 O O . ILE A 1 352 ? 32.092 14.979 -33.053 1.00 79.56 352 ILE A O 1
ATOM 2816 N N . LEU A 1 353 ? 30.615 14.202 -34.556 1.00 77.44 353 LEU A N 1
ATOM 2817 C CA . LEU A 1 353 ? 30.720 15.337 -35.470 1.00 77.44 353 LEU A CA 1
ATOM 2818 C C . LEU A 1 353 ? 30.364 16.653 -34.792 1.00 77.44 353 LEU A C 1
ATOM 2820 O O . LEU A 1 353 ? 31.094 17.619 -34.953 1.00 77.44 353 LEU A O 1
ATOM 2824 N N . ASN A 1 354 ? 29.313 16.687 -33.974 1.00 78.56 354 ASN A N 1
ATOM 2825 C CA . ASN A 1 354 ? 28.966 17.890 -33.228 1.00 78.56 354 ASN A CA 1
ATOM 2826 C C . ASN A 1 354 ? 30.078 18.300 -32.256 1.00 78.56 354 ASN A C 1
ATOM 2828 O O . ASN A 1 354 ? 30.346 19.485 -32.106 1.00 78.56 354 ASN A O 1
ATOM 2832 N N . VAL A 1 355 ? 30.758 17.349 -31.610 1.00 75.44 355 VAL A N 1
ATOM 2833 C CA . VAL A 1 355 ? 31.914 17.678 -30.764 1.00 75.44 355 VAL A CA 1
ATOM 2834 C C . VAL A 1 355 ? 33.105 18.140 -31.610 1.00 75.44 355 VAL A C 1
ATOM 2836 O O . VAL A 1 355 ? 33.742 19.120 -31.252 1.00 75.44 355 VAL A O 1
ATOM 2839 N N . ILE A 1 356 ? 33.384 17.497 -32.746 1.00 73.31 356 ILE A N 1
ATOM 2840 C CA . ILE A 1 356 ? 34.489 17.886 -33.637 1.00 73.31 356 ILE A CA 1
ATOM 2841 C C . ILE A 1 356 ? 34.277 19.292 -34.214 1.00 73.31 356 ILE A C 1
ATOM 2843 O O . ILE A 1 356 ? 35.208 20.090 -34.203 1.00 73.31 356 ILE A O 1
ATOM 2847 N N . VAL A 1 357 ? 33.066 19.588 -34.693 1.00 72.19 357 VAL A N 1
ATOM 2848 C CA . VAL A 1 357 ? 32.725 20.829 -35.401 1.00 72.19 357 VAL A CA 1
ATOM 2849 C C . VAL A 1 357 ? 32.479 21.987 -34.435 1.00 72.19 357 VAL A C 1
ATOM 2851 O O . VAL A 1 357 ? 32.983 23.077 -34.670 1.00 72.19 357 VAL A O 1
ATOM 2854 N N . PHE A 1 358 ? 31.726 21.777 -33.349 1.00 66.62 358 PHE A N 1
ATOM 2855 C CA . PHE A 1 358 ? 31.322 22.873 -32.455 1.00 66.62 358 PHE A CA 1
ATOM 2856 C C . PHE A 1 358 ? 32.226 23.063 -31.235 1.00 66.62 358 PHE A C 1
ATOM 2858 O O . PHE A 1 358 ? 32.156 24.115 -30.610 1.00 66.62 358 PHE A O 1
ATOM 2865 N N . ALA A 1 359 ? 33.050 22.075 -30.865 1.00 63.31 359 ALA A N 1
ATOM 2866 C CA . ALA A 1 359 ? 34.011 22.214 -29.763 1.00 63.31 359 ALA A CA 1
ATOM 2867 C C . ALA A 1 359 ? 35.461 22.407 -30.246 1.00 63.31 359 ALA A C 1
ATOM 2869 O O . ALA A 1 359 ? 36.390 22.253 -29.459 1.00 63.31 359 ALA A O 1
ATOM 2870 N N . ASP A 1 360 ? 35.635 22.708 -31.538 1.00 60.19 360 ASP A N 1
ATOM 2871 C CA . ASP A 1 360 ? 36.896 23.048 -32.205 1.00 60.19 360 ASP A CA 1
ATOM 2872 C C . ASP A 1 360 ? 38.086 22.145 -31.814 1.00 60.19 360 ASP A C 1
ATOM 2874 O O . ASP A 1 360 ? 39.153 22.576 -31.364 1.00 60.19 360 ASP A O 1
ATOM 2878 N N . ILE A 1 361 ? 37.903 20.831 -32.013 1.00 59.06 361 ILE A N 1
ATOM 2879 C CA . ILE A 1 361 ? 38.938 19.802 -31.784 1.00 59.06 361 ILE A CA 1
ATOM 2880 C C . ILE A 1 361 ? 40.211 20.066 -32.618 1.00 59.06 361 ILE A C 1
ATOM 2882 O O . ILE A 1 361 ? 41.278 19.534 -32.297 1.00 59.06 361 ILE A O 1
ATOM 2886 N N . SER A 1 362 ? 40.130 20.921 -33.641 1.00 57.41 362 SER A N 1
ATOM 2887 C CA . SER A 1 362 ? 41.254 21.445 -34.420 1.00 57.41 362 SER A CA 1
ATOM 2888 C C . SER A 1 362 ? 42.396 21.929 -33.521 1.00 57.41 362 SER A C 1
ATOM 2890 O O . SER A 1 362 ? 43.549 21.579 -33.771 1.00 57.41 362 SER A O 1
ATOM 2892 N N . LEU A 1 363 ? 42.087 22.637 -32.424 1.00 54.81 363 LEU A N 1
ATOM 2893 C CA . LEU A 1 363 ? 43.091 23.104 -31.463 1.00 54.81 363 LEU A CA 1
ATOM 2894 C C . LEU A 1 363 ? 43.758 21.935 -30.721 1.00 54.81 363 LEU A C 1
ATOM 2896 O O . LEU A 1 363 ? 44.980 21.884 -30.616 1.00 54.81 363 LEU A O 1
ATOM 2900 N N . ALA A 1 364 ? 42.982 20.960 -30.243 1.00 55.59 364 ALA A N 1
ATOM 2901 C CA . ALA A 1 364 ? 43.506 19.807 -29.506 1.00 55.59 364 ALA A CA 1
ATOM 2902 C C . ALA A 1 364 ? 44.356 18.875 -30.393 1.00 55.59 364 ALA A C 1
ATOM 2904 O O . ALA A 1 364 ? 45.402 18.388 -29.957 1.00 55.59 364 ALA A O 1
ATOM 2905 N N . ILE A 1 365 ? 43.949 18.655 -31.650 1.00 59.06 365 ILE A N 1
ATOM 2906 C CA . ILE A 1 365 ? 44.728 17.893 -32.640 1.00 59.06 365 ILE A CA 1
ATOM 2907 C C . ILE A 1 365 ? 46.005 18.655 -33.018 1.00 59.06 365 ILE A C 1
ATOM 2909 O O . ILE A 1 365 ? 47.068 18.040 -33.100 1.00 59.06 365 ILE A O 1
ATOM 2913 N N . TYR A 1 366 ? 45.934 19.980 -33.185 1.00 58.59 366 TYR A N 1
ATOM 2914 C CA . TYR A 1 366 ? 47.093 20.836 -33.460 1.00 58.59 366 TYR A CA 1
ATOM 2915 C C . TYR A 1 366 ? 48.107 20.857 -32.301 1.00 58.59 366 TYR A C 1
ATOM 2917 O O . TYR A 1 366 ? 49.314 20.754 -32.522 1.00 58.59 366 TYR A O 1
ATOM 2925 N N . PHE A 1 367 ? 47.641 20.918 -31.050 1.00 54.50 367 PHE A N 1
ATOM 2926 C CA . PHE A 1 367 ? 48.511 20.843 -29.871 1.00 54.50 367 PHE A CA 1
ATOM 2927 C C . PHE A 1 367 ? 49.178 19.467 -29.728 1.00 54.50 367 PHE A C 1
ATOM 2929 O O . PHE A 1 367 ? 50.367 19.384 -29.413 1.00 54.50 367 PHE A O 1
ATOM 2936 N N . LEU A 1 368 ? 48.452 18.381 -30.009 1.00 54.81 368 LEU A N 1
ATOM 2937 C CA . LEU A 1 368 ? 48.991 17.023 -29.913 1.00 54.81 368 LEU A CA 1
ATOM 2938 C C . LEU A 1 368 ? 49.923 16.655 -31.074 1.00 54.81 368 LEU A C 1
ATOM 2940 O O . LEU A 1 368 ? 50.911 15.957 -30.839 1.00 54.81 368 LEU A O 1
ATOM 2944 N N . SER A 1 369 ? 49.674 17.147 -32.292 1.00 54.56 369 SER A N 1
ATOM 2945 C CA . SER A 1 369 ? 50.597 16.974 -33.420 1.00 54.56 369 SER A CA 1
ATOM 2946 C C . SER A 1 369 ? 51.912 17.730 -33.191 1.00 54.56 369 SER A C 1
ATOM 2948 O O . SER A 1 369 ? 52.983 17.177 -33.447 1.00 54.56 369 SER A O 1
ATOM 2950 N N . ARG A 1 370 ? 51.870 18.932 -32.593 1.00 52.16 370 ARG A N 1
ATOM 2951 C CA . ARG A 1 370 ? 53.076 19.664 -32.162 1.00 52.16 370 ARG A CA 1
ATOM 2952 C C . ARG A 1 370 ? 53.810 18.994 -31.000 1.00 52.16 370 ARG A C 1
ATOM 2954 O O . ARG A 1 370 ? 55.037 18.945 -31.035 1.00 52.16 370 ARG A O 1
ATOM 2961 N N . MET A 1 371 ? 53.108 18.434 -30.011 1.00 49.12 371 MET A N 1
ATOM 2962 C CA . MET A 1 371 ? 53.747 17.666 -28.929 1.00 49.12 371 MET A CA 1
ATOM 2963 C C . MET A 1 371 ? 54.442 16.397 -29.441 1.00 49.12 371 MET A C 1
ATOM 2965 O O . MET A 1 371 ? 55.545 16.096 -28.990 1.00 49.12 371 MET A O 1
ATOM 2969 N N . TYR A 1 372 ? 53.847 15.677 -30.399 1.00 43.25 372 TYR A N 1
ATOM 2970 C CA . TYR A 1 372 ? 54.500 14.524 -31.032 1.00 43.25 372 TYR A CA 1
ATOM 2971 C C . TYR A 1 372 ? 55.736 14.939 -31.843 1.00 43.25 372 TYR A C 1
ATOM 2973 O O . TYR A 1 372 ? 56.770 14.284 -31.739 1.00 43.25 372 TYR A O 1
ATOM 2981 N N . CYS A 1 373 ? 55.679 16.064 -32.567 1.00 42.53 373 CYS A N 1
ATOM 2982 C CA . CYS A 1 373 ? 56.837 16.609 -33.286 1.00 42.53 373 CYS A CA 1
ATOM 2983 C C . CYS A 1 373 ? 57.987 16.996 -32.330 1.00 42.53 373 CYS A C 1
ATOM 2985 O O . CYS A 1 373 ? 59.143 16.658 -32.576 1.00 42.53 373 CYS A O 1
ATOM 2987 N N . LEU A 1 374 ? 57.673 17.619 -31.187 1.00 40.91 374 LEU A N 1
ATOM 2988 C CA . LEU A 1 374 ? 58.645 17.964 -30.137 1.00 40.91 374 LEU A CA 1
ATOM 2989 C C . LEU A 1 374 ? 59.232 16.738 -29.418 1.00 40.91 374 LEU A C 1
ATOM 2991 O O . LEU A 1 374 ? 60.395 16.761 -29.013 1.00 40.91 374 LEU A O 1
ATOM 2995 N N . MET A 1 375 ? 58.462 15.657 -29.266 1.00 40.00 375 MET A N 1
ATOM 2996 C CA . MET A 1 375 ? 58.957 14.408 -28.678 1.00 40.00 375 MET A CA 1
ATOM 2997 C C . MET A 1 375 ? 59.807 13.575 -29.645 1.00 40.00 375 MET A C 1
ATOM 2999 O O . MET A 1 375 ? 60.738 12.909 -29.19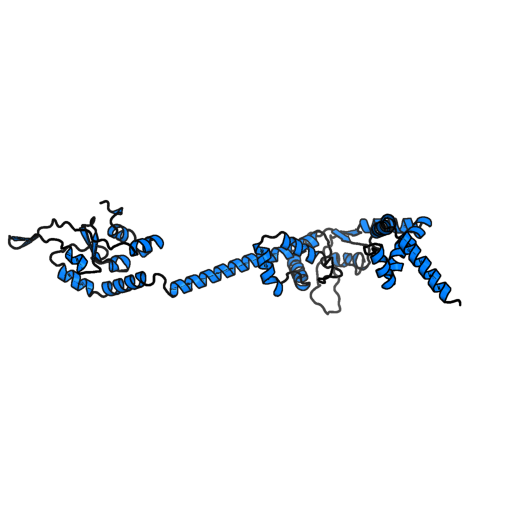5 1.00 40.00 375 MET A O 1
ATOM 3003 N N . CYS A 1 376 ? 59.539 13.627 -30.952 1.00 37.56 376 CYS A N 1
ATOM 3004 C CA . CYS A 1 376 ? 60.388 12.988 -31.960 1.00 37.56 376 CYS A CA 1
ATOM 3005 C C . CYS A 1 376 ? 61.720 13.734 -32.150 1.00 37.56 376 CYS A C 1
ATOM 3007 O O . CYS A 1 376 ? 62.749 13.080 -32.277 1.00 37.56 376 CYS A O 1
ATOM 3009 N N . TYR A 1 377 ? 61.733 15.071 -32.067 1.00 36.12 377 TYR A N 1
ATOM 3010 C CA . TYR A 1 377 ? 62.961 15.870 -32.204 1.00 36.12 377 TYR A CA 1
ATOM 3011 C C . TYR A 1 377 ? 63.964 15.660 -31.051 1.00 36.12 377 TYR A C 1
ATOM 3013 O O . TYR A 1 377 ? 65.171 15.758 -31.244 1.00 36.12 377 TYR A O 1
ATOM 3021 N N . LYS A 1 378 ? 63.487 15.298 -29.850 1.00 37.50 378 LYS A N 1
ATOM 3022 C CA . LYS A 1 378 ? 64.342 14.985 -28.686 1.00 37.50 378 LYS A CA 1
ATOM 3023 C C . LYS A 1 378 ? 64.993 13.595 -28.711 1.00 37.50 378 LYS A C 1
ATOM 3025 O O . LYS A 1 378 ? 65.721 13.269 -27.782 1.00 37.50 378 LYS A O 1
ATOM 3030 N N . ARG A 1 379 ? 64.721 12.763 -29.722 1.00 36.66 379 ARG A N 1
ATOM 3031 C CA . ARG A 1 379 ? 65.316 11.419 -29.862 1.00 36.66 379 ARG A CA 1
ATOM 3032 C C . ARG A 1 379 ? 66.434 11.339 -30.905 1.00 36.66 379 ARG A C 1
ATOM 3034 O O . ARG A 1 379 ? 66.987 10.262 -31.094 1.00 36.66 379 ARG A O 1
ATOM 3041 N N . SER A 1 380 ? 66.742 12.448 -31.571 1.00 38.72 380 SER A N 1
ATOM 3042 C CA . SER A 1 380 ? 67.710 12.532 -32.672 1.00 38.72 380 SER A CA 1
ATOM 3043 C C . SER A 1 380 ? 68.867 13.507 -32.405 1.00 38.72 380 SER A C 1
ATOM 3045 O O . SER A 1 380 ? 69.493 13.972 -33.352 1.00 38.72 380 SER A O 1
ATOM 3047 N N . HIS A 1 381 ? 69.168 13.786 -31.134 1.00 36.31 381 HIS A N 1
ATOM 3048 C CA . HIS A 1 381 ? 70.406 14.435 -30.700 1.00 36.31 381 HIS A CA 1
ATOM 3049 C C . HIS A 1 381 ? 71.017 13.697 -29.518 1.00 36.31 381 HIS A C 1
ATOM 3051 O O . HIS A 1 381 ? 70.234 13.299 -28.622 1.00 36.31 381 HIS A O 1
#

pLDDT: mean 78.29, std 14.13, range [30.7, 95.44]

Foldseek 3Di:
DDLVPWVLSVLQVPPLVPDDPVVNVVVLPDDAAQDAADFPDWDADPNDTDGFHDDSCVCVVQVQWHDTRVLSFIAGNLCLHQNPDDDCRNHVGHDPSVCVVVVSVVQCPDPRNVVSVVVSVCCSVDVADPVNVVVVVVVVVVVVVVVLVVLVVVLLVLLLVLLVVCVVVVHDAADPALDPPDPDNGSSVVSSVVVLVPDDPSNVVSQVVCCVPDNCNDPVNSVVSVVVVVVVPCLQVQQEDEEAPDCCDVPCPNHPVVVQQDFDDDPDDDDDPPHDDHNNNHYYDYDPQQVVLVVVVVVLCVPPVSVVVLCVLQVVLVVQVVDPVSQVLCCVQQVDGQQHDDSSHNCSSVSSVCSCPVSVCVVVVVVVVVVVVVVVVVVPD

Sequence (381 aa):
MFPQYDPVCVLLQTPFTRWTKDDQKQFLTNEKPQPILIVNKSTKVKGKCYVRHFKELWYSRYAWLCGSHYLNKLFCLPCLVMSTKSSVWNKDGFSDFGNANRAFHKHECSAEHIRSSLGLSKLLINPTTIEDSLKDSARLYIKQFNEKVQLNRRFIGLPIRAVIYLGKQELAFRGHNEDESSANRGNFKELLNSYIEISSLEIKEHYQKIKPVFSGDSKTIQNELIDCLAKYEYKTKLVGQCYDGASVMAGQLNGLQSKVREHQGDPSGQSASLRAEVAPQAVFVHCLAHRLNLALQQSCIGISKCRIFFANVSGVPAFFHHSAKRTHVADAIIGKRIPQAVATRWSSNSKILNVIVFADISLAIYFLSRMYCLMCYKRSH

InterPro domains:
  IPR012337 Ribonuclease H-like superfamily [SSF53098] (214-356)
  IPR025398 ZMYM1-like, RNase-like domain [PF14291] (90-230)

Secondary structure (DSSP, 8-state):
--GGG-HHHHHHHS-GGGS-HHHHHHHHHSPP--PPP----EEEETTEEEEPPP-THHHHH-TTEEEETTTTEEEEHHHHHH--S--IIIII-B--TTSHHHHHHHHHTSHHHHHHHHHHHHHHH-SS-HHHHHHHHHHHHHHHHHHHHHHHHHHHHHHHHHHHHHHHTT--SS-S--STT-S---HHHHHHHHHHHHS-HHHHHHHHHHTTT--S-SHHHHHHHHHHHHTT-GGGG--EEEE-S-HHHH-TTTSHHHHHHS----SS-S-TTS-----TT-EEEE-HHHHHHHHHHHHHHHSHHHHHHHHHHHHHHHHHHT-HHHHHHHHHHHSSPPPPP-TT-TTHHHHHHHHHHHTTHHHHHHHHHHHHHHHHHTT--

Organism: NCBI:txid1586481